Protein AF-0000000085183248 (afdb_homodimer)

Structure (mmCIF, N/CA/C/O backbone):
data_AF-0000000085183248-model_v1
#
loop_
_entity.id
_entity.type
_entity.pdbx_description
1 polymer 'PfkB family carbohydrate kinase'
#
loop_
_atom_site.group_PDB
_atom_site.id
_atom_site.type_symbol
_atom_site.label_atom_id
_atom_site.label_alt_id
_atom_site.label_comp_id
_atom_site.label_asym_id
_atom_site.label_entity_id
_atom_site.label_seq_id
_atom_site.pdbx_PDB_ins_code
_atom_site.Cartn_x
_atom_site.Cartn_y
_atom_site.Cartn_z
_atom_site.occupancy
_atom_site.B_iso_or_equiv
_atom_site.auth_seq_id
_atom_site.auth_comp_id
_atom_site.auth_asym_id
_atom_site.auth_atom_id
_atom_site.pdbx_PDB_model_num
ATOM 1 N N . MET A 1 1 ? -18.234 -26.625 -33.094 1 34.09 1 MET A N 1
ATOM 2 C CA . MET A 1 1 ? -17.656 -25.531 -32.312 1 34.09 1 MET A CA 1
ATOM 3 C C . MET A 1 1 ? -16.609 -26.062 -31.344 1 34.09 1 MET A C 1
ATOM 5 O O . MET A 1 1 ? -16.922 -26.906 -30.484 1 34.09 1 MET A O 1
ATOM 9 N N . ASN A 1 2 ? -15.484 -26.547 -31.688 1 44.81 2 ASN A N 1
ATOM 10 C CA . ASN A 1 2 ? -14.461 -27.359 -31.047 1 44.81 2 ASN A CA 1
ATOM 11 C C . ASN A 1 2 ? -14.234 -26.938 -29.594 1 44.81 2 ASN A C 1
ATOM 13 O O . ASN A 1 2 ? -13.789 -25.828 -29.328 1 44.81 2 ASN A O 1
ATOM 17 N N . ASP A 1 3 ? -15.078 -27.312 -28.578 1 61.44 3 ASP A N 1
ATOM 18 C CA . ASP A 1 3 ? -15.398 -26.844 -27.234 1 61.44 3 ASP A CA 1
ATOM 19 C C . ASP A 1 3 ? -14.164 -26.859 -26.328 1 61.44 3 ASP A C 1
ATOM 21 O O . ASP A 1 3 ? -13.562 -27.906 -26.109 1 61.44 3 ASP A O 1
ATOM 25 N N . LEU A 1 4 ? -13.398 -25.719 -26.219 1 84.5 4 LEU A N 1
ATOM 26 C CA . LEU A 1 4 ? -12.203 -25.547 -25.406 1 84.5 4 LEU A CA 1
ATOM 27 C C . LEU A 1 4 ? -12.422 -26.094 -24 1 84.5 4 LEU A C 1
ATOM 29 O O . LEU A 1 4 ? -13.516 -25.938 -23.438 1 84.5 4 LEU A O 1
ATOM 33 N N . SER A 1 5 ? -11.5 -27.031 -23.625 1 94.88 5 SER A N 1
ATOM 34 C CA . SER A 1 5 ? -11.602 -27.609 -22.297 1 94.88 5 SER A CA 1
ATOM 35 C C . SER A 1 5 ? -11.633 -26.531 -21.219 1 94.88 5 SER A C 1
ATOM 37 O O . SER A 1 5 ? -10.898 -25.531 -21.312 1 94.88 5 SER A O 1
ATOM 39 N N . PRO A 1 6 ? -12.555 -26.625 -20.281 1 97.94 6 PRO A N 1
ATOM 40 C CA . PRO A 1 6 ? -12.719 -25.594 -19.266 1 97.94 6 PRO A CA 1
ATOM 41 C C . PRO A 1 6 ? -11.492 -25.453 -18.359 1 97.94 6 PRO A C 1
ATOM 43 O O . PRO A 1 6 ? -10.719 -26.391 -18.219 1 97.94 6 PRO A O 1
ATOM 46 N N . LEU A 1 7 ? -11.297 -24.281 -17.859 1 98.69 7 LEU A N 1
ATOM 47 C CA . LEU A 1 7 ? -10.164 -23.953 -17 1 98.69 7 LEU A CA 1
ATOM 48 C C . LEU A 1 7 ? -10.641 -23.344 -15.68 1 98.69 7 LEU A C 1
ATOM 50 O O . LEU A 1 7 ? -11.586 -22.547 -15.672 1 98.69 7 LEU A O 1
ATOM 54 N N . ALA A 1 8 ? -9.977 -23.672 -14.586 1 98.88 8 ALA A N 1
ATOM 55 C CA . ALA A 1 8 ? -10.18 -23.031 -13.297 1 98.88 8 ALA A CA 1
ATOM 56 C C . ALA A 1 8 ? -8.867 -22.906 -12.531 1 98.88 8 ALA A C 1
ATOM 58 O O . ALA A 1 8 ? -7.934 -23.672 -12.75 1 98.88 8 ALA A O 1
ATOM 59 N N . VAL A 1 9 ? -8.805 -21.922 -11.719 1 98.94 9 VAL A N 1
ATOM 60 C CA . VAL A 1 9 ? -7.66 -21.75 -10.828 1 98.94 9 VAL A CA 1
ATOM 61 C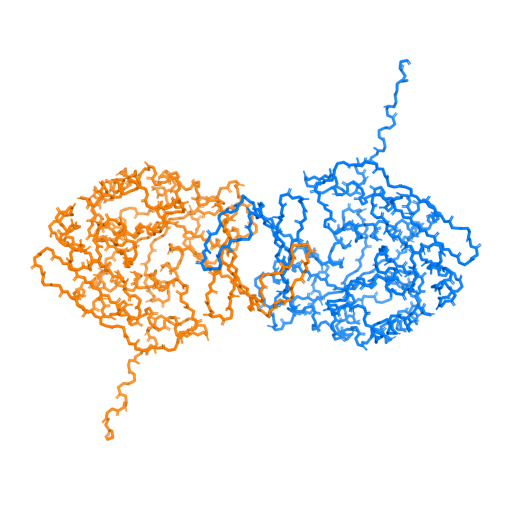 C . VAL A 1 9 ? -8.148 -21.484 -9.406 1 98.94 9 VAL A C 1
ATOM 63 O O . VAL A 1 9 ? -9.156 -20.812 -9.203 1 98.94 9 VAL A O 1
ATOM 66 N N . VAL A 1 10 ? -7.488 -22.078 -8.46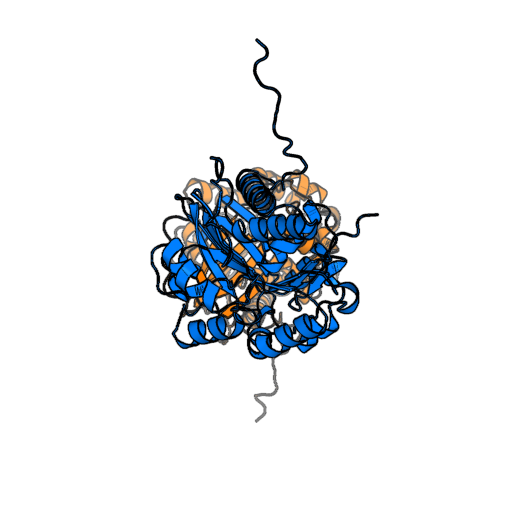1 1 98.88 10 VAL A N 1
ATOM 67 C CA . VAL A 1 10 ? -7.734 -21.891 -7.031 1 98.88 10 VAL A CA 1
ATOM 68 C C . VAL A 1 10 ? -6.449 -21.438 -6.34 1 98.88 10 VAL A C 1
ATOM 70 O O . VAL A 1 10 ? -5.387 -22.031 -6.551 1 98.88 10 VAL A O 1
ATOM 73 N N . GLY A 1 11 ? -6.57 -20.375 -5.621 1 98.62 11 GLY A N 1
ATOM 74 C CA . GLY A 1 11 ? -5.41 -19.938 -4.863 1 98.62 11 GLY A CA 1
ATOM 75 C C . GLY A 1 11 ? -5.531 -18.5 -4.375 1 98.62 11 GLY A C 1
ATOM 76 O O . GLY A 1 11 ? -6.629 -18.031 -4.055 1 98.62 11 GLY A O 1
ATOM 77 N N . ASN A 1 12 ? -4.406 -17.875 -4.23 1 98.31 12 ASN A N 1
ATOM 78 C CA . ASN A 1 12 ? -4.379 -16.547 -3.6 1 98.31 12 ASN A CA 1
ATOM 79 C C . ASN A 1 12 ? -4.57 -15.438 -4.621 1 98.31 12 ASN A C 1
ATOM 81 O O . ASN A 1 12 ? -4.051 -15.516 -5.738 1 98.31 12 ASN A O 1
ATOM 85 N N . VAL A 1 13 ? -5.336 -14.523 -4.293 1 98.62 13 VAL A N 1
ATOM 86 C CA . VAL A 1 13 ? -5.41 -13.188 -4.871 1 98.62 13 VAL A CA 1
ATOM 87 C C . VAL A 1 13 ? -5.062 -12.148 -3.807 1 98.62 13 VAL A C 1
ATOM 89 O O . VAL A 1 13 ? -5.621 -12.164 -2.709 1 98.62 13 VAL A O 1
ATOM 92 N N . ASN A 1 14 ? -4.102 -11.352 -4.082 1 98.44 14 ASN A N 1
ATOM 93 C CA . ASN A 1 14 ? -3.67 -10.367 -3.096 1 98.44 14 ASN A CA 1
ATOM 94 C C . ASN A 1 14 ? -3.215 -9.07 -3.76 1 98.44 14 ASN A C 1
ATOM 96 O O . ASN A 1 14 ? -3.344 -8.914 -4.973 1 98.44 14 ASN A O 1
ATOM 100 N N . VAL A 1 15 ? -2.848 -8.109 -2.939 1 98.31 15 VAL A N 1
ATOM 101 C CA . VAL A 1 15 ? -2.41 -6.801 -3.426 1 98.31 15 VAL A CA 1
ATOM 102 C C . VAL A 1 15 ? -0.885 -6.727 -3.406 1 98.31 15 VAL A C 1
ATOM 104 O O . VAL A 1 15 ? -0.25 -7.137 -2.432 1 98.31 15 VAL A O 1
ATOM 107 N N . ASP A 1 16 ? -0.347 -6.285 -4.48 1 97.25 16 ASP A N 1
ATOM 108 C CA . ASP A 1 16 ? 1.074 -5.957 -4.535 1 97.25 16 ASP A CA 1
ATOM 109 C C . ASP A 1 16 ? 1.289 -4.449 -4.621 1 97.25 16 ASP A C 1
ATOM 111 O O . ASP A 1 16 ? 0.644 -3.77 -5.422 1 97.25 16 ASP A O 1
ATOM 115 N N . LEU A 1 17 ? 2.098 -3.965 -3.762 1 97.5 17 LEU A N 1
ATOM 116 C CA . LEU A 1 17 ? 2.576 -2.59 -3.857 1 97.5 17 LEU A CA 1
ATOM 117 C C . LEU A 1 17 ? 4.086 -2.555 -4.074 1 97.5 17 LEU A C 1
ATOM 119 O O . LEU A 1 17 ? 4.855 -2.932 -3.188 1 97.5 17 LEU A O 1
ATOM 123 N N . ILE A 1 18 ? 4.48 -2.102 -5.27 1 95.25 18 ILE A N 1
ATOM 124 C CA . ILE A 1 18 ? 5.902 -2.061 -5.602 1 95.25 18 ILE A CA 1
ATOM 125 C C . ILE A 1 18 ? 6.41 -0.624 -5.516 1 95.25 18 ILE A C 1
ATOM 127 O O . ILE A 1 18 ? 5.832 0.281 -6.125 1 95.25 18 ILE A O 1
ATOM 131 N N . MET A 1 19 ? 7.469 -0.449 -4.727 1 96.06 19 MET A N 1
ATOM 132 C CA . MET A 1 19 ? 8.047 0.878 -4.535 1 96.06 19 MET A CA 1
ATOM 133 C C . MET A 1 19 ? 9.562 0.839 -4.695 1 96.06 19 MET A C 1
ATOM 135 O O . MET A 1 19 ? 10.18 -0.22 -4.562 1 96.06 19 MET A O 1
ATOM 139 N N . GLY A 1 20 ? 10.227 2.014 -4.977 1 93.5 20 GLY A N 1
ATOM 140 C CA . GLY A 1 20 ? 11.68 2.08 -4.949 1 93.5 20 GLY A CA 1
ATOM 141 C C . GLY A 1 20 ? 12.25 3.02 -5.992 1 93.5 20 GLY A C 1
ATOM 142 O O . GLY A 1 20 ? 11.516 3.809 -6.594 1 93.5 20 GLY A O 1
ATOM 143 N N . PRO A 1 21 ? 13.492 2.98 -6.246 1 92.62 21 PRO A N 1
ATOM 144 C CA . PRO A 1 21 ? 14.422 2.074 -5.574 1 92.62 21 PRO A CA 1
ATOM 145 C C . PRO A 1 21 ? 14.805 2.551 -4.172 1 92.62 21 PRO A C 1
ATOM 147 O O . PRO A 1 21 ? 14.586 3.717 -3.834 1 92.62 21 PRO A O 1
ATOM 150 N N . VAL A 1 22 ? 15.172 1.511 -3.393 1 92.12 22 VAL A N 1
ATOM 151 C CA . VAL A 1 22 ? 15.672 1.741 -2.041 1 92.12 22 VAL A CA 1
ATOM 152 C C . VAL A 1 22 ? 17.109 1.228 -1.921 1 92.12 22 VAL A C 1
ATOM 154 O O . VAL A 1 22 ? 17.375 0.051 -2.176 1 92.12 22 VAL A O 1
ATOM 157 N N . ALA A 1 23 ? 18.141 2.029 -1.563 1 84.88 23 ALA A N 1
ATOM 158 C CA . ALA A 1 23 ? 19.484 1.611 -1.216 1 84.88 23 ALA A CA 1
ATOM 159 C C . ALA A 1 23 ? 20.312 2.789 -0.706 1 84.88 23 ALA A C 1
ATOM 161 O O . ALA A 1 23 ? 20.297 3.871 -1.299 1 84.88 23 ALA A O 1
ATOM 162 N N . PRO A 1 24 ? 20.969 2.576 0.392 1 86 24 PRO A N 1
ATOM 163 C CA . PRO A 1 24 ? 20.875 1.464 1.339 1 86 24 PRO A CA 1
ATOM 164 C C . PRO A 1 24 ? 19.594 1.519 2.184 1 86 24 PRO A C 1
ATOM 166 O O . PRO A 1 24 ? 18.797 2.439 2.029 1 86 24 PRO A O 1
ATOM 169 N N . TRP A 1 25 ? 19.359 0.35 3 1 89 25 TRP A N 1
ATOM 170 C CA . TRP A 1 25 ? 18.281 0.493 3.969 1 89 25 TRP A CA 1
ATOM 171 C C . TRP A 1 25 ? 18.453 1.768 4.789 1 89 25 TRP A C 1
ATOM 173 O O . TRP A 1 25 ? 19.562 2.102 5.207 1 89 25 TRP A O 1
ATOM 183 N N . PRO A 1 26 ? 17.375 2.494 4.961 1 88.94 26 PRO A N 1
ATOM 184 C CA . PRO A 1 26 ? 17.484 3.684 5.809 1 88.94 26 PRO A CA 1
ATOM 185 C C . PRO A 1 26 ? 17.703 3.344 7.281 1 88.94 26 PRO A C 1
ATOM 187 O O . PRO A 1 26 ? 17.469 2.203 7.695 1 88.94 26 PRO A O 1
ATOM 190 N N . ARG A 1 27 ? 18.219 4.332 8.008 1 84.38 27 ARG A N 1
ATOM 191 C CA . ARG A 1 27 ? 18.234 4.191 9.461 1 84.38 27 ARG A CA 1
ATOM 192 C C . ARG A 1 27 ? 16.828 4.078 10.016 1 84.38 27 ARG A C 1
ATOM 194 O O . ARG A 1 27 ? 15.93 4.816 9.609 1 84.38 27 ARG A O 1
ATOM 201 N N . PRO A 1 28 ? 16.641 3.029 10.961 1 84.12 28 PRO A N 1
ATOM 202 C CA . PRO A 1 28 ? 15.312 2.963 11.586 1 84.12 28 PRO A CA 1
ATOM 203 C C . PRO A 1 28 ? 14.867 4.305 12.164 1 84.12 28 PRO A C 1
ATOM 205 O O . PRO A 1 28 ? 15.68 5.043 12.719 1 84.12 28 PRO A O 1
ATOM 208 N N . GLY A 1 29 ? 13.641 4.672 12.039 1 80.38 29 GLY A N 1
ATOM 209 C CA . GLY A 1 29 ? 13.086 5.891 12.609 1 80.38 29 GLY A CA 1
ATOM 210 C C . GLY A 1 29 ? 13.109 7.062 11.648 1 80.38 29 GLY A C 1
ATOM 211 O O . GLY A 1 29 ? 12.734 8.18 12.008 1 80.38 29 GLY A O 1
ATOM 212 N N . THR A 1 30 ? 13.516 6.836 10.414 1 85.25 30 THR A N 1
ATOM 213 C CA . THR A 1 30 ? 13.625 7.922 9.445 1 85.25 30 THR A CA 1
ATOM 214 C C . THR A 1 30 ? 12.602 7.746 8.328 1 85.25 30 THR A C 1
ATOM 216 O O . THR A 1 30 ? 11.789 6.82 8.359 1 85.25 30 THR A O 1
ATOM 219 N N . GLU A 1 31 ? 12.602 8.688 7.48 1 88.25 31 GLU A N 1
ATOM 220 C CA . GLU A 1 31 ? 11.773 8.641 6.281 1 88.25 31 GLU A CA 1
ATOM 221 C C . GLU A 1 31 ? 12.625 8.75 5.02 1 88.25 31 GLU A C 1
ATOM 223 O O . GLU A 1 31 ? 13.523 9.586 4.934 1 88.25 31 GLU A O 1
ATOM 228 N N . MET A 1 32 ? 12.43 7.883 4.109 1 91.94 32 MET A N 1
ATOM 229 C CA . MET A 1 32 ? 13.086 7.906 2.803 1 91.94 32 MET A CA 1
ATOM 230 C C . MET A 1 32 ? 12.078 8.195 1.693 1 91.94 32 MET A C 1
ATOM 232 O O . MET A 1 32 ? 11 7.594 1.654 1 91.94 32 MET A O 1
ATOM 236 N N . ILE A 1 33 ? 12.422 9.148 0.861 1 92.81 33 ILE A N 1
ATOM 237 C CA . ILE A 1 33 ? 11.609 9.43 -0.317 1 92.81 33 ILE A CA 1
ATOM 238 C C . ILE A 1 33 ? 12.055 8.531 -1.473 1 92.81 33 ILE A C 1
ATOM 240 O O . ILE A 1 33 ? 13.242 8.469 -1.794 1 92.81 33 ILE A O 1
ATOM 244 N N . VAL A 1 34 ? 11.125 7.766 -1.988 1 94.25 34 VAL A N 1
ATOM 245 C CA . VAL A 1 34 ? 11.445 6.914 -3.129 1 94.25 34 VAL A CA 1
ATOM 246 C C . VAL A 1 34 ? 10.719 7.422 -4.371 1 94.25 34 VAL A C 1
ATOM 248 O O . VAL A 1 34 ? 9.773 8.211 -4.27 1 94.25 34 VAL A O 1
ATOM 251 N N . ASP A 1 35 ? 11.062 6.949 -5.543 1 91.31 35 ASP A N 1
ATOM 252 C CA . ASP A 1 35 ? 10.672 7.574 -6.801 1 91.31 35 ASP A CA 1
ATOM 253 C C . ASP A 1 35 ? 9.273 7.121 -7.23 1 91.31 35 ASP A C 1
ATOM 255 O O . ASP A 1 35 ? 8.484 7.922 -7.727 1 91.31 35 ASP A O 1
ATOM 259 N N . THR A 1 36 ? 9.062 5.824 -7.004 1 91.94 36 THR A N 1
ATOM 260 C CA . THR A 1 36 ? 7.863 5.305 -7.648 1 91.94 36 THR A CA 1
ATOM 261 C C . THR A 1 36 ? 7.105 4.371 -6.711 1 91.94 36 THR A C 1
ATOM 263 O O . THR A 1 36 ? 7.688 3.814 -5.777 1 91.94 36 THR A O 1
ATOM 266 N N . SER A 1 37 ? 5.84 4.324 -6.957 1 94.5 37 SER A N 1
ATOM 267 C CA . SER A 1 37 ? 4.965 3.305 -6.391 1 94.5 37 SER A CA 1
ATOM 268 C C . SER A 1 37 ? 3.977 2.785 -7.43 1 94.5 37 SER A C 1
ATOM 270 O O . SER A 1 37 ? 3.5 3.545 -8.273 1 94.5 37 SER A O 1
ATOM 272 N N . ASP A 1 38 ? 3.723 1.479 -7.352 1 93.38 38 ASP A N 1
ATOM 273 C CA . ASP A 1 38 ? 2.811 0.819 -8.281 1 93.38 38 ASP A CA 1
ATOM 274 C C . ASP A 1 38 ? 1.937 -0.206 -7.566 1 93.38 38 ASP A C 1
ATOM 276 O O . ASP A 1 38 ? 2.426 -1.251 -7.133 1 93.38 38 ASP A O 1
ATOM 280 N N . LEU A 1 39 ? 0.651 0.159 -7.391 1 95.94 39 LEU A N 1
ATOM 281 C CA . LEU A 1 39 ? -0.322 -0.75 -6.797 1 95.94 39 LEU A CA 1
ATOM 282 C C . LEU A 1 39 ? -0.9 -1.692 -7.848 1 95.94 39 LEU A C 1
ATOM 284 O O . LEU A 1 39 ? -1.438 -1.243 -8.859 1 95.94 39 LEU A O 1
ATOM 288 N N . ARG A 1 40 ? -0.834 -3.059 -7.523 1 95.06 40 ARG A N 1
ATOM 289 C CA . ARG A 1 40 ? -1.222 -4.043 -8.531 1 95.06 40 ARG A CA 1
ATOM 290 C C . ARG A 1 40 ? -1.984 -5.203 -7.895 1 95.06 40 ARG A C 1
ATOM 292 O O . ARG A 1 40 ? -1.852 -5.457 -6.695 1 95.06 40 ARG A O 1
ATOM 299 N N . TYR A 1 41 ? -2.779 -5.762 -8.797 1 96.94 41 TYR A N 1
ATOM 300 C CA . TYR A 1 41 ? -3.299 -7.074 -8.438 1 96.94 41 TYR A CA 1
ATOM 301 C C . TYR A 1 41 ? -2.186 -8.117 -8.414 1 96.94 41 TYR A C 1
ATOM 303 O O . TYR A 1 41 ? -1.3 -8.102 -9.273 1 96.94 41 TYR A O 1
ATOM 311 N N . GLY A 1 42 ? -2.219 -8.961 -7.43 1 96.5 42 GLY A N 1
ATOM 312 C CA . GLY A 1 42 ? -1.209 -10 -7.32 1 96.5 42 GLY A CA 1
ATOM 313 C C . GLY A 1 42 ? -1.771 -11.328 -6.863 1 96.5 42 GLY A C 1
ATOM 314 O O . GLY A 1 42 ? -2.984 -11.547 -6.914 1 96.5 42 GLY A O 1
ATOM 315 N N . GLY A 1 43 ? -0.823 -12.164 -6.5 1 97.06 43 GLY A N 1
ATOM 316 C CA . GLY A 1 43 ? -1.186 -13.531 -6.168 1 97.06 43 GLY A CA 1
ATOM 317 C C . GLY A 1 43 ? -1.061 -14.484 -7.344 1 97.06 43 GLY A C 1
ATOM 318 O O . GLY A 1 43 ? -1.333 -14.109 -8.484 1 97.06 43 GLY A O 1
ATOM 319 N N . ALA A 1 44 ? -0.718 -15.688 -6.98 1 98 44 ALA A N 1
ATOM 320 C CA . ALA A 1 44 ? -0.527 -16.672 -8.047 1 98 44 ALA A CA 1
ATOM 321 C C . ALA A 1 44 ? -1.815 -16.875 -8.836 1 98 44 ALA A C 1
ATOM 323 O O . ALA A 1 44 ? -1.814 -16.812 -10.062 1 98 44 ALA A O 1
ATOM 324 N N . ALA A 1 45 ? -2.924 -17.094 -8.195 1 98.75 45 ALA A N 1
ATOM 325 C CA . ALA A 1 45 ? -4.203 -17.281 -8.875 1 98.75 45 ALA A CA 1
ATOM 326 C C . ALA A 1 45 ? -4.648 -16.016 -9.578 1 98.75 45 ALA A C 1
ATOM 328 O O . ALA A 1 45 ? -5.23 -16.062 -10.664 1 98.75 45 ALA A O 1
ATOM 329 N N . GLY A 1 46 ? -4.398 -14.93 -8.898 1 98.44 46 GLY A N 1
ATOM 330 C CA . GLY A 1 46 ? -4.715 -13.656 -9.523 1 98.44 46 GLY A CA 1
ATOM 331 C C . GLY A 1 46 ? -3.98 -13.438 -10.828 1 98.44 46 GLY A C 1
ATOM 332 O O . GLY A 1 46 ? -4.59 -13.062 -11.836 1 98.44 46 GLY A O 1
ATOM 333 N N . ASN A 1 47 ? -2.709 -13.641 -10.836 1 97.56 47 ASN A N 1
ATOM 334 C CA . ASN A 1 47 ? -1.896 -13.469 -12.039 1 97.56 47 ASN A CA 1
ATOM 335 C C . ASN A 1 47 ? -2.361 -14.383 -13.164 1 97.56 47 ASN A C 1
ATOM 337 O O . ASN A 1 47 ? -2.434 -13.961 -14.32 1 97.56 47 ASN A O 1
ATOM 341 N N . VAL A 1 48 ? -2.674 -15.578 -12.828 1 98.38 48 VAL A N 1
ATOM 342 C CA . VAL A 1 48 ? -3.166 -16.531 -13.812 1 98.38 48 VAL A CA 1
ATOM 343 C C . VAL A 1 48 ? -4.484 -16.047 -14.398 1 98.38 48 VAL A C 1
ATOM 345 O O . VAL A 1 48 ? -4.66 -16.016 -15.617 1 98.38 48 VAL A O 1
ATOM 348 N N . ALA A 1 49 ? -5.387 -15.633 -13.555 1 98.19 49 ALA A N 1
ATOM 349 C CA . ALA A 1 49 ? -6.699 -15.156 -13.984 1 98.19 49 ALA A CA 1
ATOM 350 C C . ALA A 1 49 ? -6.574 -13.953 -14.906 1 98.19 49 ALA A C 1
ATOM 352 O O . ALA A 1 49 ? -7.238 -13.883 -15.945 1 98.19 49 ALA A O 1
ATOM 353 N N . LEU A 1 50 ? -5.695 -13.062 -14.547 1 96.62 50 LEU A N 1
ATOM 354 C CA . LEU A 1 50 ? -5.496 -11.875 -15.359 1 96.62 50 LEU A CA 1
ATOM 355 C C . LEU A 1 50 ? -4.918 -12.242 -16.719 1 96.62 50 LEU A C 1
ATOM 357 O O . LEU A 1 50 ? -5.301 -11.664 -17.75 1 96.62 50 LEU A O 1
ATOM 361 N N . ALA A 1 51 ? -4.012 -13.156 -16.734 1 96.81 51 ALA A N 1
ATOM 362 C CA . ALA A 1 51 ? -3.436 -13.617 -17.984 1 96.81 51 ALA A CA 1
ATOM 363 C C . ALA A 1 51 ? -4.492 -14.297 -18.859 1 96.81 51 ALA A C 1
ATOM 365 O O . ALA A 1 51 ? -4.559 -14.055 -20.062 1 96.81 51 ALA A O 1
ATOM 366 N N . TRP A 1 52 ? -5.32 -15.141 -18.266 1 97.44 52 TRP A N 1
ATOM 367 C CA . TRP A 1 52 ? -6.379 -15.805 -19.031 1 97.44 52 TRP A CA 1
ATOM 368 C C . TRP A 1 52 ? -7.363 -14.781 -19.578 1 97.44 52 TRP A C 1
ATOM 370 O O . TRP A 1 52 ? -7.797 -14.891 -20.734 1 97.44 52 TRP A O 1
ATOM 380 N N . ARG A 1 53 ? -7.715 -13.797 -18.75 1 96.31 53 ARG A N 1
ATOM 381 C CA . ARG A 1 53 ? -8.586 -12.719 -19.234 1 96.31 53 ARG A CA 1
ATOM 382 C C . ARG A 1 53 ? -7.969 -12.016 -20.438 1 96.31 53 ARG A C 1
ATOM 384 O O . ARG A 1 53 ? -8.648 -11.789 -21.438 1 96.31 53 ARG A O 1
ATOM 391 N N . ALA A 1 54 ? -6.707 -11.719 -20.328 1 93.69 54 ALA A N 1
ATOM 392 C CA . ALA A 1 54 ? -6.008 -11.023 -21.406 1 93.69 54 ALA A CA 1
ATOM 393 C C . ALA A 1 54 ? -5.949 -11.875 -22.672 1 93.69 54 ALA A C 1
ATOM 395 O O . ALA A 1 54 ? -6 -11.352 -23.781 1 93.69 54 ALA A O 1
ATOM 396 N N . LEU A 1 55 ? -5.898 -13.133 -22.484 1 93.38 55 LEU A N 1
ATOM 397 C CA . LEU A 1 55 ? -5.816 -14.07 -23.609 1 93.38 55 LEU A CA 1
ATOM 398 C C . LEU A 1 55 ? -7.203 -14.367 -24.172 1 93.38 55 LEU A C 1
ATOM 400 O O . LEU A 1 55 ? -7.336 -15.109 -25.141 1 93.38 55 LEU A O 1
ATOM 404 N N . GLY A 1 56 ? -8.258 -13.867 -23.516 1 93.56 56 GLY A N 1
ATOM 405 C CA . GLY A 1 56 ? -9.625 -14.07 -23.969 1 93.56 56 GLY A CA 1
ATOM 406 C C . GLY A 1 56 ? -10.156 -15.453 -23.641 1 93.56 56 GLY A C 1
ATOM 407 O O . GLY A 1 56 ? -11.047 -15.961 -24.328 1 93.56 56 GLY A O 1
ATOM 408 N N . ARG A 1 57 ? -9.578 -16.047 -22.688 1 94.88 57 ARG A N 1
ATOM 409 C CA . ARG A 1 57 ? -9.992 -17.391 -22.281 1 94.88 57 ARG A CA 1
ATOM 410 C C . ARG A 1 57 ? -11.031 -17.344 -21.172 1 94.88 57 ARG A C 1
ATOM 412 O O . ARG A 1 57 ? -10.883 -16.594 -20.219 1 94.88 57 ARG A O 1
ATOM 419 N N . GLU A 1 58 ? -12.094 -18.109 -21.391 1 96.25 58 GLU A N 1
ATOM 420 C CA . GLU A 1 58 ? -13.039 -18.281 -20.297 1 96.25 58 GLU A CA 1
ATOM 421 C C . GLU A 1 58 ? -12.438 -19.141 -19.172 1 96.25 58 GLU A C 1
ATOM 423 O O . GLU A 1 58 ? -11.727 -20.109 -19.438 1 96.25 58 GLU A O 1
ATOM 428 N N . PHE A 1 59 ? -12.703 -18.75 -17.953 1 98.31 59 PHE A N 1
ATOM 429 C CA . PHE A 1 59 ? -12.156 -19.484 -16.812 1 98.31 59 PHE A CA 1
ATOM 430 C C . PHE A 1 59 ? -13.016 -19.281 -15.578 1 98.31 59 PHE A C 1
ATOM 432 O O . PHE A 1 59 ? -13.883 -18.406 -15.555 1 98.31 59 PHE A O 1
ATOM 439 N N . GLN A 1 60 ? -12.844 -20.172 -14.594 1 98.75 60 GLN A N 1
ATOM 440 C CA . GLN A 1 60 ? -13.336 -19.984 -13.234 1 98.75 60 GLN A CA 1
ATOM 441 C C . GLN A 1 60 ? -12.18 -19.734 -12.266 1 98.75 60 GLN A C 1
ATOM 443 O O . GLN A 1 60 ? -11.047 -20.156 -12.516 1 98.75 60 GLN A O 1
ATOM 448 N N . ILE A 1 61 ? -12.492 -19.031 -11.203 1 98.94 61 ILE A N 1
ATOM 449 C CA . ILE A 1 61 ? -11.492 -18.797 -10.164 1 98.94 61 ILE A CA 1
ATOM 450 C C . ILE A 1 61 ? -12.156 -18.844 -8.789 1 98.94 61 ILE A C 1
ATOM 452 O O . ILE A 1 61 ? -13.234 -18.281 -8.602 1 98.94 61 ILE A O 1
ATOM 456 N N . ALA A 1 62 ? -11.555 -19.578 -7.91 1 98.88 62 ALA A N 1
ATOM 457 C CA . ALA A 1 62 ? -11.945 -19.531 -6.504 1 98.88 62 ALA A CA 1
ATOM 458 C C . ALA A 1 62 ? -10.852 -18.891 -5.652 1 98.88 62 ALA A C 1
ATOM 460 O O . ALA A 1 62 ? -9.695 -19.312 -5.691 1 98.88 62 ALA A O 1
ATOM 461 N N . ALA A 1 63 ? -11.164 -17.922 -4.977 1 98.81 63 ALA A N 1
ATOM 462 C CA . ALA A 1 63 ? -10.328 -17.141 -4.062 1 98.81 63 ALA A CA 1
ATOM 463 C C . ALA A 1 63 ? -11.18 -16.469 -2.99 1 98.81 63 ALA A C 1
ATOM 465 O O . ALA A 1 63 ? -12.375 -16.734 -2.875 1 98.81 63 ALA A O 1
ATOM 466 N N . ASN A 1 64 ? -10.539 -15.797 -2.072 1 98.81 64 ASN A N 1
ATOM 467 C CA . ASN A 1 64 ? -11.219 -14.984 -1.07 1 98.81 64 ASN A CA 1
ATOM 468 C C . ASN A 1 64 ? -10.562 -13.617 -0.924 1 98.81 64 ASN A C 1
ATOM 470 O O . ASN A 1 64 ? -9.508 -13.359 -1.516 1 98.81 64 ASN A O 1
ATOM 474 N N . THR A 1 65 ? -11.219 -12.711 -0.272 1 98.62 65 THR A N 1
ATOM 475 C CA . THR A 1 65 ? -10.672 -11.391 0.006 1 98.62 65 THR A CA 1
ATOM 476 C C . THR A 1 65 ? -10.906 -11 1.464 1 98.62 65 THR A C 1
ATOM 478 O O . THR A 1 65 ? -11.664 -11.664 2.172 1 98.62 65 THR A O 1
ATOM 481 N N . GLY A 1 66 ? -10.164 -10.031 1.892 1 98 66 GLY A N 1
ATOM 482 C CA . GLY A 1 66 ? -10.43 -9.438 3.195 1 98 66 GLY A CA 1
ATOM 483 C C . GLY A 1 66 ? -11.586 -8.461 3.184 1 98 66 GLY A C 1
ATOM 484 O O . GLY A 1 66 ? -12.109 -8.117 2.119 1 98 66 GLY A O 1
ATOM 485 N N . ARG A 1 67 ? -12.039 -8.141 4.41 1 96.5 67 ARG A N 1
ATOM 486 C CA . ARG A 1 67 ? -13.102 -7.164 4.586 1 96.5 67 ARG A CA 1
ATOM 487 C C . ARG A 1 67 ? -12.531 -5.766 4.809 1 96.5 67 ARG A C 1
ATOM 489 O O . ARG A 1 67 ? -12.602 -5.234 5.918 1 96.5 67 ARG A O 1
ATOM 496 N N . ASP A 1 68 ? -11.977 -5.199 3.854 1 95.62 68 ASP A N 1
ATOM 497 C CA . ASP A 1 68 ? -11.383 -3.869 3.912 1 95.62 68 ASP A CA 1
ATOM 498 C C . ASP A 1 68 ? -11.328 -3.232 2.525 1 95.62 68 ASP A C 1
ATOM 500 O O . ASP A 1 68 ? -11.875 -3.775 1.563 1 95.62 68 ASP A O 1
ATOM 504 N N . ALA A 1 69 ? -10.781 -2.057 2.463 1 95.38 69 ALA A N 1
ATOM 505 C CA . ALA A 1 69 ? -10.766 -1.299 1.215 1 95.38 69 ALA A CA 1
ATOM 506 C C . ALA A 1 69 ? -10 -2.047 0.129 1 95.38 69 ALA A C 1
ATOM 508 O O . ALA A 1 69 ? -10.383 -2.021 -1.042 1 95.38 69 ALA A O 1
ATOM 509 N N . LEU A 1 70 ? -8.898 -2.672 0.483 1 97.69 70 LEU A N 1
ATOM 510 C CA . LEU A 1 70 ? -8.102 -3.418 -0.486 1 97.69 70 LEU A CA 1
ATOM 511 C C . LEU A 1 70 ? -8.867 -4.637 -0.994 1 97.69 70 LEU A C 1
ATOM 513 O O . LEU A 1 70 ? -8.766 -4.992 -2.17 1 97.69 70 LEU A O 1
ATOM 517 N N . GLY A 1 71 ? -9.562 -5.285 -0.063 1 98.19 71 GLY A N 1
ATOM 518 C CA . GLY A 1 71 ? -10.43 -6.375 -0.486 1 98.19 71 GLY A CA 1
ATOM 519 C C . GLY A 1 71 ? -11.477 -5.949 -1.494 1 98.19 71 GLY A C 1
ATOM 520 O O . GLY A 1 71 ? -11.719 -6.641 -2.484 1 98.19 71 GLY A O 1
ATOM 521 N N . ASN A 1 72 ? -12.109 -4.797 -1.242 1 97.25 72 ASN A N 1
ATOM 522 C CA . ASN A 1 72 ? -13.062 -4.238 -2.195 1 97.25 72 ASN A CA 1
ATOM 523 C C . ASN A 1 72 ? -12.406 -3.979 -3.551 1 97.25 72 ASN A C 1
ATOM 525 O O . ASN A 1 72 ? -13 -4.258 -4.594 1 97.25 72 ASN A O 1
ATOM 529 N N . TRP A 1 73 ? -11.281 -3.443 -3.508 1 97.19 73 TRP A N 1
ATOM 530 C CA . TRP A 1 73 ? -10.539 -3.15 -4.73 1 97.19 73 TRP A CA 1
ATOM 531 C C . TRP A 1 73 ? -10.281 -4.426 -5.527 1 97.19 73 TRP A C 1
ATOM 533 O O . TRP A 1 73 ? -10.461 -4.453 -6.746 1 97.19 73 TRP A O 1
ATOM 543 N N . LEU A 1 74 ? -9.852 -5.477 -4.828 1 98.44 74 LEU A N 1
ATOM 544 C CA . LEU A 1 74 ? -9.633 -6.766 -5.48 1 98.44 74 LEU A CA 1
ATOM 545 C C . LEU A 1 74 ? -10.922 -7.281 -6.113 1 98.44 74 LEU A C 1
ATOM 547 O O . LEU A 1 74 ? -10.922 -7.672 -7.285 1 98.44 74 LEU A O 1
ATOM 551 N N . ARG A 1 75 ? -11.977 -7.316 -5.367 1 98.38 75 ARG A N 1
ATOM 552 C CA . ARG A 1 75 ? -13.234 -7.844 -5.883 1 98.38 75 ARG A CA 1
ATOM 553 C C . ARG A 1 75 ? -13.688 -7.07 -7.117 1 98.38 75 ARG A C 1
ATOM 555 O O . ARG A 1 75 ? -14.148 -7.664 -8.094 1 98.38 75 ARG A O 1
ATOM 562 N N . ASN A 1 76 ? -13.555 -5.742 -7.078 1 97.31 76 ASN A N 1
ATOM 563 C CA . ASN A 1 76 ? -13.914 -4.938 -8.234 1 97.31 76 ASN A CA 1
ATOM 564 C C . ASN A 1 76 ? -13.039 -5.266 -9.445 1 97.31 76 ASN A C 1
ATOM 566 O O . ASN A 1 76 ? -13.531 -5.332 -10.57 1 97.31 76 ASN A O 1
ATOM 570 N N . GLY A 1 77 ? -11.781 -5.488 -9.25 1 97.12 77 GLY A N 1
ATOM 571 C CA . GLY A 1 77 ? -10.836 -5.762 -10.32 1 97.12 77 GLY A CA 1
ATOM 572 C C . GLY A 1 77 ? -11.062 -7.105 -10.984 1 97.12 77 GLY A C 1
ATOM 573 O O . GLY A 1 77 ? -10.75 -7.281 -12.164 1 97.12 77 GLY A O 1
ATOM 574 N N . PHE A 1 78 ? -11.633 -8.031 -10.258 1 98.31 78 PHE A N 1
ATOM 575 C CA . PHE A 1 78 ? -11.805 -9.383 -10.789 1 98.31 78 PHE A CA 1
ATOM 576 C C . PHE A 1 78 ? -13.273 -9.656 -11.094 1 98.31 78 PHE A C 1
ATOM 578 O O . PHE A 1 78 ? -13.648 -10.797 -11.383 1 98.31 78 PHE A O 1
ATOM 585 N N . ALA A 1 79 ? -14.086 -8.617 -10.984 1 97.38 79 ALA A N 1
ATOM 586 C CA . ALA A 1 79 ? -15.484 -8.797 -11.375 1 97.38 79 ALA A CA 1
ATOM 587 C C . ALA A 1 79 ? -15.594 -9.203 -12.844 1 97.38 79 ALA A C 1
ATOM 589 O O . ALA A 1 79 ? -14.836 -8.711 -13.688 1 97.38 79 ALA A O 1
ATOM 590 N N . PRO A 1 80 ? -16.469 -10.094 -13.18 1 97.38 80 PRO A N 1
ATOM 591 C CA . PRO A 1 80 ? -17.516 -10.688 -12.336 1 97.38 80 PRO A CA 1
ATOM 592 C C . PRO A 1 80 ? -17.062 -11.984 -11.672 1 97.38 80 PRO A C 1
ATOM 594 O O . PRO A 1 80 ? -17.828 -12.602 -10.922 1 97.38 80 PRO A O 1
ATOM 597 N N . HIS A 1 81 ? -15.875 -12.422 -11.922 1 97.94 81 HIS A N 1
ATOM 598 C CA . HIS A 1 81 ? -15.383 -13.695 -11.422 1 97.94 81 HIS A CA 1
ATOM 599 C C . HIS A 1 81 ? -15.32 -13.711 -9.898 1 97.94 81 HIS A C 1
ATOM 601 O O . HIS A 1 81 ? -15.234 -14.781 -9.289 1 97.94 81 HIS A O 1
ATOM 607 N N . SER A 1 82 ? -15.336 -12.555 -9.289 1 98.38 82 SER A N 1
ATOM 608 C CA . SER A 1 82 ? -15.164 -12.438 -7.848 1 98.38 82 SER A CA 1
ATOM 609 C C . SER A 1 82 ? -16.5 -12.445 -7.121 1 98.38 82 SER A C 1
ATOM 611 O O . SER A 1 82 ? -16.547 -12.352 -5.895 1 98.38 82 SER A O 1
ATOM 613 N N . GLU A 1 83 ? -17.594 -12.484 -7.77 1 97.38 83 GLU A N 1
ATOM 614 C CA . GLU A 1 83 ? -18.922 -12.289 -7.199 1 97.38 83 GLU A CA 1
ATOM 615 C C . GLU A 1 83 ? -19.203 -13.289 -6.082 1 97.38 83 GLU A C 1
ATOM 617 O O . GLU A 1 83 ? -19.844 -12.961 -5.09 1 97.38 83 GLU A O 1
ATOM 622 N N . ALA A 1 84 ? -18.703 -14.492 -6.246 1 97.44 84 ALA A N 1
ATOM 623 C CA . ALA A 1 84 ? -19.016 -15.547 -5.281 1 97.44 84 ALA A CA 1
ATOM 624 C C . ALA A 1 84 ? -17.875 -15.727 -4.277 1 97.44 84 ALA A C 1
ATOM 626 O O . ALA A 1 84 ? -17.906 -16.656 -3.471 1 97.44 84 ALA A O 1
ATOM 627 N N . TRP A 1 85 ? -16.875 -14.898 -4.293 1 98.56 85 TRP A N 1
ATOM 628 C CA . TRP A 1 85 ? -15.734 -15.055 -3.389 1 98.56 85 TRP A CA 1
ATOM 629 C C . TRP A 1 85 ? -16.141 -14.773 -1.946 1 98.56 85 TRP A C 1
ATOM 631 O O . TRP A 1 85 ? -16.828 -13.789 -1.669 1 98.56 85 TRP A O 1
ATOM 641 N N . PRO A 1 86 ? -15.766 -15.648 -1.053 1 98.62 86 PRO A N 1
ATOM 642 C CA . PRO A 1 86 ? -15.984 -15.312 0.355 1 98.62 86 PRO A CA 1
ATOM 643 C C . PRO A 1 86 ? -15.172 -14.102 0.808 1 98.62 86 PRO A C 1
ATOM 645 O O . PRO A 1 86 ? -14.094 -13.844 0.269 1 98.62 86 PRO A O 1
ATOM 648 N N . VAL A 1 87 ? -15.758 -13.398 1.752 1 98.31 87 VAL A N 1
ATOM 649 C CA . VAL A 1 87 ? -15.07 -12.281 2.379 1 98.31 87 VAL A CA 1
ATOM 650 C C . VAL A 1 87 ? -14.711 -12.633 3.822 1 98.31 87 VAL A C 1
ATOM 652 O O . VAL A 1 87 ? -15.602 -12.867 4.648 1 98.31 87 VAL A O 1
ATOM 655 N N . SER A 1 88 ? -13.445 -12.703 4.062 1 97.06 88 SER A N 1
ATOM 656 C CA . SER A 1 88 ? -12.969 -12.961 5.414 1 97.06 88 SER A CA 1
ATOM 657 C C . SER A 1 88 ? -13.062 -11.711 6.285 1 97.06 88 SER A C 1
ATOM 659 O O . SER A 1 88 ? -13.016 -10.594 5.777 1 97.06 88 SER A O 1
ATOM 661 N N . ASP A 1 89 ? -13.156 -11.875 7.621 1 93.5 89 ASP A N 1
ATOM 662 C CA . ASP A 1 89 ? -13.242 -10.742 8.547 1 93.5 89 ASP A CA 1
ATOM 663 C C . ASP A 1 89 ? -11.891 -10.055 8.688 1 93.5 89 ASP A C 1
ATOM 665 O O . ASP A 1 89 ? -11.828 -8.867 9.031 1 93.5 89 ASP A O 1
ATOM 669 N N . GLY A 1 90 ? -10.859 -10.664 8.312 1 91.62 90 GLY A N 1
ATOM 670 C CA . GLY A 1 90 ? -9.523 -10.109 8.492 1 91.62 90 GLY A CA 1
ATOM 671 C C . GLY A 1 90 ? -9.102 -9.203 7.355 1 91.62 90 GLY A C 1
ATOM 672 O O . GLY A 1 90 ? -9.891 -8.906 6.453 1 91.62 90 GLY A O 1
ATOM 673 N N . SER A 1 91 ? -7.883 -8.656 7.477 1 95.31 91 SER A N 1
ATOM 674 C CA . SER A 1 91 ? -7.324 -7.73 6.492 1 95.31 91 SER A CA 1
ATOM 675 C C . SER A 1 91 ? -6.941 -8.453 5.207 1 95.31 91 SER A C 1
ATOM 677 O O . SER A 1 91 ? -6.684 -9.664 5.223 1 95.31 91 SER A O 1
ATOM 679 N N . THR A 1 92 ? -6.996 -7.77 4.121 1 98 92 THR A N 1
ATOM 680 C CA . THR A 1 92 ? -6.523 -8.266 2.836 1 98 92 THR A CA 1
ATOM 681 C C . THR A 1 92 ? -5.008 -8.414 2.84 1 98 92 THR A C 1
ATOM 683 O O . THR A 1 92 ? -4.293 -7.547 3.342 1 98 92 THR A O 1
ATOM 686 N N . MET A 1 93 ? -4.527 -9.547 2.328 1 98.06 93 MET A N 1
ATOM 687 C CA . MET A 1 93 ? -3.096 -9.766 2.152 1 98.06 93 MET A CA 1
ATOM 688 C C . MET A 1 93 ? -2.498 -8.719 1.221 1 98.06 93 MET A C 1
ATOM 690 O O . MET A 1 93 ? -3.004 -8.492 0.12 1 98.06 93 MET A O 1
ATOM 694 N N . ILE A 1 94 ? -1.426 -8.094 1.672 1 98.31 94 ILE A N 1
ATOM 695 C CA . ILE A 1 94 ? -0.681 -7.152 0.842 1 98.31 94 ILE A CA 1
ATOM 696 C C . ILE A 1 94 ? 0.812 -7.465 0.922 1 98.31 94 ILE A C 1
ATOM 698 O O . ILE A 1 94 ? 1.329 -7.785 1.994 1 98.31 94 ILE A O 1
ATOM 702 N N . SER A 1 95 ? 1.459 -7.512 -0.222 1 97.25 95 SER A N 1
ATOM 703 C CA . SER A 1 95 ? 2.908 -7.621 -0.347 1 97.25 95 SER A CA 1
ATOM 704 C C . SER A 1 95 ? 3.523 -6.312 -0.828 1 97.25 95 SER A C 1
ATOM 706 O O . SER A 1 95 ? 3.227 -5.848 -1.931 1 97.25 95 SER A O 1
ATOM 708 N N . VAL A 1 96 ? 4.332 -5.699 0.017 1 97.81 96 VAL A N 1
ATOM 709 C CA . VAL A 1 96 ? 5.078 -4.512 -0.374 1 97.81 96 VAL A CA 1
ATOM 710 C C . VAL A 1 96 ? 6.48 -4.906 -0.836 1 97.81 96 VAL A C 1
ATOM 712 O O . VAL A 1 96 ? 7.281 -5.414 -0.046 1 97.81 96 VAL A O 1
ATOM 715 N N . GLY A 1 97 ? 6.703 -4.738 -2.107 1 96.25 97 GLY A N 1
ATOM 716 C CA . GLY A 1 97 ? 8.016 -4.984 -2.676 1 96.25 97 GLY A CA 1
ATOM 717 C C . GLY A 1 97 ? 8.852 -3.727 -2.816 1 96.25 97 GLY A C 1
ATOM 718 O O . GLY A 1 97 ? 8.477 -2.805 -3.545 1 96.25 97 GLY A O 1
ATOM 719 N N . LEU A 1 98 ? 9.961 -3.635 -2.1 1 95.88 98 LEU A N 1
ATOM 720 C CA . LEU A 1 98 ? 10.922 -2.551 -2.24 1 95.88 98 LEU A CA 1
ATOM 721 C C . LEU A 1 98 ? 12.047 -2.943 -3.201 1 95.88 98 LEU A C 1
ATOM 723 O O . LEU A 1 98 ? 12.758 -3.918 -2.961 1 95.88 98 LEU A O 1
ATOM 727 N N . THR A 1 99 ? 12.117 -2.254 -4.273 1 93.62 99 THR A N 1
ATOM 728 C CA . THR A 1 99 ? 13.117 -2.555 -5.293 1 93.62 99 THR A CA 1
ATOM 729 C C . THR A 1 99 ? 14.477 -1.984 -4.895 1 93.62 99 THR A C 1
ATOM 731 O O . THR A 1 99 ? 14.562 -0.89 -4.332 1 93.62 99 THR A O 1
ATOM 734 N N . HIS A 1 100 ? 15.516 -2.777 -5.242 1 90.62 100 HIS A N 1
ATOM 735 C CA . HIS A 1 100 ? 16.891 -2.326 -5.031 1 90.62 100 HIS A CA 1
ATOM 736 C C . HIS A 1 100 ? 17.531 -1.914 -6.344 1 90.62 100 HIS A C 1
ATOM 738 O O . HIS A 1 100 ? 17 -2.186 -7.422 1 90.62 100 HIS A O 1
ATOM 744 N N . PRO A 1 101 ? 18.672 -1.195 -6.312 1 84.44 101 PRO A N 1
ATOM 745 C CA . PRO A 1 101 ? 19.297 -0.719 -7.543 1 84.44 101 PRO A CA 1
ATOM 746 C C . PRO A 1 101 ? 19.656 -1.854 -8.5 1 84.44 101 PRO A C 1
ATOM 748 O O . PRO A 1 101 ? 19.719 -1.646 -9.711 1 84.44 101 PRO A O 1
ATOM 751 N N . ASP A 1 102 ? 19.875 -3.096 -8.016 1 81.06 102 ASP A N 1
ATOM 752 C CA . ASP A 1 102 ? 20.188 -4.223 -8.891 1 81.06 102 ASP A CA 1
ATOM 753 C C . ASP A 1 102 ? 18.906 -4.898 -9.383 1 81.06 102 ASP A C 1
ATOM 755 O O . ASP A 1 102 ? 18.953 -5.977 -9.977 1 81.06 102 ASP A O 1
ATOM 759 N N . SER A 1 103 ? 17.766 -4.328 -9.047 1 79.25 103 SER A N 1
ATOM 760 C CA . SER A 1 103 ? 16.438 -4.762 -9.492 1 79.25 103 SER A CA 1
ATOM 761 C C . SER A 1 103 ? 15.945 -5.949 -8.672 1 79.25 103 SER A C 1
ATOM 763 O O . SER A 1 103 ? 14.891 -6.52 -8.969 1 79.25 103 SER A O 1
ATOM 765 N N . GLU A 1 104 ? 16.766 -6.246 -7.75 1 83.88 104 GLU A N 1
ATOM 766 C CA . GLU A 1 104 ? 16.234 -7.215 -6.793 1 83.88 104 GLU A CA 1
ATOM 767 C C . GLU A 1 104 ? 15.156 -6.594 -5.918 1 83.88 104 GLU A C 1
ATOM 769 O O . GLU A 1 104 ? 15.133 -5.375 -5.719 1 83.88 104 GLU A O 1
ATOM 774 N N . ARG A 1 105 ? 14.25 -7.414 -5.41 1 90.56 105 ARG A N 1
ATOM 775 C CA . ARG A 1 105 ? 13.164 -6.898 -4.578 1 90.56 105 ARG A CA 1
ATOM 776 C C . ARG A 1 105 ? 13.125 -7.605 -3.229 1 90.56 105 ARG A C 1
ATOM 778 O O . ARG A 1 105 ? 13.352 -8.82 -3.148 1 90.56 105 ARG A O 1
ATOM 785 N N . THR A 1 106 ? 12.938 -6.836 -2.217 1 92.56 106 THR A N 1
ATOM 786 C CA . THR A 1 106 ? 12.617 -7.348 -0.887 1 92.56 106 THR A CA 1
ATOM 787 C C . THR A 1 106 ? 11.141 -7.137 -0.569 1 92.56 106 THR A C 1
ATOM 789 O O . THR A 1 106 ? 10.609 -6.039 -0.749 1 92.56 106 THR A O 1
ATOM 792 N N . PHE A 1 107 ? 10.523 -8.234 -0.12 1 94.12 107 PHE A N 1
ATOM 793 C CA . PHE A 1 107 ? 9.086 -8.133 0.086 1 94.12 107 PHE A CA 1
ATOM 794 C C . PHE A 1 107 ? 8.75 -8.156 1.572 1 94.12 107 PHE A C 1
ATOM 796 O O . PHE A 1 107 ? 9.352 -8.906 2.342 1 94.12 107 PHE A O 1
ATOM 803 N N . PHE A 1 108 ? 7.84 -7.344 1.956 1 96.44 108 PHE A N 1
ATOM 804 C CA . PHE A 1 108 ? 7.113 -7.406 3.219 1 96.44 108 PHE A CA 1
ATOM 805 C C . PHE A 1 108 ? 5.652 -7.766 2.984 1 96.44 108 PHE A C 1
ATOM 807 O O . PHE A 1 108 ? 4.91 -7.008 2.357 1 96.44 108 PHE A O 1
ATOM 814 N N . THR A 1 109 ? 5.25 -8.961 3.496 1 96.38 109 THR A N 1
ATOM 815 C CA . THR A 1 109 ? 3.938 -9.508 3.158 1 96.38 109 THR A CA 1
ATOM 816 C C . THR A 1 109 ? 3.154 -9.852 4.422 1 96.38 109 THR A C 1
ATOM 818 O O . THR A 1 109 ? 3.723 -10.359 5.391 1 96.38 109 THR A O 1
ATOM 821 N N . THR A 1 110 ? 1.868 -9.562 4.441 1 96.44 110 THR A N 1
ATOM 822 C CA . THR A 1 110 ? 1.015 -10.047 5.52 1 96.44 110 THR A CA 1
ATOM 823 C C . THR A 1 110 ? 0.357 -11.367 5.133 1 96.44 110 THR A C 1
ATOM 825 O O . THR A 1 110 ? 0.165 -11.648 3.949 1 96.44 110 THR A O 1
ATOM 828 N N . GLN A 1 111 ? 0.027 -12.195 6.137 1 91.75 111 GLN A N 1
ATOM 829 C CA . GLN A 1 111 ? -0.721 -13.406 5.812 1 91.75 111 GLN A CA 1
ATOM 830 C C . GLN A 1 111 ? -2.105 -13.07 5.27 1 91.75 111 GLN A C 1
ATOM 832 O O . GLN A 1 111 ? -2.473 -13.508 4.176 1 91.75 111 GLN A O 1
ATOM 837 N N . GLY A 1 112 ? -2.828 -12.172 6.121 1 94.19 112 GLY A N 1
ATOM 838 C CA . GLY A 1 112 ? -4.102 -11.617 5.688 1 94.19 112 GLY A CA 1
ATOM 839 C C . GLY A 1 112 ? -5.16 -12.672 5.445 1 94.19 112 GLY A C 1
ATOM 840 O O . GLY A 1 112 ? -5.133 -13.742 6.062 1 94.19 112 GLY A O 1
ATOM 841 N N . HIS A 1 113 ? -6.094 -12.352 4.57 1 97.62 113 HIS A N 1
ATOM 842 C CA . HIS A 1 113 ? -7.332 -13.086 4.344 1 97.62 113 HIS A CA 1
ATOM 843 C C . HIS A 1 113 ? -7.062 -14.43 3.684 1 97.62 113 HIS A C 1
ATOM 845 O O . HIS A 1 113 ? -7.875 -15.352 3.791 1 97.62 113 HIS A O 1
ATOM 851 N N . VAL A 1 114 ? -5.969 -14.617 2.988 1 97.75 114 VAL A N 1
ATOM 852 C CA . VAL A 1 114 ? -5.73 -15.758 2.104 1 97.75 114 VAL A CA 1
ATOM 853 C C . VAL A 1 114 ? -5.723 -17.047 2.914 1 97.75 114 VAL A C 1
ATOM 855 O O . VAL A 1 114 ? -6.203 -18.078 2.449 1 97.75 114 VAL A O 1
ATOM 858 N N . ALA A 1 115 ? -5.188 -16.984 4.148 1 96.5 115 ALA A N 1
ATOM 859 C CA . ALA A 1 115 ? -5.047 -18.141 5.016 1 96.5 115 ALA A CA 1
ATOM 860 C C . ALA A 1 115 ? -6.41 -18.719 5.391 1 96.5 115 ALA A C 1
ATOM 862 O O . ALA A 1 115 ? -6.516 -19.891 5.785 1 96.5 115 ALA A O 1
ATOM 863 N N . ASP A 1 116 ? -7.488 -17.922 5.18 1 97.5 116 ASP A N 1
ATOM 864 C CA . ASP A 1 116 ? -8.82 -18.281 5.66 1 97.5 116 ASP A CA 1
ATOM 865 C C . ASP A 1 116 ? -9.617 -19 4.578 1 97.5 116 ASP A C 1
ATOM 867 O O . ASP A 1 116 ? -10.727 -19.469 4.828 1 97.5 116 ASP A O 1
ATOM 871 N N . LEU A 1 117 ? -9.102 -19.094 3.357 1 98.38 117 LEU A N 1
ATOM 872 C CA . LEU A 1 117 ? -9.812 -19.781 2.293 1 98.38 117 LEU A CA 1
ATOM 873 C C . LEU A 1 117 ? -9.984 -21.266 2.623 1 98.38 117 LEU A C 1
ATOM 875 O O . LEU A 1 117 ? -9.008 -21.969 2.879 1 98.38 117 LEU A O 1
ATOM 879 N N . THR A 1 118 ? -11.219 -21.719 2.613 1 98.56 118 THR A N 1
ATOM 880 C CA . THR A 1 118 ? -11.469 -23.094 3 1 98.56 118 THR A CA 1
ATOM 881 C C . THR A 1 118 ? -11.898 -23.922 1.793 1 98.56 118 THR A C 1
ATOM 883 O O . THR A 1 118 ? -12.25 -23.375 0.749 1 98.56 118 THR A O 1
ATOM 886 N N . TRP A 1 119 ? -11.859 -25.25 2.023 1 98.69 119 TRP A N 1
ATOM 887 C CA . TRP A 1 119 ? -12.383 -26.156 1.016 1 98.69 119 TRP A CA 1
ATOM 888 C C . TRP A 1 119 ? -13.875 -25.922 0.783 1 98.69 119 TRP A C 1
ATOM 890 O O . TRP A 1 119 ? -14.344 -25.953 -0.357 1 98.69 119 TRP A O 1
ATOM 900 N N . SER A 1 120 ? -14.586 -25.656 1.858 1 98.62 120 SER A N 1
ATOM 901 C CA . SER A 1 120 ? -16 -25.359 1.711 1 98.62 120 SER A CA 1
ATOM 902 C C . SER A 1 120 ? -16.219 -24.141 0.822 1 98.62 120 SER A C 1
ATOM 904 O O . SER A 1 120 ? -17.141 -24.125 -0.005 1 98.62 120 SER A O 1
ATOM 906 N N . ASP A 1 121 ? -15.383 -23.141 0.978 1 98.69 121 ASP A N 1
ATOM 907 C CA . ASP A 1 121 ? -15.453 -21.953 0.141 1 98.69 121 ASP A CA 1
ATOM 908 C C . ASP A 1 121 ? -15.242 -22.297 -1.331 1 98.69 121 ASP A C 1
ATOM 910 O O . ASP A 1 121 ? -16.016 -21.891 -2.191 1 98.69 121 ASP A O 1
ATOM 914 N N . VAL A 1 122 ? -14.172 -23.062 -1.603 1 98.88 122 VAL A N 1
ATOM 915 C CA . VAL A 1 122 ? -13.797 -23.422 -2.969 1 98.88 122 VAL A CA 1
ATOM 916 C C . VAL A 1 122 ? -14.891 -24.281 -3.596 1 98.88 122 VAL A C 1
ATOM 918 O O . VAL A 1 122 ? -15.305 -24.031 -4.734 1 98.88 122 VAL A O 1
ATOM 921 N N . ARG A 1 123 ? -15.398 -25.219 -2.846 1 98.69 123 ARG A N 1
ATOM 922 C CA . ARG A 1 123 ? -16.438 -26.141 -3.328 1 98.69 123 ARG A CA 1
ATOM 923 C C . ARG A 1 123 ? -17.688 -25.375 -3.721 1 98.69 123 ARG A C 1
ATOM 925 O O . ARG A 1 123 ? -18.344 -25.719 -4.711 1 98.69 123 ARG A O 1
ATOM 932 N N . GLY A 1 124 ? -17.969 -24.344 -2.945 1 98.31 124 GLY A N 1
ATOM 933 C CA . GLY A 1 124 ? -19.172 -23.578 -3.191 1 98.31 124 GLY A CA 1
ATOM 934 C C . GLY A 1 124 ? -19.016 -22.531 -4.277 1 98.31 124 GLY A C 1
ATOM 935 O O . GLY A 1 124 ? -20 -22.047 -4.832 1 98.31 124 GLY A O 1
ATOM 936 N N . THR A 1 125 ? -17.844 -22.172 -4.621 1 98.56 125 THR A N 1
ATOM 937 C CA . THR A 1 125 ? -17.562 -21.094 -5.551 1 98.56 125 THR A CA 1
ATOM 938 C C . THR A 1 125 ? -17.5 -21.609 -6.984 1 98.56 125 THR A C 1
ATOM 940 O O . THR A 1 125 ? -18 -20.953 -7.906 1 98.56 125 THR A O 1
ATOM 943 N N . LEU A 1 126 ? -16.938 -22.781 -7.234 1 98.69 126 LEU A N 1
ATOM 944 C CA . LEU A 1 126 ? -16.719 -23.297 -8.578 1 98.69 126 LEU A CA 1
ATOM 945 C C . LEU A 1 126 ? -17.938 -24.062 -9.078 1 98.69 126 LEU A C 1
ATOM 947 O O . LEU A 1 126 ? -18.609 -24.734 -8.289 1 98.69 126 LEU A O 1
ATOM 951 N N . ASP A 1 127 ? -18.188 -23.906 -10.352 1 98.62 127 ASP A N 1
ATOM 952 C CA . ASP A 1 127 ? -19.141 -24.781 -11.031 1 98.62 127 ASP A CA 1
ATOM 953 C C . ASP A 1 127 ? -18.453 -26.062 -11.516 1 98.62 127 ASP A C 1
ATOM 955 O O . ASP A 1 127 ? -17.969 -26.125 -12.641 1 98.62 127 ASP A O 1
ATOM 959 N N . TRP A 1 128 ? -18.531 -27.078 -10.711 1 98.56 128 TRP A N 1
ATOM 960 C CA . TRP A 1 128 ? -17.781 -28.312 -10.93 1 98.56 128 TRP A CA 1
ATOM 961 C C . TRP A 1 128 ? -18.328 -29.078 -12.133 1 98.56 128 TRP A C 1
ATOM 963 O O . TRP A 1 128 ? -17.578 -29.766 -12.828 1 98.56 128 TRP A O 1
ATOM 973 N N . THR A 1 129 ? -19.562 -28.922 -12.391 1 98.31 129 THR A N 1
ATOM 974 C CA . THR A 1 129 ? -20.156 -29.578 -13.547 1 98.31 129 THR A CA 1
ATOM 975 C C . THR A 1 129 ? -19.625 -28.984 -14.844 1 98.31 129 THR A C 1
ATOM 977 O O . THR A 1 129 ? -19.234 -29.719 -15.758 1 98.31 129 THR A O 1
ATOM 980 N N . ARG A 1 130 ? -19.578 -27.719 -14.836 1 97.88 130 ARG A N 1
ATOM 981 C CA . ARG A 1 130 ? -19.094 -27.031 -16.031 1 97.88 130 ARG A CA 1
ATOM 982 C C . ARG A 1 130 ? -17.609 -27.25 -16.219 1 97.88 130 ARG A C 1
ATOM 984 O O . ARG A 1 130 ? -17.078 -27.109 -17.328 1 97.88 130 ARG A O 1
ATOM 991 N N . LEU A 1 131 ? -16.906 -27.625 -15.18 1 98.31 131 LEU A N 1
ATOM 992 C CA . LEU A 1 131 ? -15.461 -27.797 -15.219 1 98.31 131 LEU A CA 1
ATOM 993 C C . LEU A 1 131 ? -15.086 -29.219 -15.664 1 98.31 131 LEU A C 1
ATOM 995 O O . LEU A 1 131 ? -13.922 -29.484 -15.961 1 98.31 131 LEU A O 1
ATOM 999 N N . SER A 1 132 ? -16.094 -30.094 -15.727 1 98.38 132 SER A N 1
ATOM 1000 C CA . SER A 1 132 ? -15.82 -31.469 -16.094 1 98.38 132 SER A CA 1
ATOM 1001 C C . SER A 1 132 ? -15.133 -31.562 -17.453 1 98.38 132 SER A C 1
ATOM 1003 O O . SER A 1 132 ? -15.523 -30.859 -18.391 1 98.38 132 SER A O 1
ATOM 1005 N N . GLY A 1 133 ? -14.094 -32.375 -17.516 1 97.69 133 GLY A N 1
ATOM 1006 C CA . GLY A 1 133 ? -13.305 -32.531 -18.734 1 97.69 133 GLY A CA 1
ATOM 1007 C C . GLY A 1 133 ? -12.211 -31.469 -18.859 1 97.69 133 GLY A C 1
ATOM 1008 O O . GLY A 1 133 ? -11.43 -31.484 -19.812 1 97.69 133 GLY A O 1
ATOM 1009 N N . GLY A 1 134 ? -12.148 -30.625 -17.844 1 98.25 134 GLY A N 1
ATOM 1010 C CA . GLY A 1 134 ? -11.195 -29.516 -17.891 1 98.25 134 GLY A CA 1
ATOM 1011 C C . GLY A 1 134 ? -10.008 -29.719 -16.969 1 98.25 134 GLY A C 1
ATOM 1012 O O . GLY A 1 134 ? -9.625 -30.844 -16.672 1 98.25 134 GLY A O 1
ATOM 1013 N N . THR A 1 135 ? -9.328 -28.578 -16.672 1 98.75 135 THR A N 1
ATOM 1014 C CA . THR A 1 135 ? -8.133 -28.547 -15.828 1 98.75 135 THR A CA 1
ATOM 1015 C C . THR A 1 135 ? -8.289 -27.531 -14.703 1 98.75 135 THR A C 1
ATOM 1017 O O . THR A 1 135 ? -8.742 -26.406 -14.93 1 98.75 135 THR A O 1
ATOM 1020 N N . LEU A 1 136 ? -8 -27.938 -13.5 1 98.88 136 LEU A N 1
ATOM 1021 C CA . LEU A 1 136 ? -7.945 -27.094 -12.305 1 98.88 136 LEU A CA 1
ATOM 1022 C C . LEU A 1 136 ? -6.5 -26.859 -11.875 1 98.88 136 LEU A C 1
ATOM 1024 O O . LEU A 1 136 ? -5.773 -27.812 -11.586 1 98.88 136 LEU A O 1
ATOM 1028 N N . LEU A 1 137 ? -6.113 -25.625 -11.906 1 98.94 137 LEU A N 1
ATOM 1029 C CA . LEU A 1 137 ? -4.797 -25.25 -11.398 1 98.94 137 LEU A CA 1
ATOM 1030 C C . LEU A 1 137 ? -4.867 -24.891 -9.922 1 98.94 137 LEU A C 1
ATOM 1032 O O . LEU A 1 137 ? -5.637 -24 -9.531 1 98.94 137 LEU A O 1
ATOM 1036 N N . LEU A 1 138 ? -4.082 -25.594 -9.109 1 98.88 138 LEU A N 1
ATOM 1037 C CA . LEU A 1 138 ? -3.877 -25.234 -7.707 1 98.88 138 LEU A CA 1
ATOM 1038 C C . LEU A 1 138 ? -2.578 -24.469 -7.523 1 98.88 138 LEU A C 1
ATOM 1040 O O . LEU A 1 138 ? -1.513 -24.922 -7.945 1 98.88 138 LEU A O 1
ATOM 1044 N N . CYS A 1 139 ? -2.693 -23.297 -6.98 1 98.44 139 CYS A N 1
ATOM 1045 C CA . CYS A 1 139 ? -1.521 -22.453 -6.738 1 98.44 139 CYS A CA 1
ATOM 1046 C C . CYS A 1 139 ? -1.674 -21.672 -5.441 1 98.44 139 CYS A C 1
ATOM 1048 O O . CYS A 1 139 ? -2.729 -21.703 -4.809 1 98.44 139 CYS A O 1
ATOM 1050 N N . GLY A 1 140 ? -0.601 -21.062 -5 1 96.5 140 GLY A N 1
ATOM 1051 C CA . GLY A 1 140 ? -0.627 -20.438 -3.689 1 96.5 140 GLY A CA 1
ATOM 1052 C C . GLY A 1 140 ? -0.779 -21.422 -2.553 1 96.5 140 GLY A C 1
ATOM 1053 O O . GLY A 1 140 ? -1.429 -21.141 -1.547 1 96.5 140 GLY A O 1
ATOM 1054 N N . THR A 1 141 ? -0.243 -22.578 -2.68 1 97 141 THR A N 1
ATOM 1055 C CA . THR A 1 141 ? -0.471 -23.734 -1.827 1 97 141 THR A CA 1
ATOM 1056 C C . THR A 1 141 ? -0.083 -23.438 -0.384 1 97 141 THR A C 1
ATOM 1058 O O . THR A 1 141 ? -0.79 -23.812 0.549 1 97 141 THR A O 1
ATOM 1061 N N . PHE A 1 142 ? 0.915 -22.688 -0.202 1 95.19 142 PHE A N 1
ATOM 1062 C CA . PHE A 1 142 ? 1.461 -22.609 1.147 1 95.19 142 PHE A CA 1
ATOM 1063 C C . PHE A 1 142 ? 1.035 -21.312 1.826 1 95.19 142 PHE A C 1
ATOM 1065 O O . PHE A 1 142 ? 1.456 -21.031 2.949 1 95.19 142 PHE A O 1
ATOM 1072 N N . VAL A 1 143 ? 0.212 -20.547 1.153 1 95.62 143 VAL A N 1
ATOM 1073 C CA . VAL A 1 143 ? -0.299 -19.344 1.794 1 95.62 143 VAL A CA 1
ATOM 1074 C C . VAL A 1 143 ? -1.799 -19.484 2.045 1 95.62 143 VAL A C 1
ATOM 1076 O O . VAL A 1 143 ? -2.398 -18.656 2.74 1 95.62 143 VAL A O 1
ATOM 1079 N N . THR A 1 144 ? -2.371 -20.5 1.449 1 97 144 THR A N 1
ATOM 1080 C CA . THR A 1 144 ? -3.766 -20.828 1.721 1 97 144 THR A CA 1
ATOM 1081 C C . THR A 1 144 ? -3.863 -21.922 2.785 1 97 144 THR A C 1
ATOM 1083 O O . THR A 1 144 ? -4.305 -23.031 2.498 1 97 144 THR A O 1
ATOM 1086 N N . ASP A 1 145 ? -3.629 -21.594 3.996 1 95.94 145 ASP A N 1
ATOM 1087 C CA . ASP A 1 145 ? -3.393 -22.531 5.082 1 95.94 145 ASP A CA 1
ATOM 1088 C C . ASP A 1 145 ? -4.598 -23.453 5.285 1 95.94 145 ASP A C 1
ATOM 1090 O O . ASP A 1 145 ? -4.465 -24.672 5.266 1 95.94 145 ASP A O 1
ATOM 1094 N N . GLU A 1 146 ? -5.758 -22.922 5.488 1 97.44 146 GLU A N 1
ATOM 1095 C CA . GLU A 1 146 ? -6.945 -23.734 5.746 1 97.44 146 GLU A CA 1
ATOM 1096 C C . GLU A 1 146 ? -7.266 -24.641 4.566 1 97.44 146 GLU A C 1
ATOM 1098 O O . GLU A 1 146 ? -7.629 -25.812 4.75 1 97.44 146 GLU A O 1
ATOM 1103 N N . LEU A 1 147 ? -7.129 -24.156 3.406 1 98.38 147 LEU A N 1
ATOM 1104 C CA . LEU A 1 147 ? -7.43 -24.922 2.207 1 98.38 147 LEU A CA 1
ATOM 1105 C C . LEU A 1 147 ? -6.41 -26.047 2.012 1 98.38 147 LEU A C 1
ATOM 1107 O O . LEU A 1 147 ? -6.777 -27.172 1.673 1 98.38 147 LEU A O 1
ATOM 1111 N N . THR A 1 148 ? -5.129 -25.641 2.186 1 97.56 148 THR A N 1
ATOM 1112 C CA . THR A 1 148 ? -4.059 -26.594 1.951 1 97.56 148 THR A CA 1
ATOM 1113 C C . THR A 1 148 ? -4.23 -27.828 2.84 1 97.56 148 THR A C 1
ATOM 1115 O O . THR A 1 148 ? -3.93 -28.953 2.422 1 97.56 148 THR A O 1
ATOM 1118 N N . ALA A 1 149 ? -4.734 -27.625 4.012 1 96.75 149 ALA A N 1
ATOM 1119 C CA . ALA A 1 149 ? -4.996 -28.734 4.926 1 96.75 149 ALA A CA 1
ATOM 1120 C C . ALA A 1 149 ? -6 -29.719 4.324 1 96.75 149 ALA A C 1
ATOM 1122 O O . ALA A 1 149 ? -6.043 -30.891 4.711 1 96.75 149 ALA A O 1
ATOM 1123 N N . ASP A 1 150 ? -6.77 -29.266 3.377 1 98.25 150 ASP A N 1
ATOM 1124 C CA . ASP A 1 150 ? -7.816 -30.094 2.781 1 98.25 150 ASP A CA 1
ATOM 1125 C C . ASP A 1 150 ? -7.523 -30.375 1.31 1 98.25 150 ASP A C 1
ATOM 1127 O O . ASP A 1 150 ? -8.43 -30.688 0.539 1 98.25 150 ASP A O 1
ATOM 1131 N N . TYR A 1 151 ? -6.289 -30.234 0.88 1 98.5 151 TYR A N 1
ATOM 1132 C CA . TYR A 1 151 ? -5.93 -30.438 -0.52 1 98.5 151 TYR A CA 1
ATOM 1133 C C . TYR A 1 151 ? -6.25 -31.859 -0.964 1 98.5 151 TYR A C 1
ATOM 1135 O O . TYR A 1 151 ? -6.648 -32.094 -2.109 1 98.5 151 TYR A O 1
ATOM 1143 N N . ASP A 1 152 ? -6.113 -32.844 -0.039 1 98.25 152 ASP A N 1
ATOM 1144 C CA . ASP A 1 152 ? -6.473 -34.219 -0.38 1 98.25 152 ASP A CA 1
ATOM 1145 C C . ASP A 1 152 ? -7.938 -34.312 -0.809 1 98.2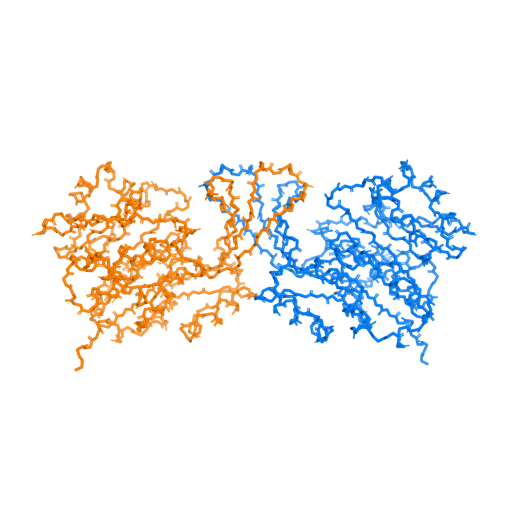5 152 ASP A C 1
ATOM 1147 O O . ASP A 1 152 ? -8.242 -34.875 -1.858 1 98.25 152 ASP A O 1
ATOM 1151 N N . ARG A 1 153 ? -8.773 -33.688 -0.018 1 98.38 153 ARG A N 1
ATOM 1152 C CA . ARG A 1 153 ? -10.195 -33.719 -0.325 1 98.38 153 ARG A CA 1
ATOM 1153 C C . ARG A 1 153 ? -10.492 -32.969 -1.617 1 98.38 153 ARG A C 1
ATOM 1155 O O . ARG A 1 153 ? -11.297 -33.406 -2.436 1 98.38 153 ARG A O 1
ATOM 1162 N N . LEU A 1 154 ? -9.875 -31.875 -1.772 1 98.81 154 LEU A N 1
ATOM 1163 C CA . LEU A 1 154 ? -10.062 -31.031 -2.957 1 98.81 154 LEU A CA 1
ATOM 1164 C C . LEU A 1 154 ? -9.641 -31.781 -4.219 1 98.81 154 LEU A C 1
ATOM 1166 O O . LEU A 1 154 ? -10.398 -31.844 -5.191 1 98.81 154 LEU A O 1
ATOM 1170 N N . ILE A 1 155 ? -8.477 -32.375 -4.207 1 98.75 155 ILE A N 1
ATOM 1171 C CA . ILE A 1 155 ? -7.93 -33.094 -5.355 1 98.75 155 ILE A CA 1
ATOM 1172 C C . ILE A 1 155 ? -8.805 -34.312 -5.676 1 98.75 155 ILE A C 1
ATOM 1174 O O . ILE A 1 155 ? -9.141 -34.562 -6.836 1 98.75 155 ILE A O 1
ATOM 1178 N N . ASP A 1 156 ? -9.234 -35.031 -4.641 1 98.56 156 ASP A N 1
ATOM 1179 C CA . ASP A 1 156 ? -10.109 -36.156 -4.836 1 98.56 156 ASP A CA 1
ATOM 1180 C C . ASP A 1 156 ? -11.422 -35.75 -5.484 1 98.56 156 ASP A C 1
ATOM 1182 O O . ASP A 1 156 ? -11.914 -36.438 -6.398 1 98.56 156 ASP A O 1
ATOM 1186 N N . HIS A 1 157 ? -11.953 -34.688 -4.973 1 98.81 157 HIS A N 1
ATOM 1187 C CA . HIS A 1 157 ? -13.211 -34.188 -5.523 1 98.81 157 HIS A CA 1
ATOM 1188 C C . HIS A 1 157 ? -13.062 -33.812 -7 1 98.81 157 HIS A C 1
ATOM 1190 O O . HIS A 1 157 ? -13.914 -34.188 -7.812 1 98.81 157 HIS A O 1
ATOM 1196 N N . ALA A 1 158 ? -12.016 -33.125 -7.348 1 98.81 158 ALA A N 1
ATOM 1197 C CA . ALA A 1 158 ? -11.758 -32.781 -8.742 1 98.81 158 ALA A CA 1
ATOM 1198 C C . ALA A 1 158 ? -11.68 -34.031 -9.617 1 98.81 158 ALA A C 1
ATOM 1200 O O . ALA A 1 158 ? -12.297 -34.094 -10.68 1 98.81 158 ALA A O 1
ATOM 1201 N N . ARG A 1 159 ? -10.969 -35 -9.203 1 97.94 159 ARG A N 1
ATOM 1202 C CA . ARG A 1 159 ? -10.789 -36.25 -9.961 1 97.94 159 ARG A CA 1
ATOM 1203 C C . ARG A 1 159 ? -12.117 -36.969 -10.141 1 97.94 159 ARG A C 1
ATOM 1205 O O . ARG A 1 159 ? -12.414 -37.469 -11.227 1 97.94 159 ARG A O 1
ATOM 1212 N N . ASP A 1 160 ? -12.867 -36.969 -9.047 1 98.19 160 ASP A N 1
ATOM 1213 C CA . ASP A 1 160 ? -14.18 -37.594 -9.094 1 98.19 160 ASP A CA 1
ATOM 1214 C C . ASP A 1 160 ? -15.078 -36.906 -10.117 1 98.19 160 ASP A C 1
ATOM 1216 O O . ASP A 1 160 ? -15.992 -37.531 -10.672 1 98.19 160 ASP A O 1
ATOM 1220 N N . LYS A 1 161 ? -14.859 -35.656 -10.383 1 98.5 161 LYS A N 1
ATOM 1221 C CA . LYS A 1 161 ? -15.672 -34.875 -11.312 1 98.5 161 LYS A CA 1
ATOM 1222 C C . LYS A 1 161 ? -15.039 -34.844 -12.703 1 98.5 161 LYS A C 1
ATOM 1224 O O . LYS A 1 161 ? -15.445 -34.062 -13.562 1 98.5 161 LYS A O 1
ATOM 1229 N N . ASN A 1 162 ? -14.047 -35.688 -12.922 1 98.25 162 ASN A N 1
ATOM 1230 C CA . ASN A 1 162 ? -13.352 -35.781 -14.203 1 98.25 162 ASN A CA 1
ATOM 1231 C C . ASN A 1 162 ? -12.641 -34.469 -14.555 1 98.25 162 ASN A C 1
ATOM 1233 O O . ASN A 1 162 ? -12.758 -33.969 -15.68 1 98.25 162 ASN A O 1
ATOM 1237 N N . ILE A 1 163 ? -11.992 -33.938 -13.625 1 98.62 163 ILE A N 1
ATOM 1238 C CA . ILE A 1 163 ? -11.227 -32.688 -13.797 1 98.62 163 ILE A CA 1
ATOM 1239 C C . ILE A 1 163 ? -9.742 -33 -13.57 1 98.62 163 ILE A C 1
ATOM 1241 O O . ILE A 1 163 ? -9.367 -33.562 -12.539 1 98.62 163 ILE A O 1
ATOM 1245 N N . ARG A 1 164 ? -8.883 -32.688 -14.508 1 98.31 164 ARG A N 1
ATOM 1246 C CA . ARG A 1 164 ? -7.438 -32.812 -14.344 1 98.31 164 ARG A CA 1
ATOM 1247 C C . ARG A 1 164 ? -6.906 -31.797 -13.352 1 98.31 164 ARG A C 1
ATOM 1249 O O . ARG A 1 164 ? -7.371 -30.656 -13.32 1 98.31 164 ARG A O 1
ATOM 1256 N N . VAL A 1 165 ? -5.887 -32.156 -12.609 1 98.75 165 VAL A N 1
ATOM 1257 C CA . VAL A 1 165 ? -5.336 -31.281 -11.586 1 98.75 165 VAL A CA 1
ATOM 1258 C C . VAL A 1 165 ? -3.904 -30.891 -11.953 1 98.75 165 VAL A C 1
ATOM 1260 O O . VAL A 1 165 ? -3.059 -31.75 -12.172 1 98.75 165 VAL A O 1
ATOM 1263 N N . ALA A 1 166 ? -3.678 -29.641 -12.133 1 98.88 166 ALA A N 1
ATOM 1264 C CA . ALA A 1 166 ? -2.338 -29.062 -12.227 1 98.88 166 ALA A CA 1
ATOM 1265 C C . ALA A 1 166 ? -1.926 -28.422 -10.906 1 98.88 166 ALA A C 1
ATOM 1267 O O . ALA A 1 166 ? -2.73 -27.734 -10.258 1 98.88 166 ALA A O 1
ATOM 1268 N N . LEU A 1 167 ? -0.671 -28.641 -10.461 1 98.88 167 LEU A N 1
ATOM 1269 C CA . LEU A 1 167 ? -0.186 -28.141 -9.18 1 98.88 167 LEU A CA 1
ATOM 1270 C C . LEU A 1 167 ? 1.035 -27.25 -9.383 1 98.88 167 LEU A C 1
ATOM 1272 O O . LEU A 1 167 ? 2.047 -27.688 -9.93 1 98.88 167 LEU A O 1
ATOM 1276 N N . ASP A 1 168 ? 0.925 -26.047 -9.07 1 98.62 168 ASP A N 1
ATOM 1277 C CA . ASP A 1 168 ? 2.031 -25.125 -8.852 1 98.62 168 ASP A CA 1
ATOM 1278 C C . ASP A 1 168 ? 2.238 -24.859 -7.363 1 98.62 168 ASP A C 1
ATOM 1280 O O . ASP A 1 168 ? 1.487 -24.094 -6.754 1 98.62 168 ASP A O 1
ATOM 1284 N N . THR A 1 169 ? 3.199 -25.375 -6.781 1 96.88 169 THR A N 1
ATOM 1285 C CA . THR A 1 169 ? 3.32 -25.422 -5.328 1 96.88 169 THR A CA 1
ATOM 1286 C C . THR A 1 169 ? 3.568 -24.031 -4.762 1 96.88 169 THR A C 1
ATOM 1288 O O . THR A 1 169 ? 3.076 -23.688 -3.684 1 96.88 169 THR A O 1
ATOM 1291 N N . GLY A 1 170 ? 4.316 -23.266 -5.547 1 94.19 170 GLY A N 1
ATOM 1292 C CA . GLY A 1 170 ? 4.859 -22.062 -4.941 1 94.19 170 GLY A CA 1
ATOM 1293 C C . GLY A 1 170 ? 5.906 -22.344 -3.877 1 94.19 170 GLY A C 1
ATOM 1294 O O . GLY A 1 170 ? 6.371 -23.484 -3.746 1 94.19 170 GLY A O 1
ATOM 1295 N N . TRP A 1 171 ? 6.285 -21.344 -3.148 1 91.69 171 TRP A N 1
ATOM 1296 C CA . TRP A 1 171 ? 7.328 -21.453 -2.135 1 91.69 171 TRP A CA 1
ATOM 1297 C C . TRP A 1 171 ? 6.73 -21.422 -0.732 1 91.69 171 TRP A C 1
ATOM 1299 O O . TRP A 1 171 ? 5.969 -20.516 -0.398 1 91.69 171 TRP A O 1
ATOM 1309 N N . PRO A 1 172 ? 7.074 -22.391 0.065 1 92.69 172 PRO A N 1
ATOM 1310 C CA . PRO A 1 172 ? 6.621 -22.312 1.456 1 92.69 172 PRO A CA 1
ATOM 1311 C C . PRO A 1 172 ? 7.367 -21.266 2.271 1 92.69 172 PRO A C 1
ATOM 1313 O O . PRO A 1 172 ? 8.594 -21.328 2.395 1 92.69 172 PRO A O 1
ATOM 1316 N N . PRO A 1 173 ? 6.672 -20.297 2.875 1 84.69 173 PRO A N 1
ATOM 1317 C CA . PRO A 1 173 ? 7.32 -19.234 3.658 1 84.69 173 PRO A CA 1
ATOM 1318 C C . PRO A 1 173 ? 8.25 -19.781 4.734 1 84.69 173 PRO A C 1
ATOM 1320 O O . PRO A 1 173 ? 9.273 -19.172 5.047 1 84.69 173 PRO A O 1
ATOM 1323 N N . GLY A 1 174 ? 7.953 -20.922 5.324 1 84.69 174 GLY A N 1
ATOM 1324 C CA . GLY A 1 174 ? 8.797 -21.547 6.332 1 84.69 174 GLY A CA 1
ATOM 1325 C C . GLY A 1 174 ? 9.891 -22.422 5.746 1 84.69 174 GLY A C 1
ATOM 1326 O O . GLY A 1 174 ? 10.594 -23.109 6.477 1 84.69 174 GLY A O 1
ATOM 1327 N N . GLY A 1 175 ? 10.055 -22.328 4.383 1 90 175 GLY A N 1
ATOM 1328 C CA . GLY A 1 175 ? 11.016 -23.188 3.711 1 90 175 GLY A CA 1
ATOM 1329 C C . GLY A 1 175 ? 10.492 -24.578 3.459 1 90 175 GLY A C 1
ATOM 1330 O O . GLY A 1 175 ? 9.398 -24.938 3.906 1 90 175 GLY A O 1
ATOM 1331 N N . TRP A 1 176 ? 11.281 -25.344 2.701 1 94.69 176 TRP A N 1
ATOM 1332 C CA . TRP A 1 176 ? 10.93 -26.719 2.355 1 94.69 176 TRP A CA 1
ATOM 1333 C C . TRP A 1 176 ? 11.391 -27.688 3.438 1 94.69 176 TRP A C 1
ATOM 1335 O O . TRP A 1 176 ? 12.414 -28.359 3.279 1 94.69 176 TRP A O 1
ATOM 1345 N N . THR A 1 177 ? 10.609 -27.812 4.461 1 95.56 177 THR A N 1
ATOM 1346 C CA . THR A 1 177 ? 10.867 -28.797 5.512 1 95.56 177 THR A CA 1
ATOM 1347 C C . THR A 1 177 ? 10.523 -30.203 5.031 1 95.56 177 THR A C 1
ATOM 1349 O O . THR A 1 177 ? 9.898 -30.375 3.986 1 95.56 177 THR A O 1
ATOM 1352 N N . THR A 1 178 ? 10.93 -31.156 5.82 1 96.44 178 THR A N 1
ATOM 1353 C CA . THR A 1 178 ? 10.594 -32.562 5.512 1 96.44 178 THR A CA 1
ATOM 1354 C C . THR A 1 178 ? 9.078 -32.75 5.477 1 96.44 178 THR A C 1
ATOM 1356 O O . THR A 1 178 ? 8.547 -33.406 4.586 1 96.44 178 THR A O 1
ATOM 1359 N N . ALA A 1 179 ? 8.445 -32.125 6.379 1 96 179 ALA A N 1
ATOM 1360 C CA . ALA A 1 179 ? 6.996 -32.25 6.453 1 96 179 ALA A CA 1
ATOM 1361 C C . ALA A 1 179 ? 6.332 -31.641 5.223 1 96 179 ALA A C 1
ATOM 1363 O O . ALA A 1 179 ? 5.41 -32.219 4.648 1 96 179 ALA A O 1
ATOM 1364 N N . THR A 1 180 ? 6.789 -30.469 4.852 1 96 180 THR A N 1
ATOM 1365 C CA . THR A 1 180 ? 6.254 -29.781 3.678 1 96 180 THR A CA 1
ATOM 1366 C C . THR A 1 180 ? 6.508 -30.609 2.416 1 96 180 THR A C 1
ATOM 1368 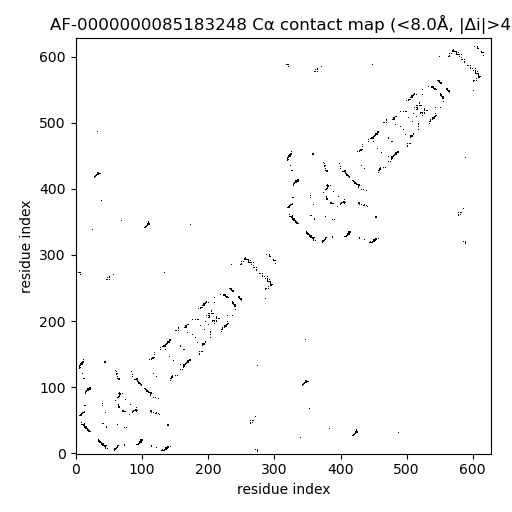O O . THR A 1 180 ? 5.605 -30.781 1.592 1 96 180 THR A O 1
ATOM 1371 N N . ARG A 1 181 ? 7.664 -31.125 2.309 1 96.69 181 ARG A N 1
ATOM 1372 C CA . ARG A 1 181 ? 8.031 -31.969 1.169 1 96.69 181 ARG A CA 1
ATOM 1373 C C . ARG A 1 181 ? 7.141 -33.188 1.092 1 96.69 181 ARG A C 1
ATOM 1375 O O . ARG A 1 181 ? 6.598 -33.531 0.032 1 96.69 181 ARG A O 1
ATOM 1382 N N . ASN A 1 182 ? 7.02 -33.844 2.215 1 96.25 182 ASN A N 1
ATOM 1383 C CA . ASN A 1 182 ? 6.211 -35.031 2.27 1 96.25 182 ASN A CA 1
ATOM 1384 C C . ASN A 1 182 ? 4.754 -34.75 1.912 1 96.25 182 ASN A C 1
ATOM 1386 O O . ASN A 1 182 ? 4.102 -35.562 1.259 1 96.25 182 ASN A O 1
ATOM 1390 N N . GLN A 1 183 ? 4.309 -33.688 2.365 1 96.62 183 GLN A N 1
ATOM 1391 C CA . GLN A 1 183 ? 2.939 -33.281 2.055 1 96.62 183 GLN A CA 1
ATOM 1392 C C . GLN A 1 183 ? 2.738 -33.125 0.551 1 96.62 183 GLN A C 1
ATOM 1394 O O . GLN A 1 183 ? 1.788 -33.688 -0.013 1 96.62 183 GLN A O 1
ATOM 1399 N N . VAL A 1 184 ? 3.598 -32.438 -0.112 1 98 184 VAL A N 1
ATOM 1400 C CA . VAL A 1 184 ? 3.502 -32.219 -1.55 1 98 184 VAL A CA 1
ATOM 1401 C C . VAL A 1 184 ? 3.646 -33.531 -2.295 1 98 184 VAL A C 1
ATOM 1403 O O . VAL A 1 184 ? 2.865 -33.844 -3.203 1 98 184 VAL A O 1
ATOM 1406 N N . LEU A 1 185 ? 4.613 -34.344 -1.903 1 96.94 185 LEU A N 1
ATOM 1407 C CA . LEU A 1 185 ? 4.824 -35.625 -2.539 1 96.94 185 LEU A CA 1
ATOM 1408 C C . LEU A 1 185 ? 3.578 -36.5 -2.428 1 96.94 185 LEU A C 1
ATOM 1410 O O . LEU A 1 185 ? 3.277 -37.281 -3.336 1 96.94 185 LEU A O 1
ATOM 1414 N N . GLY A 1 186 ? 2.873 -36.312 -1.358 1 96.75 186 GLY A N 1
ATOM 1415 C CA . GLY A 1 186 ? 1.642 -37.062 -1.141 1 96.75 186 GLY A CA 1
ATOM 1416 C C . GLY A 1 186 ? 0.549 -36.719 -2.133 1 96.75 186 GLY A C 1
ATOM 1417 O O . GLY A 1 186 ? -0.371 -37.5 -2.355 1 96.75 186 GLY A O 1
ATOM 1418 N N . TRP A 1 187 ? 0.581 -35.5 -2.699 1 98.31 187 TRP A N 1
ATOM 1419 C CA . TRP A 1 187 ? -0.431 -35.062 -3.65 1 98.31 187 TRP A CA 1
ATOM 1420 C C . TRP A 1 187 ? -0.108 -35.562 -5.059 1 98.31 187 TRP A C 1
ATOM 1422 O O . TRP A 1 187 ? -0.99 -35.625 -5.918 1 98.31 187 TRP A O 1
ATOM 1432 N N . LEU A 1 188 ? 1.146 -35.906 -5.375 1 98.12 188 LEU A N 1
ATOM 1433 C CA . LEU A 1 188 ? 1.639 -36.062 -6.738 1 98.12 188 LEU A CA 1
ATOM 1434 C C . LEU A 1 188 ? 0.955 -37.219 -7.43 1 98.12 188 LEU A C 1
ATOM 1436 O O . LEU A 1 188 ? 0.714 -37.188 -8.633 1 98.12 188 LEU A O 1
ATOM 1440 N N . GLY A 1 189 ? 0.622 -38.219 -6.695 1 97.62 189 GLY A N 1
ATOM 1441 C CA . GLY A 1 189 ? -0.01 -39.375 -7.273 1 97.62 189 GLY A CA 1
ATOM 1442 C C . GLY A 1 189 ? -1.374 -39.094 -7.871 1 97.62 189 GLY A C 1
ATOM 1443 O O . GLY A 1 189 ? -1.917 -39.906 -8.617 1 97.62 189 GLY A O 1
ATOM 1444 N N . ARG A 1 190 ? -1.896 -37.969 -7.59 1 98.06 190 ARG A N 1
ATOM 1445 C CA . ARG A 1 190 ? -3.232 -37.625 -8.055 1 98.06 190 ARG A CA 1
ATOM 1446 C C . ARG A 1 190 ? -3.193 -36.375 -8.922 1 98.06 190 ARG A C 1
ATOM 1448 O O . ARG A 1 190 ? -4.238 -35.844 -9.289 1 98.06 190 ARG A O 1
ATOM 1455 N N . CYS A 1 191 ? -2.031 -35.844 -9.258 1 98.38 191 CYS A N 1
ATOM 1456 C CA . CYS A 1 191 ? -1.877 -34.656 -10.078 1 98.38 191 CYS A CA 1
ATOM 1457 C C . CYS A 1 191 ? -1.504 -35.031 -11.508 1 98.38 191 CYS A C 1
ATOM 1459 O O . CYS A 1 191 ? -0.692 -35.906 -11.734 1 98.38 191 CYS A O 1
ATOM 1461 N N . ASP A 1 192 ? -2.111 -34.312 -12.461 1 98.06 192 ASP A N 1
ATOM 1462 C CA . ASP A 1 192 ? -1.889 -34.562 -13.875 1 98.06 192 ASP A CA 1
ATOM 1463 C C . ASP A 1 192 ? -0.75 -33.719 -14.422 1 98.06 192 ASP A C 1
ATOM 1465 O O . ASP A 1 192 ? -0.18 -34.031 -15.469 1 98.06 192 ASP A O 1
ATOM 1469 N N . CYS A 1 193 ? -0.483 -32.656 -13.789 1 98.5 193 CYS A N 1
ATOM 1470 C CA . CYS A 1 193 ? 0.55 -31.719 -14.219 1 98.5 193 CYS A CA 1
ATOM 1471 C C . CYS A 1 193 ? 1.211 -31.047 -13.023 1 98.5 193 CYS A C 1
ATOM 1473 O O . CYS A 1 193 ? 0.526 -30.609 -12.102 1 98.5 193 CYS A O 1
ATOM 1475 N N . LEU A 1 194 ? 2.531 -31.078 -12.977 1 98.62 194 LEU A N 1
ATOM 1476 C CA . LEU A 1 194 ? 3.326 -30.406 -11.961 1 98.62 194 LEU A CA 1
ATOM 1477 C C . LEU A 1 194 ? 4.133 -29.266 -12.57 1 98.62 194 LEU A C 1
ATOM 1479 O O . LEU A 1 194 ? 4.871 -29.469 -13.531 1 98.62 194 LEU A O 1
ATOM 1483 N N . LEU A 1 195 ? 3.902 -28.078 -12.07 1 98.69 195 LEU A N 1
ATOM 1484 C CA . LEU A 1 195 ? 4.52 -26.859 -12.57 1 98.69 195 LEU A CA 1
ATOM 1485 C C . LEU A 1 195 ? 5.43 -26.234 -11.523 1 98.69 195 LEU A C 1
ATOM 1487 O O . LEU A 1 195 ? 4.949 -25.688 -10.523 1 98.69 195 LEU A O 1
ATOM 1491 N N . LEU A 1 196 ? 6.754 -26.281 -11.688 1 97.75 196 LEU A N 1
ATOM 1492 C CA . LEU A 1 196 ? 7.727 -25.812 -10.703 1 97.75 196 LEU A CA 1
ATOM 1493 C C . LEU A 1 196 ? 8.758 -24.906 -11.352 1 97.75 196 LEU A C 1
ATOM 1495 O O . LEU A 1 196 ? 8.938 -24.906 -12.57 1 97.75 196 LEU A O 1
ATOM 1499 N N . ASN A 1 197 ? 9.359 -24.062 -10.523 1 95.69 197 ASN A N 1
ATOM 1500 C CA . ASN A 1 197 ? 10.609 -23.453 -10.961 1 95.69 197 ASN A CA 1
ATOM 1501 C C . ASN A 1 197 ? 11.812 -24.281 -10.523 1 95.69 197 ASN A C 1
ATOM 1503 O O . ASN A 1 197 ? 11.656 -25.344 -9.906 1 95.69 197 ASN A O 1
ATOM 1507 N N . GLU A 1 198 ? 12.969 -23.844 -10.812 1 95.19 198 GLU A N 1
ATOM 1508 C CA . GLU A 1 198 ? 14.18 -24.625 -10.586 1 95.19 198 GLU A CA 1
ATOM 1509 C C . GLU A 1 198 ? 14.406 -24.859 -9.094 1 95.19 198 GLU A C 1
ATOM 1511 O O . GLU A 1 198 ? 14.734 -25.969 -8.68 1 95.19 198 GLU A O 1
ATOM 1516 N N . ILE A 1 199 ? 14.273 -23.828 -8.32 1 93.88 199 ILE A N 1
ATOM 1517 C CA . ILE A 1 199 ? 14.555 -23.938 -6.891 1 93.88 199 ILE A CA 1
ATOM 1518 C C . ILE A 1 199 ? 13.516 -24.844 -6.227 1 93.88 199 ILE A C 1
ATOM 1520 O O . ILE A 1 199 ? 13.852 -25.688 -5.402 1 93.88 199 ILE A O 1
ATOM 1524 N N . GLU A 1 200 ? 12.273 -24.656 -6.562 1 95.62 200 GLU A N 1
ATOM 1525 C CA . GLU A 1 200 ? 11.219 -25.531 -6.07 1 95.62 200 GLU A CA 1
ATOM 1526 C C . GLU A 1 200 ? 11.492 -26.984 -6.445 1 95.62 200 GLU A C 1
ATOM 1528 O O . GLU A 1 200 ? 11.312 -27.891 -5.625 1 95.62 200 GLU A O 1
ATOM 1533 N N . THR A 1 201 ? 11.914 -27.219 -7.684 1 96.62 201 THR A N 1
ATOM 1534 C CA . THR A 1 201 ? 12.219 -28.562 -8.18 1 96.62 201 THR A CA 1
ATOM 1535 C C . THR A 1 201 ? 13.336 -29.203 -7.359 1 96.62 201 THR A C 1
ATOM 1537 O O . THR A 1 201 ? 13.211 -30.344 -6.934 1 96.62 201 THR A O 1
ATOM 1540 N N . ARG A 1 202 ? 14.328 -28.406 -7.133 1 95.81 202 ARG A N 1
ATOM 1541 C CA . ARG A 1 202 ? 15.461 -28.906 -6.359 1 95.81 202 ARG A CA 1
ATOM 1542 C C . ARG A 1 202 ? 15.039 -29.266 -4.938 1 95.81 202 ARG A C 1
ATOM 1544 O O . ARG A 1 202 ? 15.406 -30.328 -4.426 1 95.81 202 ARG A O 1
ATOM 1551 N N . GLU A 1 203 ? 14.273 -28.422 -4.355 1 95.19 203 GLU A N 1
ATOM 1552 C CA . GLU A 1 203 ? 13.852 -28.625 -2.971 1 95.19 203 GLU A CA 1
ATOM 1553 C C . GLU A 1 203 ? 12.891 -29.812 -2.857 1 95.19 203 GLU A C 1
ATOM 1555 O O . GLU A 1 203 ? 12.938 -30.562 -1.887 1 95.19 203 GLU A O 1
ATOM 1560 N N . LEU A 1 204 ? 12.031 -29.953 -3.793 1 96.69 204 LEU A N 1
ATOM 1561 C CA . LEU A 1 204 ? 11.016 -31.016 -3.746 1 96.69 204 LEU A CA 1
ATOM 1562 C C . LEU A 1 204 ? 11.633 -32.375 -4.07 1 96.69 204 LEU A C 1
ATOM 1564 O O . LEU A 1 204 ? 11.336 -33.375 -3.408 1 96.69 204 LEU A O 1
ATOM 1568 N N . SER A 1 205 ? 12.508 -32.469 -5.055 1 96.25 205 SER A N 1
ATOM 1569 C CA . SER A 1 205 ? 13.031 -33.719 -5.555 1 96.25 205 SER A CA 1
ATOM 1570 C C . SER A 1 205 ? 14.312 -34.125 -4.828 1 96.25 205 SER A C 1
ATOM 1572 O O . SER A 1 205 ? 14.688 -35.312 -4.824 1 96.25 205 SER A O 1
ATOM 1574 N N . GLY A 1 206 ? 15.023 -33.094 -4.328 1 94.19 206 GLY A N 1
ATOM 1575 C CA . GLY A 1 206 ? 16.344 -33.312 -3.756 1 94.19 206 GLY A CA 1
ATOM 1576 C C . GLY A 1 206 ? 17.438 -33.406 -4.805 1 94.19 206 GLY A C 1
ATOM 1577 O O . GLY A 1 206 ? 18.578 -33.75 -4.484 1 94.19 206 GLY A O 1
ATOM 1578 N N . SER A 1 207 ? 17.078 -33.125 -6.012 1 92.94 207 SER A N 1
ATOM 1579 C CA . SER A 1 207 ? 18.031 -33.25 -7.113 1 92.94 207 SER A CA 1
ATOM 1580 C C . SER A 1 207 ? 18.5 -31.891 -7.59 1 92.94 207 SER A C 1
ATOM 1582 O O . SER A 1 207 ? 17.719 -30.938 -7.648 1 92.94 207 SER A O 1
ATOM 1584 N N . HIS A 1 208 ? 19.703 -31.812 -8 1 89.38 208 HIS A N 1
ATOM 1585 C CA . HIS A 1 208 ? 20.266 -30.547 -8.477 1 89.38 208 HIS A CA 1
ATOM 1586 C C . HIS A 1 208 ? 20.016 -30.359 -9.969 1 89.38 208 HIS A C 1
ATOM 1588 O O . HIS A 1 208 ? 19.672 -29.266 -10.414 1 89.38 208 HIS A O 1
ATOM 1594 N N . ALA A 1 209 ? 20.094 -31.438 -10.672 1 89.88 209 ALA A N 1
ATOM 1595 C CA . ALA A 1 209 ? 19.859 -31.344 -12.109 1 89.88 209 ALA A CA 1
ATOM 1596 C C . ALA A 1 209 ? 18.406 -31.594 -12.453 1 89.88 209 ALA A C 1
ATOM 1598 O O . ALA A 1 209 ? 17.75 -32.469 -11.852 1 89.88 209 ALA A O 1
ATOM 1599 N N . ALA A 1 210 ? 17.875 -30.828 -13.438 1 89.56 210 ALA A N 1
ATOM 1600 C CA . ALA A 1 210 ? 16.484 -30.922 -13.844 1 89.56 210 ALA A CA 1
ATOM 1601 C C . ALA A 1 210 ? 16.141 -32.344 -14.305 1 89.56 210 ALA A C 1
ATOM 1603 O O . ALA A 1 210 ? 15.086 -32.875 -13.953 1 89.56 210 ALA A O 1
ATOM 1604 N N . GLU A 1 211 ? 17.016 -32.969 -15.094 1 88.25 211 GLU A N 1
ATOM 1605 C CA . GLU A 1 211 ? 16.75 -34.281 -15.625 1 88.25 211 GLU A CA 1
ATOM 1606 C C . GLU A 1 211 ? 16.641 -35.312 -14.508 1 88.25 211 GLU A C 1
ATOM 1608 O O . GLU A 1 211 ? 15.789 -36.219 -14.562 1 88.25 211 GLU A O 1
ATOM 1613 N N . ASP A 1 212 ? 17.547 -35.188 -13.531 1 92.81 212 ASP A N 1
ATOM 1614 C CA . ASP A 1 212 ? 17.484 -36.062 -12.375 1 92.81 212 ASP A CA 1
ATOM 1615 C C . ASP A 1 212 ? 16.188 -35.875 -11.594 1 92.81 212 ASP A C 1
ATOM 1617 O O . ASP A 1 212 ? 15.586 -36.844 -11.102 1 92.81 212 ASP A O 1
ATOM 1621 N N . ALA A 1 213 ? 15.836 -34.625 -11.469 1 95.31 213 ALA A N 1
ATOM 1622 C CA . ALA A 1 213 ? 14.602 -34.312 -10.758 1 95.31 213 ALA A CA 1
ATOM 1623 C C . ALA A 1 213 ? 13.398 -34.969 -11.445 1 95.31 213 ALA A C 1
ATOM 1625 O O . ALA A 1 213 ? 12.492 -35.469 -10.773 1 95.31 213 ALA A O 1
ATOM 1626 N N . LEU A 1 214 ? 13.375 -34.906 -12.773 1 95 214 LEU A N 1
ATOM 1627 C CA . LEU A 1 214 ? 12.297 -35.531 -13.539 1 95 214 LEU A CA 1
ATOM 1628 C C . LEU A 1 214 ? 12.211 -37.031 -13.273 1 95 214 LEU A C 1
ATOM 1630 O O . LEU A 1 214 ? 11.109 -37.562 -13.133 1 95 214 LEU A O 1
ATOM 1634 N N . SER A 1 215 ? 13.367 -37.656 -13.164 1 92.94 215 SER A N 1
ATOM 1635 C CA . SER A 1 215 ? 13.43 -39.094 -12.914 1 92.94 215 SER A CA 1
ATOM 1636 C C . SER A 1 215 ? 12.883 -39.438 -11.531 1 92.94 215 SER A C 1
ATOM 1638 O O . SER A 1 215 ? 12.398 -40.562 -11.305 1 92.94 215 SER A O 1
ATOM 1640 N N . VAL A 1 216 ? 12.969 -38.469 -10.672 1 94.44 216 VAL A N 1
ATOM 1641 C CA . VAL A 1 216 ? 12.516 -38.688 -9.297 1 94.44 216 VAL A CA 1
ATOM 1642 C C . VAL A 1 216 ? 11.016 -38.406 -9.203 1 94.44 216 VAL A C 1
ATOM 1644 O O . VAL A 1 216 ? 10.281 -39.125 -8.547 1 94.44 216 VAL A O 1
ATOM 1647 N N . LEU A 1 217 ? 10.5 -37.406 -9.836 1 97 217 LEU A N 1
ATOM 1648 C CA . LEU A 1 217 ? 9.156 -36.906 -9.617 1 97 217 LEU A CA 1
ATOM 1649 C C . LEU A 1 217 ? 8.141 -37.625 -10.477 1 97 217 LEU A C 1
ATOM 1651 O O . LEU A 1 217 ? 7.035 -37.938 -10.023 1 97 217 LEU A O 1
ATOM 1655 N N . LEU A 1 218 ? 8.477 -38 -11.734 1 96.75 218 LEU A N 1
ATOM 1656 C CA . LEU A 1 218 ? 7.523 -38.531 -12.695 1 96.75 218 LEU A CA 1
ATOM 1657 C C . LEU A 1 218 ? 6.977 -39.875 -12.219 1 96.75 218 LEU A C 1
ATOM 1659 O O . LEU A 1 218 ? 5.785 -40.156 -12.359 1 96.75 218 LEU A O 1
ATOM 1663 N N . PRO A 1 219 ? 7.848 -40.75 -11.617 1 95.31 219 PRO A N 1
ATOM 1664 C CA . PRO A 1 219 ? 7.332 -42.031 -11.156 1 95.31 219 PRO A CA 1
ATOM 1665 C C . PRO A 1 219 ? 6.297 -41.875 -10.039 1 95.31 219 PRO A C 1
ATOM 1667 O O . PRO A 1 219 ? 5.551 -42.844 -9.758 1 95.31 219 PRO A O 1
ATOM 1670 N N . LEU A 1 220 ? 6.293 -40.781 -9.344 1 96.69 220 LEU A N 1
ATOM 1671 C CA . LEU A 1 220 ? 5.375 -40.562 -8.234 1 96.69 220 LEU A CA 1
ATOM 1672 C C . LEU A 1 220 ? 4.023 -40.062 -8.742 1 96.69 220 LEU A C 1
ATOM 1674 O O . LEU A 1 220 ? 3.088 -39.906 -7.953 1 96.69 220 LEU A O 1
ATOM 1678 N N . MET A 1 221 ? 3.893 -39.844 -10.047 1 97.81 221 MET A N 1
ATOM 1679 C CA . MET A 1 221 ? 2.695 -39.25 -10.648 1 97.81 221 MET A CA 1
ATOM 1680 C C . MET A 1 221 ? 2.006 -40.281 -11.555 1 97.81 221 MET A C 1
ATOM 1682 O O . MET A 1 221 ? 2.553 -41.344 -11.828 1 97.81 221 MET A O 1
ATOM 1686 N N . PRO A 1 222 ? 0.728 -39.938 -11.961 1 96.25 222 PRO A N 1
ATOM 1687 C CA . PRO A 1 222 ? 0.049 -40.844 -12.891 1 96.25 222 PRO A CA 1
ATOM 1688 C C . PRO A 1 222 ? 0.814 -41.031 -14.203 1 96.25 222 PRO A C 1
ATOM 1690 O O . PRO A 1 222 ? 1.648 -40.188 -14.555 1 96.25 222 PRO A O 1
ATOM 1693 N N . ASP A 1 223 ? 0.558 -42.031 -14.93 1 93.56 223 ASP A N 1
ATOM 1694 C CA . ASP A 1 223 ? 1.319 -42.438 -16.109 1 93.56 223 ASP A CA 1
ATOM 1695 C C . ASP A 1 223 ? 1.352 -41.344 -17.156 1 93.56 223 ASP A C 1
ATOM 1697 O O . ASP A 1 223 ? 2.365 -41.156 -17.844 1 93.56 223 ASP A O 1
ATOM 1701 N N . ASN A 1 224 ? 0.332 -40.594 -17.344 1 92.81 224 ASN A N 1
ATOM 1702 C CA . ASN A 1 224 ? 0.267 -39.594 -18.391 1 92.81 224 ASN A CA 1
ATOM 1703 C C . ASN A 1 224 ? 0.524 -38.188 -17.844 1 92.81 224 ASN A C 1
ATOM 1705 O O . ASN A 1 224 ? 0.289 -37.188 -18.531 1 92.81 224 ASN A O 1
ATOM 1709 N N . ALA A 1 225 ? 1.06 -38.188 -16.625 1 97.12 225 ALA A N 1
ATOM 1710 C CA . ALA A 1 225 ? 1.28 -36.875 -15.984 1 97.12 225 ALA A CA 1
ATOM 1711 C C . ALA A 1 225 ? 2.467 -36.156 -16.625 1 97.12 225 ALA A C 1
ATOM 1713 O O . ALA A 1 225 ? 3.312 -36.781 -17.266 1 97.12 225 ALA A O 1
ATOM 1714 N N . LEU A 1 226 ? 2.434 -34.875 -16.453 1 97.31 226 LEU A N 1
ATOM 1715 C CA . LEU A 1 226 ? 3.439 -33.969 -17.016 1 97.31 226 LEU A CA 1
ATOM 1716 C C . LEU A 1 226 ? 4.125 -33.156 -15.914 1 97.31 226 LEU A C 1
ATOM 1718 O O . LEU A 1 226 ? 3.469 -32.688 -14.992 1 97.31 226 LEU A O 1
ATOM 1722 N N . VAL A 1 227 ? 5.473 -33.062 -15.992 1 98.19 227 VAL A N 1
ATOM 1723 C CA . VAL A 1 227 ? 6.234 -32.156 -15.156 1 98.19 227 VAL A CA 1
ATOM 1724 C C . VAL A 1 227 ? 6.859 -31.062 -16.031 1 98.19 227 VAL A C 1
ATOM 1726 O O . VAL A 1 227 ? 7.5 -31.359 -17.031 1 98.19 227 VAL A O 1
ATOM 1729 N N . VAL A 1 228 ? 6.57 -29.844 -15.703 1 98.25 228 VAL A N 1
ATOM 1730 C CA . VAL A 1 228 ? 7.176 -28.688 -16.359 1 98.25 228 VAL A CA 1
ATOM 1731 C C . VAL A 1 228 ? 8.016 -27.891 -15.367 1 98.25 228 VAL A C 1
ATOM 1733 O O . VAL A 1 228 ? 7.523 -27.516 -14.297 1 98.25 228 VAL A O 1
ATOM 1736 N N . ILE A 1 229 ? 9.266 -27.641 -15.695 1 97.94 229 ILE A N 1
ATOM 1737 C CA . ILE A 1 229 ? 10.203 -26.875 -14.875 1 97.94 229 ILE A CA 1
ATOM 1738 C C . ILE A 1 229 ? 10.547 -25.562 -15.57 1 97.94 229 ILE A C 1
ATOM 1740 O O . ILE A 1 229 ? 11.172 -25.562 -16.641 1 97.94 229 ILE A O 1
ATOM 1744 N N . LYS A 1 230 ? 10.117 -24.469 -14.992 1 97.44 230 LYS A N 1
ATOM 1745 C CA . LYS A 1 230 ? 10.445 -23.141 -15.5 1 97.44 230 LYS A CA 1
ATOM 1746 C C . LYS A 1 230 ? 11.844 -22.719 -15.047 1 97.44 230 LYS A C 1
ATOM 1748 O O . LYS A 1 230 ? 12.125 -22.672 -13.844 1 97.44 230 LYS A O 1
ATOM 1753 N N . CYS A 1 231 ? 12.656 -22.375 -15.961 1 95.69 231 CYS A N 1
ATOM 1754 C CA . CYS A 1 231 ? 14.078 -22.125 -15.703 1 95.69 231 CYS A CA 1
ATOM 1755 C C . CYS A 1 231 ? 14.453 -20.688 -16.031 1 95.69 231 CYS A C 1
ATOM 1757 O O . CYS A 1 231 ? 15.516 -20.422 -16.594 1 95.69 231 CYS A O 1
ATOM 1759 N N . GLY A 1 232 ? 13.586 -19.766 -15.742 1 92.75 232 GLY A N 1
ATOM 1760 C CA . GLY A 1 232 ? 13.867 -18.359 -15.977 1 92.75 232 GLY A CA 1
ATOM 1761 C C . GLY A 1 232 ? 14.234 -18.062 -17.422 1 92.75 232 GLY A C 1
ATOM 1762 O O . GLY A 1 232 ? 13.508 -18.438 -18.344 1 92.75 232 GLY A O 1
ATOM 1763 N N . SER A 1 233 ? 15.406 -17.375 -17.562 1 93.75 233 SER A N 1
ATOM 1764 C CA . SER A 1 233 ? 15.852 -16.953 -18.891 1 93.75 233 SER A CA 1
ATOM 1765 C C . SER A 1 233 ? 16.281 -18.141 -19.734 1 93.75 233 SER A C 1
ATOM 1767 O O . SER A 1 233 ? 16.484 -18.016 -20.953 1 93.75 233 SER A O 1
ATOM 1769 N N . SER A 1 234 ? 16.359 -19.328 -19.125 1 95.31 234 SER A N 1
ATOM 1770 C CA . SER A 1 234 ? 16.75 -20.531 -19.859 1 95.31 234 SER A CA 1
ATOM 1771 C C . SER A 1 234 ? 15.539 -21.219 -20.469 1 95.31 234 SER A C 1
ATOM 1773 O O . SER A 1 234 ? 15.68 -22.188 -21.219 1 95.31 234 SER A O 1
ATOM 1775 N N . GLY A 1 235 ? 14.336 -20.719 -20.125 1 96.88 235 GLY A N 1
ATOM 1776 C CA . GLY A 1 235 ? 13.125 -21.312 -20.688 1 96.88 235 GLY A CA 1
ATOM 1777 C C . GLY A 1 235 ? 12.484 -22.344 -19.781 1 96.88 235 GLY A C 1
ATOM 1778 O O . GLY A 1 235 ? 12.242 -22.078 -18.609 1 96.88 235 GLY A O 1
ATOM 1779 N N . VAL A 1 236 ? 12.102 -23.484 -20.422 1 97.75 236 VAL A N 1
ATOM 1780 C CA . VAL A 1 236 ? 11.422 -24.516 -19.641 1 97.75 236 VAL A CA 1
ATOM 1781 C C . VAL A 1 236 ? 11.922 -25.906 -20.062 1 97.75 236 VAL A C 1
ATOM 1783 O O . VAL A 1 236 ? 12.406 -26.078 -21.172 1 97.75 236 VAL A O 1
ATOM 1786 N N . VAL A 1 237 ? 11.883 -26.812 -19.156 1 97.25 237 VAL A N 1
ATOM 1787 C CA . VAL A 1 237 ? 12.117 -28.234 -19.344 1 97.25 237 VAL A CA 1
ATOM 1788 C C . VAL A 1 237 ? 10.875 -29.031 -18.938 1 97.25 237 VAL A C 1
ATOM 1790 O O . VAL A 1 237 ? 10.25 -28.734 -17.922 1 97.25 237 VAL A O 1
ATOM 1793 N N . ALA A 1 238 ? 10.445 -29.953 -19.812 1 97.38 238 ALA A N 1
ATOM 1794 C CA . ALA A 1 238 ? 9.227 -30.719 -19.516 1 97.38 238 ALA A CA 1
ATOM 1795 C C . ALA A 1 238 ? 9.383 -32.188 -19.922 1 97.38 238 ALA A C 1
ATOM 1797 O O . ALA A 1 238 ? 10.148 -32.5 -20.828 1 97.38 238 ALA A O 1
ATOM 1798 N N . ALA A 1 239 ? 8.727 -32.969 -19.203 1 96.44 239 ALA A N 1
ATOM 1799 C CA . ALA A 1 239 ? 8.742 -34.406 -19.578 1 96.44 239 ALA A CA 1
ATOM 1800 C C . ALA A 1 239 ? 7.465 -35.094 -19.125 1 96.44 239 ALA A C 1
ATOM 1802 O O . ALA A 1 239 ? 6.801 -34.656 -18.188 1 96.44 239 ALA A O 1
ATOM 1803 N N . ARG A 1 240 ? 7.133 -36.125 -19.875 1 94.25 240 ARG A N 1
ATOM 1804 C CA . ARG A 1 240 ? 6.23 -37.188 -19.5 1 94.25 240 ARG A CA 1
ATOM 1805 C C . ARG A 1 240 ? 6.977 -38.531 -19.438 1 94.25 240 ARG A C 1
ATOM 1807 O O . ARG A 1 240 ? 8.07 -38.656 -19.984 1 94.25 240 ARG A O 1
ATOM 1814 N N . ARG A 1 241 ? 6.473 -39.438 -18.609 1 85.94 241 ARG A N 1
ATOM 1815 C CA . ARG A 1 241 ? 7.164 -40.688 -18.438 1 85.94 241 ARG A CA 1
ATOM 1816 C C . ARG A 1 241 ? 7.48 -41.344 -19.797 1 85.94 241 ARG A C 1
ATOM 1818 O O . ARG A 1 241 ? 8.57 -41.875 -19.984 1 85.94 241 ARG A O 1
ATOM 1825 N N . ASP A 1 242 ? 6.645 -41.281 -20.75 1 79.69 242 ASP A N 1
ATOM 1826 C CA . ASP A 1 242 ? 6.805 -42.031 -21.984 1 79.69 242 ASP A CA 1
ATOM 1827 C C . ASP A 1 242 ? 7.34 -41.125 -23.109 1 79.69 242 ASP A C 1
ATOM 1829 O O . ASP A 1 242 ? 7.371 -41.531 -24.266 1 79.69 242 ASP A O 1
ATOM 1833 N N . LEU A 1 243 ? 7.719 -39.969 -22.688 1 76.5 243 LEU A N 1
ATOM 1834 C CA . LEU A 1 243 ? 8.164 -39.062 -23.734 1 76.5 243 LEU A CA 1
ATOM 1835 C C . LEU A 1 243 ? 9.578 -38.562 -23.438 1 76.5 243 LEU A C 1
ATOM 1837 O O . LEU A 1 243 ? 10.047 -38.625 -22.297 1 76.5 243 LEU A O 1
ATOM 1841 N N . GLU A 1 244 ? 10.172 -38.188 -24.5 1 85.19 244 GLU A N 1
ATOM 1842 C CA . GLU A 1 244 ? 11.477 -37.531 -24.375 1 85.19 244 GLU A CA 1
ATOM 1843 C C . GLU A 1 244 ? 11.352 -36.219 -23.625 1 85.19 244 GLU A C 1
ATOM 1845 O O . GLU A 1 244 ? 10.305 -35.562 -23.656 1 85.19 244 GLU A O 1
ATOM 1850 N N . ILE A 1 245 ? 12.469 -35.906 -22.984 1 94.75 245 ILE A N 1
ATOM 1851 C CA . ILE A 1 245 ? 12.57 -34.625 -22.312 1 94.75 245 ILE A CA 1
ATOM 1852 C C . ILE A 1 245 ? 12.539 -33.5 -23.344 1 94.75 245 ILE A C 1
ATOM 1854 O O . ILE A 1 245 ? 13.273 -33.531 -24.344 1 94.75 245 ILE A O 1
ATOM 1858 N N . LEU A 1 246 ? 11.594 -32.562 -23.188 1 96.44 246 LEU A N 1
ATOM 1859 C CA . LEU A 1 246 ? 11.477 -31.406 -24.047 1 96.44 246 LEU A CA 1
ATOM 1860 C C . LEU A 1 246 ? 12.125 -30.188 -23.406 1 96.44 246 LEU A C 1
ATOM 1862 O O . LEU A 1 246 ? 11.984 -29.969 -22.203 1 96.44 246 LEU A O 1
ATOM 1866 N N . LYS A 1 247 ? 12.867 -29.469 -24.203 1 97 247 LYS A N 1
ATOM 1867 C CA . LYS A 1 247 ? 13.461 -28.203 -23.797 1 97 247 LYS A CA 1
ATOM 1868 C C . LYS A 1 247 ? 13.07 -27.062 -24.734 1 97 247 LYS A C 1
ATOM 1870 O O . LYS A 1 247 ? 13.227 -27.188 -25.953 1 97 247 LYS A O 1
ATOM 1875 N N . VAL A 1 248 ? 12.508 -26.047 -24.203 1 97.75 248 VAL A N 1
ATOM 1876 C CA . VAL A 1 248 ? 12.148 -24.859 -24.969 1 97.75 248 VAL A CA 1
ATOM 1877 C C . VAL A 1 248 ? 12.883 -23.641 -24.438 1 97.75 248 VAL A C 1
ATOM 1879 O O . VAL A 1 248 ? 12.648 -23.219 -23.297 1 97.75 248 VAL A O 1
ATOM 1882 N N . PRO A 1 249 ? 13.797 -23.109 -25.156 1 97.62 249 PRO A N 1
ATOM 1883 C CA . PRO A 1 249 ? 14.523 -21.922 -24.703 1 97.62 249 PRO A CA 1
ATOM 1884 C C . PRO A 1 249 ? 13.648 -20.672 -24.688 1 97.62 249 PRO A C 1
ATOM 1886 O O . PRO A 1 249 ? 12.711 -20.562 -25.469 1 97.62 249 PRO A O 1
ATOM 1889 N N . ALA A 1 250 ? 13.961 -19.812 -23.719 1 96.56 250 ALA A N 1
ATOM 1890 C CA . ALA A 1 250 ? 13.32 -18.5 -23.703 1 96.56 250 ALA A CA 1
ATOM 1891 C C . ALA A 1 250 ? 14.023 -17.531 -24.656 1 96.56 250 ALA A C 1
ATOM 1893 O O . ALA A 1 250 ? 15.25 -17.531 -24.75 1 96.56 250 ALA A O 1
ATOM 1894 N N . PRO A 1 251 ? 13.219 -16.75 -25.391 1 94.94 251 PRO A N 1
ATOM 1895 C CA . PRO A 1 251 ? 13.883 -15.703 -26.188 1 94.94 251 PRO A CA 1
ATOM 1896 C C . PRO A 1 251 ? 14.562 -14.648 -25.328 1 94.94 251 PRO A C 1
ATOM 1898 O O . PRO A 1 251 ? 14.094 -14.344 -24.219 1 94.94 251 PRO A O 1
ATOM 1901 N N . PRO A 1 252 ? 15.633 -14.156 -25.781 1 93.75 252 PRO A N 1
ATOM 1902 C CA . PRO A 1 252 ? 16.234 -13.031 -25.062 1 93.75 252 PRO A CA 1
ATOM 1903 C C . PRO A 1 252 ? 15.359 -11.781 -25.078 1 93.75 252 PRO A C 1
ATOM 1905 O O . PRO A 1 252 ? 14.844 -11.406 -26.125 1 93.75 252 PRO A O 1
ATOM 1908 N N . VAL A 1 253 ? 15.07 -11.289 -23.906 1 92.19 253 VAL A N 1
ATOM 1909 C CA . VAL A 1 253 ? 14.281 -10.062 -23.844 1 92.19 253 VAL A CA 1
ATOM 1910 C C . VAL A 1 253 ? 14.891 -9.117 -22.812 1 92.19 253 VAL A C 1
ATOM 1912 O O . VAL A 1 253 ? 15.641 -9.539 -21.938 1 92.19 253 VAL A O 1
ATOM 1915 N N . GLU A 1 254 ? 14.664 -7.793 -22.953 1 91 254 GLU A N 1
ATOM 1916 C CA . GLU A 1 254 ? 14.945 -6.832 -21.891 1 91 254 GLU A CA 1
ATOM 1917 C C . GLU A 1 254 ? 13.859 -6.863 -20.828 1 91 254 GLU A C 1
ATOM 1919 O O . GLU A 1 254 ? 12.711 -6.488 -21.078 1 91 254 GLU A O 1
ATOM 1924 N N . VAL A 1 255 ? 14.25 -7.266 -19.688 1 88.31 255 VAL A N 1
ATOM 1925 C CA . VAL A 1 255 ? 13.297 -7.516 -18.609 1 88.31 255 VAL A CA 1
ATOM 1926 C C . VAL A 1 255 ? 12.836 -6.191 -18 1 88.31 255 VAL A C 1
ATOM 1928 O O . VAL A 1 255 ? 13.664 -5.332 -17.672 1 88.31 255 VAL A O 1
ATOM 1931 N N . SER A 1 256 ? 11.602 -6.02 -17.938 1 85.75 256 SER A N 1
ATOM 1932 C CA . SER A 1 256 ? 10.984 -4.871 -17.266 1 85.75 256 SER A CA 1
ATOM 1933 C C . SER A 1 256 ? 10.5 -5.238 -15.875 1 85.75 256 SER A C 1
ATOM 1935 O O . SER A 1 256 ? 10.68 -4.473 -14.93 1 85.75 256 SER A O 1
ATOM 1937 N N . ASP A 1 257 ? 9.836 -6.367 -15.773 1 87.38 257 ASP A N 1
ATOM 1938 C CA . ASP A 1 257 ? 9.242 -6.805 -14.508 1 87.38 257 ASP A CA 1
ATOM 1939 C C . ASP A 1 257 ? 9.055 -8.32 -14.484 1 87.38 257 ASP A C 1
ATOM 1941 O O . ASP A 1 257 ? 8.203 -8.859 -15.195 1 87.38 257 ASP A O 1
ATOM 1945 N N . THR A 1 258 ? 9.711 -8.93 -13.562 1 85.69 258 THR A N 1
ATOM 1946 C CA . THR A 1 258 ? 9.703 -10.391 -13.57 1 85.69 258 THR A CA 1
ATOM 1947 C C . THR A 1 258 ? 8.594 -10.938 -12.68 1 85.69 258 THR A C 1
ATOM 1949 O O . THR A 1 258 ? 8.391 -12.148 -12.602 1 85.69 258 THR A O 1
ATOM 1952 N N . ILE A 1 259 ? 7.938 -10.062 -11.938 1 87.12 259 ILE A N 1
ATOM 1953 C CA . ILE A 1 259 ? 6.93 -10.508 -10.977 1 87.12 259 ILE A CA 1
ATOM 1954 C C . ILE A 1 259 ? 5.812 -11.25 -11.711 1 87.12 259 ILE A C 1
ATOM 1956 O O . ILE A 1 259 ? 5.262 -10.742 -12.688 1 87.12 259 ILE A O 1
ATOM 1960 N N . GLY A 1 260 ? 5.566 -12.484 -11.336 1 92.25 260 GLY A N 1
ATOM 1961 C CA . GLY A 1 260 ? 4.457 -13.266 -11.859 1 92.25 260 GLY A CA 1
ATOM 1962 C C . GLY A 1 260 ? 4.793 -13.984 -13.156 1 92.25 260 GLY A C 1
ATOM 1963 O O . GLY A 1 260 ? 3.916 -14.578 -13.781 1 92.25 260 GLY A O 1
ATOM 1964 N N . ALA A 1 261 ? 6.047 -14.016 -13.609 1 94.25 261 ALA A N 1
ATOM 1965 C CA . ALA A 1 261 ? 6.457 -14.641 -14.867 1 94.25 261 ALA A CA 1
ATOM 1966 C C . ALA A 1 261 ? 6.039 -16.109 -14.898 1 94.25 261 ALA A C 1
ATOM 1968 O O . ALA A 1 261 ? 5.5 -16.578 -15.906 1 94.25 261 ALA A O 1
ATOM 1969 N N . GLY A 1 262 ? 6.277 -16.781 -13.797 1 96.88 262 GLY A N 1
ATOM 1970 C CA . GLY A 1 262 ? 5.895 -18.172 -13.719 1 96.88 262 GLY A CA 1
ATOM 1971 C C . GLY A 1 262 ? 4.395 -18.391 -13.828 1 96.88 262 GLY A C 1
ATOM 1972 O O . GLY A 1 262 ? 3.941 -19.328 -14.484 1 96.88 262 GLY A O 1
ATOM 1973 N N . ASP A 1 263 ? 3.648 -17.547 -13.211 1 97.94 263 ASP A N 1
ATOM 1974 C CA . ASP A 1 263 ? 2.193 -17.625 -13.266 1 97.94 263 ASP A CA 1
ATOM 1975 C C . ASP A 1 263 ? 1.68 -17.406 -14.688 1 97.94 263 ASP A C 1
ATOM 1977 O O . ASP A 1 263 ? 0.727 -18.062 -15.117 1 97.94 263 ASP A O 1
ATOM 1981 N N . ILE A 1 264 ? 2.301 -16.469 -15.359 1 97.56 264 ILE A N 1
ATOM 1982 C CA . ILE A 1 264 ? 1.891 -16.156 -16.719 1 97.56 264 ILE A CA 1
ATOM 1983 C C . ILE A 1 264 ? 2.211 -17.344 -17.641 1 97.56 264 ILE A C 1
ATOM 1985 O O . ILE A 1 264 ? 1.408 -17.703 -18.5 1 97.56 264 ILE A O 1
ATOM 1989 N N . PHE A 1 265 ? 3.367 -17.938 -17.453 1 98.19 265 PHE A N 1
ATOM 1990 C CA . PHE A 1 265 ? 3.672 -19.156 -18.188 1 98.19 265 PHE A CA 1
ATOM 1991 C C . PHE A 1 265 ? 2.59 -20.203 -17.953 1 98.19 265 PHE A C 1
ATOM 1993 O O . PHE A 1 265 ? 2.057 -20.781 -18.906 1 98.19 265 PHE A O 1
ATOM 2000 N N . ASN A 1 266 ? 2.299 -20.438 -16.656 1 98.75 266 ASN A N 1
ATOM 2001 C CA . ASN A 1 266 ? 1.283 -21.422 -16.297 1 98.75 266 ASN A CA 1
ATOM 2002 C C . ASN A 1 266 ? -0.033 -21.156 -17.031 1 98.75 266 ASN A C 1
ATOM 2004 O O . ASN A 1 266 ? -0.641 -22.078 -17.578 1 98.75 266 ASN A O 1
ATOM 2008 N N . ALA A 1 267 ? -0.41 -19.906 -17 1 98.62 267 ALA A N 1
ATOM 2009 C CA . ALA A 1 267 ? -1.686 -19.516 -17.594 1 98.62 267 ALA A CA 1
ATOM 2010 C C . ALA A 1 267 ? -1.711 -19.812 -19.078 1 98.62 267 ALA A C 1
ATOM 2012 O O . ALA A 1 267 ? -2.621 -20.484 -19.578 1 98.62 267 ALA A O 1
ATOM 2013 N N . ALA A 1 268 ? -0.711 -19.344 -19.797 1 97.94 268 ALA A N 1
ATOM 2014 C CA . ALA A 1 268 ? -0.659 -19.5 -21.25 1 97.94 268 ALA A CA 1
ATOM 2015 C C . ALA A 1 268 ? -0.501 -20.953 -21.641 1 97.94 268 ALA A C 1
ATOM 2017 O O . ALA A 1 268 ? -1.189 -21.453 -22.531 1 97.94 268 ALA A O 1
ATOM 2018 N N . PHE A 1 269 ? 0.344 -21.672 -20.938 1 98.31 269 PHE A N 1
ATOM 2019 C CA . PHE A 1 269 ? 0.588 -23.094 -21.188 1 98.31 269 PHE A CA 1
ATOM 2020 C C . PHE A 1 269 ? -0.696 -23.891 -21.031 1 98.31 269 PHE A C 1
ATOM 2022 O O . PHE A 1 269 ? -1.072 -24.641 -21.938 1 98.31 269 PHE A O 1
ATOM 2029 N N . LEU A 1 270 ? -1.396 -23.672 -19.938 1 98.5 270 LEU A N 1
ATOM 2030 C CA . LEU A 1 270 ? -2.604 -24.438 -19.656 1 98.5 270 LEU A CA 1
ATOM 2031 C C . LEU A 1 270 ? -3.725 -24.062 -20.609 1 98.5 270 LEU A C 1
ATOM 2033 O O . LEU A 1 270 ? -4.543 -24.922 -20.984 1 98.5 270 LEU A O 1
ATOM 2037 N N . ALA A 1 271 ? -3.744 -22.797 -21 1 97.44 271 ALA A N 1
ATOM 2038 C CA . ALA A 1 271 ? -4.773 -22.359 -21.938 1 97.44 271 ALA A CA 1
ATOM 2039 C C . ALA A 1 271 ? -4.621 -23.062 -23.281 1 97.44 271 ALA A C 1
ATOM 2041 O O . ALA A 1 271 ? -5.594 -23.594 -23.828 1 97.44 271 ALA A O 1
ATOM 2042 N N . ILE A 1 272 ? -3.4 -23.109 -23.844 1 96 272 ILE A N 1
ATOM 2043 C CA . ILE A 1 272 ? -3.164 -23.719 -25.141 1 96 272 ILE A CA 1
ATOM 2044 C C . ILE A 1 272 ? -3.295 -25.234 -25.031 1 96 272 ILE A C 1
ATOM 2046 O O . ILE A 1 272 ? -3.766 -25.891 -25.969 1 96 272 ILE A O 1
ATOM 2050 N N . ARG A 1 273 ? -2.914 -25.781 -23.953 1 95.94 273 ARG A N 1
ATOM 2051 C CA . ARG A 1 273 ? -3.078 -27.203 -23.719 1 95.94 273 ARG A CA 1
ATOM 2052 C C . ARG A 1 273 ? -4.551 -27.594 -23.703 1 95.94 273 ARG A C 1
ATOM 2054 O O . ARG A 1 273 ? -4.922 -28.656 -24.219 1 95.94 273 ARG A O 1
ATOM 2061 N N . ALA A 1 274 ? -5.348 -26.766 -23.109 1 95.44 274 ALA A N 1
ATOM 2062 C CA . ALA A 1 274 ? -6.789 -27 -23.047 1 95.44 274 ALA A CA 1
ATOM 2063 C C . ALA A 1 274 ? -7.395 -27.047 -24.453 1 95.44 274 ALA A C 1
ATOM 2065 O O . ALA A 1 274 ? -8.484 -27.578 -24.641 1 95.44 274 ALA A O 1
ATOM 2066 N N . ASP A 1 275 ? -6.652 -26.469 -25.406 1 92.25 275 ASP A N 1
ATOM 2067 C CA . ASP A 1 275 ? -7.102 -26.469 -26.797 1 92.25 275 ASP A CA 1
ATOM 2068 C C . ASP A 1 275 ? -6.727 -27.766 -27.484 1 92.25 275 ASP A C 1
ATOM 2070 O O . ASP A 1 275 ? -7.109 -28 -28.641 1 92.25 275 ASP A O 1
ATOM 2074 N N . GLY A 1 276 ? -5.949 -28.547 -26.844 1 93.12 276 GLY A N 1
ATOM 2075 C CA . GLY A 1 276 ? -5.578 -29.828 -27.422 1 93.12 276 GLY A CA 1
ATOM 2076 C C . GLY A 1 276 ? -4.387 -29.75 -28.359 1 93.12 276 GLY A C 1
ATOM 2077 O O . GLY A 1 276 ? -4.23 -30.594 -29.234 1 93.12 276 GLY A O 1
ATOM 2078 N N . ARG A 1 277 ? -3.584 -28.766 -28.203 1 94.12 277 ARG A N 1
ATOM 2079 C CA . ARG A 1 277 ? -2.414 -28.594 -29.047 1 94.12 277 ARG A CA 1
ATOM 2080 C C . ARG A 1 277 ? -1.268 -29.5 -28.609 1 94.12 277 ARG A C 1
ATOM 2082 O O . ARG A 1 277 ? -1.257 -29.984 -27.469 1 94.12 277 ARG A O 1
ATOM 2089 N N . PRO A 1 278 ? -0.344 -29.766 -29.547 1 94.88 278 PRO A N 1
ATOM 2090 C CA . PRO A 1 278 ? 0.815 -30.578 -29.172 1 94.88 278 PRO A CA 1
ATOM 2091 C C . PRO A 1 278 ? 1.62 -29.953 -28.031 1 94.88 278 PRO A C 1
ATOM 2093 O O . PRO A 1 278 ? 1.739 -28.734 -27.953 1 94.88 278 PRO A O 1
ATOM 2096 N N . LEU A 1 279 ? 2.189 -30.797 -27.234 1 96 279 LEU A N 1
ATOM 2097 C CA . LEU A 1 279 ? 2.869 -30.391 -26.016 1 96 279 LEU A CA 1
ATOM 2098 C C . LEU A 1 279 ? 3.963 -29.375 -26.312 1 96 279 LEU A C 1
ATOM 2100 O O . LEU A 1 279 ? 4.094 -28.375 -25.609 1 96 279 LEU A O 1
ATOM 2104 N N . LEU A 1 280 ? 4.754 -29.656 -27.344 1 96.75 280 LEU A N 1
ATOM 2105 C CA . LEU A 1 280 ? 5.836 -28.734 -27.672 1 96.75 280 LEU A CA 1
ATOM 2106 C C . LEU A 1 280 ? 5.293 -27.344 -27.969 1 96.75 280 LEU A C 1
ATOM 2108 O O . LEU A 1 280 ? 5.859 -26.344 -27.5 1 96.75 280 LEU A O 1
ATOM 2112 N N . GLU A 1 281 ? 4.242 -27.281 -28.703 1 96.56 281 GLU A N 1
ATOM 2113 C CA . GLU A 1 281 ? 3.609 -26 -29 1 96.56 281 GLU A CA 1
ATOM 2114 C C . GLU A 1 281 ? 3.109 -25.312 -27.734 1 96.56 281 GLU A C 1
ATOM 2116 O O . GLU A 1 281 ? 3.238 -24.109 -27.594 1 96.56 281 GLU A O 1
ATOM 2121 N N . CYS A 1 282 ? 2.479 -26.078 -26.812 1 97.44 282 CYS A N 1
ATOM 2122 C CA . CYS A 1 282 ? 1.992 -25.547 -25.547 1 97.44 282 CYS A CA 1
ATOM 2123 C C . CYS A 1 282 ? 3.125 -24.891 -24.766 1 97.44 282 CYS A C 1
ATOM 2125 O O . CYS A 1 282 ? 2.967 -23.797 -24.234 1 97.44 282 CYS A O 1
ATOM 2127 N N . LEU A 1 283 ? 4.273 -25.531 -24.734 1 98.06 283 LEU A N 1
ATOM 2128 C CA . LEU A 1 283 ? 5.441 -25.031 -24.016 1 98.06 283 LEU A CA 1
ATOM 2129 C C . LEU A 1 283 ? 5.98 -23.766 -24.672 1 98.06 283 LEU A C 1
ATOM 2131 O O . LEU A 1 283 ? 6.293 -22.797 -23.984 1 98.06 283 LEU A O 1
ATOM 2135 N N . GLU A 1 284 ? 6.004 -23.797 -25.969 1 97.75 284 GLU A N 1
ATOM 2136 C CA . GLU A 1 284 ? 6.516 -22.656 -26.719 1 97.75 284 GLU A CA 1
ATOM 2137 C C . GLU A 1 284 ? 5.645 -21.422 -26.516 1 97.75 284 GLU A C 1
ATOM 2139 O O . GLU A 1 284 ? 6.16 -20.312 -26.297 1 97.75 284 GLU A O 1
ATOM 2144 N N . VAL A 1 285 ? 4.371 -21.609 -26.562 1 96.69 285 VAL A N 1
ATOM 2145 C CA . VAL A 1 285 ? 3.443 -20.516 -26.359 1 96.69 285 VAL A CA 1
ATOM 2146 C C . VAL A 1 285 ? 3.568 -19.984 -24.938 1 96.69 285 VAL A C 1
ATOM 2148 O O . VAL A 1 285 ? 3.568 -18.766 -24.703 1 96.69 285 VAL A O 1
ATOM 2151 N N . GLY A 1 286 ? 3.646 -20.922 -23.906 1 97.88 286 GLY A N 1
ATOM 2152 C CA . GLY A 1 286 ? 3.857 -20.5 -22.531 1 97.88 286 GLY A CA 1
ATOM 2153 C C . GLY A 1 286 ? 5.086 -19.625 -22.359 1 97.88 286 GLY A C 1
ATOM 2154 O O . GLY A 1 286 ? 5.012 -18.547 -21.75 1 97.88 286 GLY A O 1
ATOM 2155 N N . VAL A 1 287 ? 6.199 -20.031 -22.953 1 97.62 287 VAL A N 1
ATOM 2156 C CA . VAL A 1 287 ? 7.48 -19.344 -22.828 1 97.62 287 VAL A CA 1
ATOM 2157 C C . VAL A 1 287 ? 7.395 -17.969 -23.5 1 97.62 287 VAL A C 1
ATOM 2159 O O . VAL A 1 287 ? 7.801 -16.953 -22.922 1 97.62 287 VAL A O 1
ATOM 2162 N N . ARG A 1 288 ? 6.836 -17.938 -24.656 1 96 288 ARG A N 1
ATOM 2163 C CA . ARG A 1 288 ? 6.73 -16.703 -25.406 1 96 288 ARG A CA 1
ATOM 2164 C C . ARG A 1 288 ? 5.828 -15.703 -24.703 1 96 288 ARG A C 1
ATOM 2166 O O . ARG A 1 288 ? 6.121 -14.508 -24.672 1 96 288 ARG A O 1
ATOM 2173 N N . THR A 1 289 ? 4.738 -16.156 -24.188 1 96.5 289 THR A N 1
ATOM 2174 C CA . THR A 1 289 ? 3.793 -15.281 -23.484 1 96.5 289 THR A CA 1
ATOM 2175 C C . THR A 1 289 ? 4.422 -14.688 -22.234 1 96.5 289 THR A C 1
ATOM 2177 O O . THR A 1 289 ? 4.305 -13.484 -21.984 1 96.5 289 THR A O 1
ATOM 2180 N N . ALA A 1 290 ? 5.109 -15.523 -21.438 1 96.5 290 ALA A N 1
ATOM 2181 C CA . ALA A 1 290 ? 5.781 -15.039 -20.234 1 96.5 290 ALA A CA 1
ATOM 2182 C C . ALA A 1 290 ? 6.871 -14.031 -20.594 1 96.5 290 ALA A C 1
ATOM 2184 O O . ALA A 1 290 ? 7 -12.992 -19.938 1 96.5 290 ALA A O 1
ATOM 2185 N N . ALA A 1 291 ? 7.609 -14.344 -21.641 1 94.94 291 ALA A N 1
ATOM 2186 C CA . ALA A 1 291 ? 8.672 -13.445 -22.094 1 94.94 291 ALA A CA 1
ATOM 2187 C C . ALA A 1 291 ? 8.102 -12.086 -22.516 1 94.94 291 ALA A C 1
ATOM 2189 O O . ALA A 1 291 ? 8.664 -11.047 -22.172 1 94.94 291 ALA A O 1
ATOM 2190 N N . ALA A 1 292 ? 7.027 -12.102 -23.219 1 94.12 292 ALA A N 1
ATOM 2191 C CA . ALA A 1 292 ? 6.383 -10.867 -23.656 1 94.12 292 ALA A CA 1
ATOM 2192 C C . ALA A 1 292 ? 5.879 -10.055 -22.469 1 94.12 292 ALA A C 1
ATOM 2194 O O . ALA A 1 292 ? 6.062 -8.836 -22.406 1 94.12 292 ALA A O 1
ATOM 2195 N N . ALA A 1 293 ? 5.301 -10.742 -21.531 1 92.88 293 ALA A N 1
ATOM 2196 C CA . ALA A 1 293 ? 4.711 -10.062 -20.391 1 92.88 293 ALA A CA 1
ATOM 2197 C C . ALA A 1 293 ? 5.785 -9.375 -19.547 1 92.88 293 ALA A C 1
ATOM 2199 O O . ALA A 1 293 ? 5.602 -8.234 -19.109 1 92.88 293 ALA A O 1
ATOM 2200 N N . ILE A 1 294 ? 6.949 -9.961 -19.359 1 92 294 ILE A N 1
ATOM 2201 C CA . ILE A 1 294 ? 7.938 -9.43 -18.422 1 92 294 ILE A CA 1
ATOM 2202 C C . ILE A 1 294 ? 8.797 -8.383 -19.125 1 92 294 ILE A C 1
ATOM 2204 O O . ILE A 1 294 ? 9.594 -7.695 -18.484 1 92 294 ILE A O 1
ATOM 2208 N N . SER A 1 295 ? 8.594 -8.25 -20.484 1 92.12 295 SER A N 1
ATOM 2209 C CA . SER A 1 295 ? 9.438 -7.324 -21.234 1 92.12 295 SER A CA 1
ATOM 2210 C C . SER A 1 295 ? 8.641 -6.113 -21.703 1 92.12 295 SER A C 1
ATOM 2212 O O . SER A 1 295 ? 9.133 -5.316 -22.516 1 92.12 295 SER A O 1
ATOM 2214 N N . THR A 1 296 ? 7.422 -6.012 -21.266 1 87.44 296 THR A N 1
ATOM 2215 C CA . THR A 1 296 ? 6.582 -4.898 -21.688 1 87.44 296 THR A CA 1
ATOM 2216 C C . THR A 1 296 ? 5.945 -4.207 -20.484 1 87.44 296 THR A C 1
ATOM 2218 O O . THR A 1 296 ? 5.676 -4.848 -19.469 1 87.44 296 THR A O 1
ATOM 2221 N N . SER A 1 297 ? 5.727 -2.848 -20.578 1 82 297 SER A N 1
ATOM 2222 C CA . SER A 1 297 ? 5.031 -2.006 -19.609 1 82 297 SER A CA 1
ATOM 2223 C C . SER A 1 297 ? 4.16 -0.965 -20.297 1 82 297 SER A C 1
ATOM 2225 O O . SER A 1 297 ? 4.668 -0.092 -21 1 8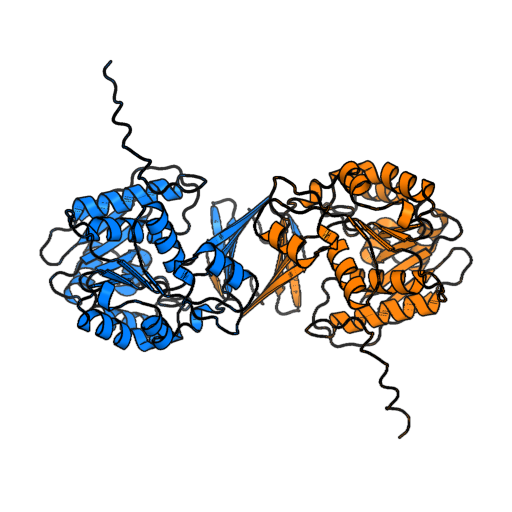2 297 SER A O 1
ATOM 2227 N N . PRO A 1 298 ? 2.889 -1.143 -20.156 1 80.81 298 PRO A N 1
ATOM 2228 C CA . PRO A 1 298 ? 2.135 -2.156 -19.406 1 80.81 298 PRO A CA 1
ATOM 2229 C C . PRO A 1 298 ? 2.295 -3.557 -20 1 80.81 298 PRO A C 1
ATOM 2231 O O . PRO A 1 298 ? 2.701 -3.705 -21.156 1 80.81 298 PRO A O 1
ATOM 2234 N N . ARG A 1 299 ? 2.012 -4.496 -19.234 1 83.75 299 ARG A N 1
ATOM 2235 C CA . ARG A 1 299 ? 2.195 -5.891 -19.625 1 83.75 299 ARG A CA 1
ATOM 2236 C C . ARG A 1 299 ? 1.335 -6.242 -20.844 1 83.75 299 ARG A C 1
ATOM 2238 O O . ARG A 1 299 ? 0.174 -5.836 -20.922 1 83.75 299 ARG A O 1
ATOM 2245 N N . ARG A 1 300 ? 1.99 -6.93 -21.781 1 83.31 300 ARG A N 1
ATOM 2246 C CA . ARG A 1 300 ? 1.308 -7.496 -22.938 1 83.31 300 ARG A CA 1
ATOM 2247 C C . ARG A 1 300 ? 1.376 -9.023 -22.922 1 83.31 300 ARG A C 1
ATOM 2249 O O . ARG A 1 300 ? 2.406 -9.594 -22.578 1 83.31 300 ARG A O 1
ATOM 2256 N N . TYR A 1 301 ? 0.227 -9.766 -23.203 1 81.69 301 TYR A N 1
ATOM 2257 C CA . TYR A 1 301 ? 0.132 -11.219 -23.109 1 81.69 301 TYR A CA 1
ATOM 2258 C C . TYR A 1 301 ? -0.014 -11.859 -24.484 1 81.69 301 TYR A C 1
ATOM 2260 O O . TYR A 1 301 ? 0.13 -13.078 -24.625 1 81.69 301 TYR A O 1
ATOM 2268 N N . GLY A 1 302 ? 0.87 -11.688 -25.719 1 64.06 302 GLY A N 1
ATOM 2269 C CA . GLY A 1 302 ? 1.078 -12.352 -27 1 64.06 302 GLY A CA 1
ATOM 2270 C C . GLY A 1 302 ? -0.069 -12.148 -27.969 1 64.06 302 GLY A C 1
ATOM 2271 O O . GLY A 1 302 ? 0.053 -12.461 -29.156 1 64.06 302 GLY A O 1
ATOM 2272 N N . ARG A 1 303 ? -1.402 -12.25 -27.844 1 56.66 303 ARG A N 1
ATOM 2273 C CA . ARG A 1 303 ? -2.164 -12.133 -29.094 1 56.66 303 ARG A CA 1
ATOM 2274 C C . ARG A 1 303 ? -1.664 -10.969 -29.938 1 56.66 303 ARG A C 1
ATOM 2276 O O . ARG A 1 303 ? -1.756 -10.992 -31.156 1 56.66 303 ARG A O 1
ATOM 2283 N N . ASP A 1 304 ? -1.203 -9.984 -29.344 1 46.75 304 ASP A N 1
ATOM 2284 C CA . ASP A 1 304 ? -0.71 -8.891 -30.172 1 46.75 304 ASP A CA 1
ATOM 2285 C C . ASP A 1 304 ? 0.708 -9.18 -30.672 1 46.75 304 ASP A C 1
ATOM 2287 O O . ASP A 1 304 ? 1.304 -8.359 -31.375 1 46.75 304 ASP A O 1
ATOM 2291 N N . VAL A 1 305 ? 1.383 -10.219 -30.125 1 44 305 VAL A N 1
ATOM 2292 C CA . VAL A 1 305 ? 2.75 -10.469 -30.578 1 44 305 VAL A CA 1
ATOM 2293 C C . VAL A 1 305 ? 2.738 -11.391 -31.797 1 44 305 VAL A C 1
ATOM 2295 O O . VAL A 1 305 ? 2.668 -12.609 -31.656 1 44 305 VAL A O 1
ATOM 2298 N N . GLU A 1 306 ? 1.949 -11.148 -32.781 1 38.59 306 GLU A N 1
ATOM 2299 C CA . GLU A 1 306 ? 2.305 -11.891 -34 1 38.59 306 GLU A CA 1
ATOM 2300 C C . GLU A 1 306 ? 3.809 -11.836 -34.25 1 38.59 306 GLU A C 1
ATOM 2302 O O . GLU A 1 306 ? 4.43 -10.781 -34.094 1 38.59 306 GLU A O 1
ATOM 2307 N N . PRO A 1 307 ? 4.434 -12.992 -34.469 1 35.38 307 PRO A N 1
ATOM 2308 C CA . PRO A 1 307 ? 5.812 -12.93 -34.938 1 35.38 307 PRO A CA 1
ATOM 2309 C C . PRO A 1 307 ? 5.992 -11.93 -36.094 1 35.38 307 PRO A C 1
ATOM 2311 O O . PRO A 1 307 ? 5.102 -11.773 -36.938 1 35.38 307 PRO A O 1
ATOM 2314 N N . SER A 1 308 ? 6.621 -10.805 -35.938 1 33.72 308 SER A N 1
ATOM 2315 C CA . SER A 1 308 ? 7.012 -10.055 -37.125 1 33.72 308 SER A CA 1
ATOM 2316 C C . SER A 1 308 ? 7.617 -10.977 -38.188 1 33.72 308 SER A C 1
ATOM 2318 O O . SER A 1 308 ? 8.711 -11.516 -38 1 33.72 308 SER A O 1
ATOM 2320 N N . THR A 1 309 ? 6.938 -11.844 -38.875 1 31.16 309 THR A N 1
ATOM 2321 C CA . THR A 1 309 ? 7.387 -12.414 -40.156 1 31.16 309 THR A CA 1
ATOM 2322 C C . THR A 1 309 ? 7.941 -11.328 -41.062 1 31.16 309 THR A C 1
ATOM 2324 O O . THR A 1 309 ? 8.227 -11.578 -42.25 1 31.16 309 THR A O 1
ATOM 2327 N N . GLN A 1 310 ? 7.863 -10.07 -41 1 32.81 310 GLN A N 1
ATOM 2328 C CA . GLN A 1 310 ? 8.492 -9.242 -42 1 32.81 310 GLN A CA 1
ATOM 2329 C C . GLN A 1 310 ? 10.016 -9.367 -41.969 1 32.81 310 GLN A C 1
ATOM 2331 O O . GLN A 1 310 ? 10.656 -8.781 -41.094 1 32.81 310 GLN A O 1
ATOM 2336 N N . GLY A 1 311 ? 10.562 -10.617 -42.219 1 28.47 311 GLY A N 1
ATOM 2337 C CA . GLY A 1 311 ? 11.898 -10.633 -42.812 1 28.47 311 GLY A CA 1
ATOM 2338 C C . GLY A 1 311 ? 12.023 -9.75 -44.031 1 28.47 311 GLY A C 1
ATOM 2339 O O . GLY A 1 311 ? 11.016 -9.328 -44.625 1 28.47 311 GLY A O 1
ATOM 2340 N N . ALA A 1 312 ? 13.477 -9.664 -44.594 1 29.75 312 ALA A N 1
ATOM 2341 C CA . ALA A 1 312 ? 14.352 -9.031 -45.562 1 29.75 312 ALA A CA 1
ATOM 2342 C C . ALA A 1 312 ? 13.977 -9.445 -47 1 29.75 312 ALA A C 1
ATOM 2344 O O . ALA A 1 312 ? 14.359 -10.531 -47.438 1 29.75 312 ALA A O 1
ATOM 2345 N N . SER A 1 313 ? 12.836 -9.547 -47.5 1 21.09 313 SER A N 1
ATOM 2346 C CA . SER A 1 313 ? 12.992 -9.523 -48.938 1 21.09 313 SER A CA 1
ATOM 2347 C C . SER A 1 313 ? 13.625 -8.219 -49.406 1 21.09 313 SER A C 1
ATOM 2349 O O . SER A 1 313 ? 13.766 -7.992 -50.625 1 21.09 313 SER A O 1
ATOM 2351 N N . ALA A 1 314 ? 14.891 -7.875 -49 1 19.05 314 ALA A N 1
ATOM 2352 C CA . ALA A 1 314 ? 15.859 -7.406 -50 1 19.05 314 ALA A CA 1
ATOM 2353 C C . ALA A 1 314 ? 16.672 -8.562 -50.562 1 19.05 314 ALA A C 1
ATOM 2355 O O . ALA A 1 314 ? 17.047 -9.492 -49.844 1 19.05 314 ALA A O 1
ATOM 2356 N N . MET B 1 1 ? -27.625 32.938 16.828 1 34.06 1 MET B N 1
ATOM 2357 C CA . MET B 1 1 ? -27.016 31.672 16.469 1 34.06 1 MET B CA 1
ATOM 2358 C C . MET B 1 1 ? -25.5 31.812 16.375 1 34.06 1 MET B C 1
ATOM 2360 O O . MET B 1 1 ? -25 32.594 15.555 1 34.06 1 MET B O 1
ATOM 2364 N N . ASN B 1 2 ? -24.719 32.031 17.359 1 44.38 2 ASN B N 1
ATOM 2365 C CA . ASN B 1 2 ? -23.359 32.531 17.547 1 44.38 2 ASN B CA 1
ATOM 2366 C C . ASN B 1 2 ? -22.406 31.922 16.531 1 44.38 2 ASN B C 1
ATOM 2368 O O . ASN B 1 2 ? -22.188 30.719 16.516 1 44.38 2 ASN B O 1
ATOM 2372 N N . ASP B 1 3 ? -22.328 32.375 15.219 1 60.91 3 ASP B N 1
ATOM 2373 C CA . ASP B 1 3 ? -21.844 31.875 13.938 1 60.91 3 ASP B CA 1
ATOM 2374 C C . ASP B 1 3 ? -20.359 31.5 14.008 1 60.91 3 ASP B C 1
ATOM 2376 O O . ASP B 1 3 ? -19.516 32.344 14.281 1 60.91 3 ASP B O 1
ATOM 2380 N N . LEU B 1 4 ? -20.016 30.203 14.32 1 83.81 4 LEU B N 1
ATOM 2381 C CA . LEU B 1 4 ? -18.656 29.672 14.422 1 83.81 4 LEU B CA 1
ATOM 2382 C C . LEU B 1 4 ? -17.812 30.125 13.242 1 83.81 4 LEU B C 1
ATOM 2384 O O . LEU B 1 4 ? -18.297 30.203 12.109 1 83.81 4 LEU B O 1
ATOM 2388 N N . SER B 1 5 ? -16.656 30.781 13.609 1 94.69 5 SER B N 1
ATOM 2389 C CA . SER B 1 5 ? -15.75 31.234 12.57 1 94.69 5 SER B CA 1
ATOM 2390 C C . SER B 1 5 ? -15.367 30.109 11.625 1 94.69 5 SER B C 1
ATOM 2392 O O . SER B 1 5 ? -15.133 28.984 12.062 1 94.69 5 SER B O 1
ATOM 2394 N N . PRO B 1 6 ? -15.453 30.344 10.32 1 97.88 6 PRO B N 1
ATOM 2395 C CA . PRO B 1 6 ? -15.18 29.297 9.336 1 97.88 6 PRO B CA 1
ATOM 2396 C C . PRO B 1 6 ? -13.75 28.781 9.391 1 97.88 6 PRO B C 1
ATOM 2398 O O . PRO B 1 6 ? -12.852 29.5 9.844 1 97.88 6 PRO B O 1
ATOM 2401 N N . LEU B 1 7 ? -13.57 27.562 9.016 1 98.69 7 LEU B N 1
ATOM 2402 C CA . LEU B 1 7 ? -12.273 26.891 9.023 1 98.69 7 LEU B CA 1
ATOM 2403 C C . LEU B 1 7 ? -11.953 26.312 7.652 1 98.69 7 LEU B C 1
ATOM 2405 O O . LEU B 1 7 ? -12.844 25.781 6.98 1 98.69 7 LEU B O 1
ATOM 2409 N N . ALA B 1 8 ? -10.703 26.375 7.254 1 98.88 8 ALA B N 1
ATOM 2410 C CA . ALA B 1 8 ? -10.203 25.688 6.062 1 98.88 8 ALA B CA 1
ATOM 2411 C C . ALA B 1 8 ? -8.789 25.172 6.281 1 98.88 8 ALA B C 1
ATOM 2413 O O . ALA B 1 8 ? -8.039 25.703 7.105 1 98.88 8 ALA B O 1
ATOM 2414 N N . VAL B 1 9 ? -8.469 24.141 5.594 1 98.94 9 VAL B N 1
ATOM 2415 C CA . VAL B 1 9 ? -7.105 23.625 5.602 1 98.94 9 VAL B CA 1
ATOM 2416 C C . VAL B 1 9 ? -6.641 23.359 4.168 1 98.94 9 VAL B C 1
ATOM 2418 O O . VAL B 1 9 ? -7.43 22.953 3.318 1 98.94 9 VAL B O 1
ATOM 2421 N N . VAL B 1 10 ? -5.422 23.688 3.898 1 98.88 10 VAL B N 1
ATOM 2422 C CA . VAL B 1 10 ? -4.762 23.438 2.621 1 98.88 10 VAL B CA 1
ATOM 2423 C C . VAL B 1 10 ? -3.492 22.625 2.844 1 98.88 10 VAL B C 1
ATOM 2425 O O . VAL B 1 10 ? -2.689 22.938 3.727 1 98.88 10 VAL B O 1
ATOM 2428 N N . GLY B 1 11 ? -3.387 21.562 2.117 1 98.62 11 GLY B N 1
ATOM 2429 C CA . GLY B 1 11 ? -2.164 20.781 2.213 1 98.62 11 GLY B CA 1
ATOM 2430 C C . GLY B 1 11 ? -2.299 19.391 1.625 1 98.62 11 GLY B C 1
ATOM 2431 O O . GLY B 1 11 ? -3.025 19.188 0.651 1 98.62 11 GLY B O 1
ATOM 2432 N N . ASN B 1 12 ? -1.523 18.5 2.154 1 98.31 12 ASN B N 1
ATOM 2433 C CA . ASN B 1 12 ? -1.432 17.156 1.562 1 98.31 12 ASN B CA 1
ATOM 2434 C C . ASN B 1 12 ? -2.484 16.219 2.139 1 98.31 12 ASN B C 1
ATOM 2436 O O . ASN B 1 12 ? -2.775 16.266 3.336 1 98.31 12 ASN B O 1
ATOM 2440 N N . VAL B 1 13 ? -3.082 15.492 1.321 1 98.62 13 VAL B N 1
ATOM 2441 C CA . VAL B 1 13 ? -3.82 14.266 1.607 1 98.62 13 VAL B CA 1
ATOM 2442 C C . VAL B 1 13 ? -3.15 13.086 0.908 1 98.62 13 VAL B C 1
ATOM 2444 O O . VAL B 1 13 ? -2.865 13.148 -0.291 1 98.62 13 VAL B O 1
ATOM 2447 N N . ASN B 1 14 ? -2.803 12.102 1.647 1 98.44 14 ASN B N 1
ATOM 2448 C CA . ASN B 1 14 ? -2.109 10.961 1.065 1 98.44 14 ASN B CA 1
ATOM 2449 C C . ASN B 1 14 ? -2.512 9.656 1.746 1 98.44 14 ASN B C 1
ATOM 2451 O O . ASN B 1 14 ? -3.404 9.641 2.596 1 98.44 14 ASN B O 1
ATOM 2455 N N . VAL B 1 15 ? -1.968 8.562 1.242 1 98.25 15 VAL B N 1
ATOM 2456 C CA . VAL B 1 15 ? -2.27 7.234 1.773 1 98.25 15 VAL B CA 1
ATOM 2457 C C . VAL B 1 15 ? -1.146 6.781 2.701 1 98.25 15 VAL B C 1
ATOM 2459 O O . VAL B 1 15 ? 0.034 6.93 2.377 1 98.25 15 VAL B O 1
ATOM 2462 N N . ASP B 1 16 ? -1.53 6.32 3.838 1 97.25 16 ASP B N 1
ATOM 2463 C CA . ASP B 1 16 ? -0.59 5.652 4.734 1 97.25 16 ASP B CA 1
ATOM 2464 C C . ASP B 1 16 ? -0.861 4.152 4.797 1 97.25 16 ASP B C 1
ATOM 2466 O O . ASP B 1 16 ? -2.008 3.73 4.961 1 97.25 16 ASP B O 1
ATOM 2470 N N . LEU B 1 17 ? 0.154 3.404 4.582 1 97.5 17 LEU B N 1
ATOM 2471 C CA . LEU B 1 17 ? 0.106 1.967 4.832 1 97.5 17 LEU B CA 1
ATOM 2472 C C . LEU B 1 17 ? 1.075 1.577 5.945 1 97.5 17 LEU B C 1
ATOM 2474 O O . LEU B 1 17 ? 2.293 1.668 5.773 1 97.5 17 LEU B O 1
ATOM 2478 N N . ILE B 1 18 ? 0.505 1.151 7.082 1 95.19 18 ILE B N 1
ATOM 2479 C CA . ILE B 1 18 ? 1.338 0.788 8.227 1 95.19 18 ILE B CA 1
ATOM 2480 C C . ILE B 1 18 ? 1.41 -0.732 8.344 1 95.19 18 ILE B C 1
ATOM 2482 O O . ILE B 1 18 ? 0.379 -1.408 8.375 1 95.19 18 ILE B O 1
ATOM 2486 N N . MET B 1 19 ? 2.646 -1.231 8.375 1 96.06 19 MET B N 1
ATOM 2487 C CA . MET B 1 19 ? 2.863 -2.672 8.469 1 96.06 19 MET B CA 1
ATOM 2488 C C . MET B 1 19 ? 3.893 -2.998 9.547 1 96.06 19 MET B C 1
ATOM 2490 O O . MET B 1 19 ? 4.695 -2.145 9.922 1 96.06 19 MET B O 1
ATOM 2494 N N . GLY B 1 20 ? 3.914 -4.273 10.078 1 93.5 20 GLY B N 1
ATOM 2495 C CA . GLY B 1 20 ? 4.988 -4.703 10.953 1 93.5 20 GLY B CA 1
ATOM 2496 C C . GLY B 1 20 ? 4.527 -5.664 12.039 1 93.5 20 GLY B C 1
ATOM 2497 O O . GLY B 1 20 ? 3.412 -6.184 11.977 1 93.5 20 GLY B O 1
ATOM 2498 N N . PRO B 1 21 ? 5.293 -5.918 13.016 1 92.5 21 PRO B N 1
ATOM 2499 C CA . PRO B 1 21 ? 6.633 -5.336 13.156 1 92.5 21 PRO B CA 1
ATOM 2500 C C . PRO B 1 21 ? 7.668 -6.012 12.266 1 92.5 21 PRO B C 1
ATOM 2502 O O . PRO B 1 21 ? 7.43 -7.117 11.766 1 92.5 21 PRO B O 1
ATOM 2505 N N . VAL B 1 22 ? 8.688 -5.188 11.969 1 92.06 22 VAL B N 1
ATOM 2506 C CA . VAL B 1 22 ? 9.844 -5.652 11.203 1 92.06 22 VAL B CA 1
ATOM 2507 C C . VAL B 1 22 ? 11.109 -5.527 12.047 1 92.06 22 VAL B C 1
ATOM 2509 O O . VAL B 1 22 ? 11.422 -4.441 12.547 1 92.06 22 VAL B O 1
ATOM 2512 N N . ALA B 1 23 ? 11.914 -6.578 12.336 1 84.31 23 ALA B N 1
ATOM 2513 C CA . ALA B 1 23 ? 13.242 -6.531 12.945 1 84.31 23 ALA B CA 1
ATOM 2514 C C . ALA B 1 23 ? 13.898 -7.91 12.922 1 84.31 23 ALA B C 1
ATOM 2516 O O . ALA B 1 23 ? 13.266 -8.914 13.25 1 84.31 23 ALA B O 1
ATOM 2517 N N . PRO B 1 24 ? 15.117 -7.957 12.516 1 85.75 24 PRO B N 1
ATOM 2518 C CA . PRO B 1 24 ? 15.898 -6.926 11.828 1 85.75 24 PRO B CA 1
ATOM 2519 C C . PRO B 1 24 ? 15.484 -6.742 10.367 1 85.75 24 PRO B C 1
ATOM 2521 O O . PRO B 1 24 ? 14.578 -7.426 9.891 1 85.75 24 PRO B O 1
ATOM 2524 N N . TRP B 1 25 ? 16.109 -5.637 9.703 1 88.88 25 TRP B N 1
ATOM 2525 C CA . TRP B 1 25 ? 15.898 -5.586 8.258 1 88.88 25 TRP B CA 1
ATOM 2526 C C . TRP B 1 25 ? 16.234 -6.926 7.609 1 88.88 25 TRP B C 1
ATOM 2528 O O . TRP B 1 25 ? 17.234 -7.547 7.938 1 88.88 25 TRP B O 1
ATOM 2538 N N . PRO B 1 26 ? 15.352 -7.375 6.742 1 89 26 PRO B N 1
ATOM 2539 C CA . PRO B 1 26 ? 15.664 -8.633 6.055 1 89 26 PRO B CA 1
ATOM 2540 C C . PRO B 1 26 ? 16.828 -8.484 5.066 1 89 26 PRO B C 1
ATOM 2542 O O . PRO B 1 26 ? 17.188 -7.367 4.699 1 89 26 PRO B O 1
ATOM 2545 N N . ARG B 1 27 ? 17.422 -9.633 4.758 1 84.75 27 ARG B N 1
ATOM 2546 C CA . ARG B 1 27 ? 18.375 -9.633 3.646 1 84.75 27 ARG B CA 1
ATOM 2547 C C . ARG B 1 27 ? 17.688 -9.234 2.344 1 84.75 27 ARG B C 1
ATOM 2549 O O . ARG B 1 27 ? 16.578 -9.695 2.047 1 84.75 27 ARG B O 1
ATOM 2556 N N . PRO B 1 28 ? 18.391 -8.266 1.587 1 84.31 28 PRO B N 1
ATOM 2557 C CA . PRO B 1 28 ? 17.812 -7.93 0.284 1 84.31 28 PRO B CA 1
ATOM 2558 C C . PRO B 1 28 ? 17.5 -9.172 -0.558 1 84.31 28 PRO B C 1
ATOM 2560 O O . PRO B 1 28 ? 18.266 -10.133 -0.548 1 84.31 28 PRO B O 1
ATOM 2563 N N . GLY B 1 29 ? 16.422 -9.227 -1.249 1 80.81 29 GLY B N 1
ATOM 2564 C CA . GLY B 1 29 ? 16.047 -10.312 -2.137 1 80.81 29 GLY B CA 1
ATOM 2565 C C . GLY B 1 29 ? 15.188 -11.367 -1.466 1 80.81 29 GLY B C 1
ATOM 2566 O O . GLY B 1 29 ? 14.859 -12.391 -2.07 1 80.81 29 GLY B O 1
ATOM 2567 N N . THR B 1 30 ? 14.773 -11.125 -0.242 1 85.44 30 THR B N 1
ATOM 2568 C CA . THR B 1 30 ? 13.977 -12.109 0.49 1 85.44 30 THR B CA 1
ATOM 2569 C C . THR B 1 30 ? 12.562 -11.586 0.728 1 85.44 30 THR B C 1
ATOM 2571 O O . THR B 1 30 ? 12.219 -10.492 0.276 1 85.44 30 THR B O 1
ATOM 2574 N N . GLU B 1 31 ? 11.797 -12.414 1.302 1 88.38 31 GLU B N 1
ATOM 2575 C CA . GLU B 1 31 ? 10.445 -12.055 1.715 1 88.38 31 GLU B CA 1
ATOM 2576 C C . GLU B 1 31 ? 10.258 -12.25 3.217 1 88.38 31 GLU B C 1
ATOM 2578 O O . GLU B 1 31 ? 10.648 -13.281 3.77 1 88.38 31 GLU B O 1
ATOM 2583 N N . MET B 1 32 ? 9.758 -11.289 3.877 1 92.12 32 MET B N 1
ATOM 2584 C CA . MET B 1 32 ? 9.43 -11.359 5.297 1 92.12 32 MET B CA 1
ATOM 2585 C C . MET B 1 32 ? 7.918 -11.281 5.504 1 92.12 32 MET B C 1
ATOM 2587 O O . MET B 1 32 ? 7.246 -10.43 4.922 1 92.12 32 MET B O 1
ATOM 2591 N N . ILE B 1 33 ? 7.414 -12.227 6.27 1 92.88 33 ILE B N 1
ATOM 2592 C CA . ILE B 1 33 ? 6.008 -12.18 6.648 1 92.88 33 ILE B CA 1
ATOM 2593 C C . ILE B 1 33 ? 5.836 -11.336 7.906 1 92.88 33 ILE B C 1
ATOM 2595 O O . ILE B 1 33 ? 6.531 -11.539 8.906 1 92.88 33 ILE B O 1
ATOM 2599 N N . VAL B 1 34 ? 5.016 -10.312 7.809 1 94.25 34 VAL B N 1
ATOM 2600 C CA . VAL B 1 34 ? 4.754 -9.477 8.969 1 94.25 34 VAL B CA 1
ATOM 2601 C C . VAL B 1 34 ? 3.311 -9.672 9.438 1 94.25 34 VAL B C 1
ATOM 2603 O O . VAL B 1 34 ? 2.482 -10.203 8.695 1 94.25 34 VAL B O 1
ATOM 2606 N N . ASP B 1 35 ? 2.945 -9.195 10.594 1 91.38 35 ASP B N 1
ATOM 2607 C CA . ASP B 1 35 ? 1.712 -9.586 11.266 1 91.38 35 ASP B CA 1
ATOM 2608 C C . ASP B 1 35 ? 0.527 -8.766 10.773 1 91.38 35 ASP B C 1
ATOM 2610 O O . ASP B 1 35 ? -0.573 -9.289 10.594 1 91.38 35 ASP B O 1
ATOM 2614 N N . THR B 1 36 ? 0.84 -7.488 10.578 1 91.88 36 THR B N 1
ATOM 2615 C CA . THR B 1 36 ? -0.32 -6.625 10.383 1 91.88 36 THR B CA 1
ATOM 2616 C C . THR B 1 36 ? -0.062 -5.621 9.266 1 91.88 36 THR B C 1
ATOM 2618 O O . THR B 1 36 ? 1.091 -5.312 8.953 1 91.88 36 THR B O 1
ATOM 2621 N N . SER B 1 37 ? -1.142 -5.242 8.664 1 94.44 37 SER B N 1
ATOM 2622 C CA . SER B 1 37 ? -1.181 -4.09 7.77 1 94.44 37 SER B CA 1
ATOM 2623 C C . SER B 1 37 ? -2.438 -3.254 7.996 1 94.44 37 SER B C 1
ATOM 2625 O O . SER B 1 37 ? -3.506 -3.799 8.289 1 94.44 37 SER B O 1
ATOM 2627 N N . ASP B 1 38 ? -2.254 -1.933 7.895 1 93.31 38 ASP B N 1
ATOM 2628 C CA . ASP B 1 38 ? -3.35 -0.992 8.102 1 93.31 38 ASP B CA 1
ATOM 2629 C C . ASP B 1 38 ? -3.291 0.154 7.098 1 93.31 38 ASP B C 1
ATOM 2631 O O . ASP B 1 38 ? -2.398 1.003 7.164 1 93.31 38 ASP B O 1
ATOM 2635 N N . LEU B 1 39 ? -4.223 0.108 6.121 1 95.94 39 LEU B N 1
ATOM 2636 C CA . LEU B 1 39 ? -4.344 1.181 5.137 1 95.94 39 LEU B CA 1
ATOM 2637 C C . LEU B 1 39 ? -5.188 2.326 5.684 1 95.94 39 LEU B C 1
ATOM 2639 O O . LEU B 1 39 ? -6.332 2.117 6.098 1 95.94 39 LEU B O 1
ATOM 2643 N N . ARG B 1 40 ? -4.602 3.588 5.602 1 95 40 ARG B N 1
ATOM 2644 C CA . ARG B 1 40 ? -5.266 4.723 6.23 1 95 40 ARG B CA 1
ATOM 2645 C C . ARG B 1 40 ? -5.148 5.977 5.367 1 95 40 ARG B C 1
ATOM 2647 O O . ARG B 1 40 ? -4.242 6.086 4.543 1 95 40 ARG B O 1
ATOM 2654 N N . TYR B 1 41 ? -6.172 6.805 5.629 1 96.94 41 TYR B N 1
ATOM 2655 C CA . TYR B 1 41 ? -6.004 8.164 5.141 1 96.94 41 TYR B CA 1
ATOM 2656 C C . TYR B 1 41 ? -4.906 8.891 5.914 1 96.94 41 TYR B C 1
ATOM 2658 O O . TYR B 1 41 ? -4.789 8.734 7.129 1 96.94 41 TYR B O 1
ATOM 2666 N N . GLY B 1 42 ? -4.102 9.625 5.195 1 96.5 42 GLY B N 1
ATOM 2667 C CA . GLY B 1 42 ? -3.023 10.367 5.832 1 96.5 42 GLY B CA 1
ATOM 2668 C C . GLY B 1 42 ? -2.828 11.75 5.25 1 96.5 42 GLY B C 1
ATOM 2669 O O . GLY B 1 42 ? -3.705 12.266 4.551 1 96.5 42 GLY B O 1
ATOM 2670 N N . GLY B 1 43 ? -1.693 12.297 5.633 1 97.06 43 GLY B N 1
ATOM 2671 C CA . GLY B 1 43 ? -1.418 13.68 5.273 1 97.06 43 GLY B CA 1
ATOM 2672 C C . GLY B 1 43 ? -1.825 14.664 6.352 1 97.06 43 GLY B C 1
ATOM 2673 O O . GLY B 1 43 ? -2.838 14.469 7.027 1 97.06 43 GLY B O 1
ATOM 2674 N N . ALA B 1 44 ? -1.054 15.711 6.398 1 98 44 ALA B N 1
ATOM 2675 C CA . ALA B 1 44 ? -1.336 16.703 7.434 1 98 44 ALA B CA 1
ATOM 2676 C C . ALA B 1 44 ? -2.732 17.297 7.262 1 98 44 ALA B C 1
ATOM 2678 O O . ALA B 1 44 ? -3.518 17.328 8.211 1 98 44 ALA B O 1
ATOM 2679 N N . ALA B 1 45 ? -3.098 17.734 6.09 1 98.75 45 ALA B N 1
ATOM 2680 C CA . ALA B 1 45 ? -4.422 18.281 5.832 1 98.75 45 ALA B CA 1
ATOM 2681 C C . ALA B 1 45 ? -5.504 17.219 5.988 1 98.75 45 ALA B C 1
ATOM 2683 O O . ALA B 1 45 ? -6.602 17.516 6.469 1 98.75 45 ALA B O 1
ATOM 2684 N N . GLY B 1 46 ? -5.16 16.047 5.523 1 98.44 46 GLY B N 1
ATOM 2685 C CA . GLY B 1 46 ? -6.098 14.953 5.691 1 98.44 46 GLY B CA 1
ATOM 2686 C C . GLY B 1 46 ? -6.43 14.672 7.145 1 98.44 46 GLY B C 1
ATOM 2687 O O . GLY B 1 46 ? -7.602 14.555 7.508 1 98.44 46 GLY B O 1
ATOM 2688 N N . ASN B 1 47 ? -5.434 14.562 7.961 1 97.56 47 ASN B N 1
ATOM 2689 C CA . ASN B 1 47 ? -5.625 14.297 9.383 1 97.56 47 ASN B CA 1
ATOM 2690 C C . ASN B 1 47 ? -6.453 15.398 10.055 1 97.56 47 ASN B C 1
ATOM 2692 O O . ASN B 1 47 ? -7.332 15.109 10.859 1 97.56 47 ASN B O 1
ATOM 2696 N N . VAL B 1 48 ? -6.18 16.594 9.703 1 98.38 48 VAL B N 1
ATOM 2697 C CA . VAL B 1 48 ? -6.926 17.734 10.242 1 98.38 48 VAL B CA 1
ATOM 2698 C C . VAL B 1 48 ? -8.391 17.625 9.836 1 98.38 48 VAL B C 1
ATOM 2700 O O . VAL B 1 48 ? -9.289 17.75 10.672 1 98.38 48 VAL B O 1
ATOM 2703 N N . ALA B 1 49 ? -8.633 17.375 8.578 1 98.19 49 ALA B N 1
ATOM 2704 C CA . ALA B 1 49 ? -9.992 17.281 8.047 1 98.19 49 ALA B CA 1
ATOM 2705 C C . ALA B 1 49 ? -10.773 16.172 8.742 1 98.19 49 ALA B C 1
ATOM 2707 O O . ALA B 1 49 ? -11.93 16.359 9.125 1 98.19 49 ALA B O 1
ATOM 2708 N N . LEU B 1 50 ? -10.125 15.07 8.93 1 96.62 50 LEU B N 1
ATOM 2709 C CA . LEU B 1 50 ? -10.781 13.938 9.586 1 96.62 50 LEU B CA 1
ATOM 2710 C C . LEU B 1 50 ? -11.109 14.266 11.039 1 96.62 50 LEU B C 1
ATOM 2712 O O . LEU B 1 50 ? -12.172 13.898 11.531 1 96.62 50 LEU B O 1
ATOM 2716 N N . ALA B 1 51 ? -10.203 14.93 11.688 1 96.81 51 ALA B N 1
ATOM 2717 C CA . ALA B 1 51 ? -10.453 15.344 13.062 1 96.81 51 ALA B CA 1
ATOM 2718 C C . ALA B 1 51 ? -11.609 16.328 13.141 1 96.81 51 ALA B C 1
ATOM 2720 O O . ALA B 1 51 ? -12.469 16.219 14.016 1 96.81 51 ALA B O 1
ATOM 2721 N N . TRP B 1 52 ? -11.648 17.312 12.234 1 97.38 52 TRP B N 1
ATOM 2722 C CA . TRP B 1 52 ? -12.742 18.266 12.227 1 97.38 52 TRP B CA 1
ATOM 2723 C C . TRP B 1 52 ? -14.07 17.578 11.953 1 97.38 52 TRP B C 1
ATOM 2725 O O . TRP B 1 52 ? -15.086 17.891 12.586 1 97.38 52 TRP B O 1
ATOM 2735 N N . ARG B 1 53 ? -14.055 16.641 11 1 96.31 53 ARG B N 1
ATOM 2736 C CA . ARG B 1 53 ? -15.258 15.859 10.734 1 96.31 53 ARG B CA 1
ATOM 2737 C C . ARG B 1 53 ? -15.734 15.133 11.984 1 96.31 53 ARG B C 1
ATOM 2739 O O . ARG B 1 53 ? -16.922 15.156 12.32 1 96.31 53 ARG B O 1
ATOM 2746 N N . ALA B 1 54 ? -14.805 14.523 12.672 1 93.75 54 ALA B N 1
ATOM 2747 C CA . ALA B 1 54 ? -15.125 13.773 13.883 1 93.75 54 ALA B CA 1
ATOM 2748 C C . ALA B 1 54 ? -15.664 14.695 14.977 1 93.75 54 ALA B C 1
ATOM 2750 O O . ALA B 1 54 ? -16.516 14.297 15.758 1 93.75 54 ALA B O 1
ATOM 2751 N N . LEU B 1 55 ? -15.211 15.875 14.984 1 93.44 55 LEU B N 1
ATOM 2752 C CA . LEU B 1 55 ? -15.617 16.859 15.984 1 93.44 55 LEU B CA 1
ATOM 2753 C C . LEU B 1 55 ? -16.922 17.531 15.578 1 93.44 55 LEU B C 1
ATOM 2755 O O . LEU B 1 55 ? -17.453 18.375 16.312 1 93.44 55 LEU B O 1
ATOM 2759 N N . GLY B 1 56 ? -17.422 17.25 14.367 1 93.62 56 GLY B N 1
ATOM 2760 C CA . GLY B 1 56 ? -18.672 17.828 13.891 1 93.62 56 GLY B CA 1
ATOM 2761 C C . GLY B 1 56 ? -18.516 19.266 13.43 1 93.62 56 GLY B C 1
ATOM 2762 O O . GLY B 1 56 ? -19.469 20.047 13.453 1 93.62 56 GLY B O 1
ATOM 2763 N N . ARG B 1 57 ? -17.344 19.625 13.086 1 94.81 57 ARG B N 1
ATOM 2764 C CA . ARG B 1 57 ? -17.078 20.984 12.641 1 94.81 57 ARG B CA 1
ATOM 2765 C C . ARG B 1 57 ? -17.156 21.094 11.125 1 94.81 57 ARG B C 1
ATOM 2767 O O . ARG B 1 57 ? -16.641 20.234 10.406 1 94.81 57 ARG B O 1
ATOM 2774 N N . GLU B 1 58 ? -17.891 22.125 10.695 1 96.19 58 GLU B N 1
ATOM 2775 C CA . GLU B 1 58 ? -17.859 22.422 9.266 1 96.19 58 GLU B CA 1
ATOM 2776 C C . GLU B 1 58 ? -16.5 23 8.859 1 96.19 58 GLU B C 1
ATOM 2778 O O . GLU B 1 58 ? -15.906 23.797 9.594 1 96.19 58 GLU B O 1
ATOM 2783 N N . PHE B 1 59 ? -16.031 22.594 7.715 1 98.31 59 PHE B N 1
ATOM 2784 C CA . PHE B 1 59 ? -14.734 23.062 7.242 1 98.31 59 PHE B CA 1
ATOM 2785 C C . PHE B 1 59 ? -14.641 22.969 5.723 1 98.31 59 PHE B C 1
ATOM 2787 O O . PHE B 1 59 ? -15.484 22.328 5.082 1 98.31 59 PHE B O 1
ATOM 2794 N N . GLN B 1 60 ? -13.688 23.703 5.145 1 98.75 60 GLN B N 1
ATOM 2795 C CA . GLN B 1 60 ? -13.242 23.531 3.768 1 98.75 60 GLN B CA 1
ATOM 2796 C C . GLN B 1 60 ? -11.852 22.906 3.713 1 98.75 60 GLN B C 1
ATOM 2798 O O . GLN B 1 60 ? -11.062 23.062 4.645 1 98.75 60 GLN B O 1
ATOM 2803 N N . ILE B 1 61 ? -11.594 22.219 2.637 1 98.88 61 ILE B N 1
ATOM 2804 C CA . ILE B 1 61 ? -10.266 21.656 2.432 1 98.88 61 ILE B CA 1
ATOM 2805 C C . ILE B 1 61 ? -9.891 21.734 0.954 1 98.88 61 ILE B C 1
ATOM 2807 O O . ILE B 1 61 ? -10.711 21.438 0.082 1 98.88 61 ILE B O 1
ATOM 2811 N N . ALA B 1 62 ? -8.703 22.234 0.715 1 98.88 62 ALA B N 1
ATOM 2812 C CA . ALA B 1 62 ? -8.125 22.156 -0.624 1 98.88 62 ALA B CA 1
ATOM 2813 C C . ALA B 1 62 ? -6.941 21.203 -0.665 1 98.88 62 ALA B C 1
ATOM 2815 O O . ALA B 1 62 ? -6 21.328 0.122 1 98.88 62 ALA B O 1
ATOM 2816 N N . ALA B 1 63 ? -6.992 20.266 -1.47 1 98.81 63 ALA B N 1
ATOM 2817 C CA . ALA B 1 63 ? -5.996 19.219 -1.729 1 98.81 63 ALA B CA 1
ATOM 2818 C C . ALA B 1 63 ? -6.125 18.688 -3.15 1 98.81 63 ALA B C 1
ATOM 2820 O O . ALA B 1 63 ? -6.883 19.234 -3.961 1 98.81 63 ALA B O 1
ATOM 2821 N N . ASN B 1 64 ? -5.242 17.812 -3.525 1 98.81 64 ASN B N 1
ATOM 2822 C CA . ASN B 1 64 ? -5.316 17.109 -4.801 1 98.81 64 ASN B CA 1
ATOM 2823 C C . ASN B 1 64 ? -5.07 15.609 -4.629 1 98.81 64 ASN B C 1
ATOM 2825 O O . ASN B 1 64 ? -4.715 15.156 -3.541 1 98.81 64 ASN B O 1
ATOM 2829 N N . THR B 1 65 ? -5.379 14.836 -5.629 1 98.69 65 THR B N 1
ATOM 2830 C CA . THR B 1 65 ? -5.121 13.398 -5.621 1 98.69 65 THR B CA 1
ATOM 2831 C C . THR B 1 65 ? -4.48 12.961 -6.938 1 98.69 65 THR B C 1
ATOM 2833 O O . THR B 1 65 ? -4.445 13.727 -7.902 1 98.69 65 THR B O 1
ATOM 2836 N N . GLY B 1 66 ? -3.898 11.812 -6.895 1 98.06 66 GLY B N 1
ATOM 2837 C CA . GLY B 1 66 ? -3.43 11.195 -8.125 1 98.06 66 GLY B CA 1
ATOM 2838 C C . GLY B 1 66 ? -4.539 10.539 -8.93 1 98.06 66 GLY B C 1
ATOM 2839 O O . GLY B 1 66 ? -5.676 10.438 -8.453 1 98.06 66 GLY B O 1
ATOM 2840 N N . ARG B 1 67 ? -4.195 10.234 -10.188 1 96.56 67 ARG B N 1
ATOM 2841 C CA . ARG B 1 67 ? -5.125 9.547 -11.078 1 96.56 67 ARG B CA 1
ATOM 2842 C C . ARG B 1 67 ? -4.914 8.039 -11.023 1 96.56 67 ARG B C 1
ATOM 2844 O O . ARG B 1 67 ? -4.414 7.441 -11.977 1 96.56 67 ARG B O 1
ATOM 2851 N N . ASP B 1 68 ? -5.238 7.441 -9.977 1 95.75 68 ASP B N 1
ATOM 2852 C CA . ASP B 1 68 ? -5.09 6.004 -9.773 1 95.75 68 ASP B CA 1
ATOM 2853 C C . ASP B 1 68 ? -6.07 5.492 -8.719 1 95.75 68 ASP B C 1
ATOM 2855 O O . ASP B 1 68 ? -6.938 6.238 -8.266 1 95.75 68 ASP B O 1
ATOM 2859 N N . ALA B 1 69 ? -5.996 4.223 -8.438 1 95.38 69 ALA B N 1
ATOM 2860 C CA . ALA B 1 69 ? -6.949 3.596 -7.523 1 95.38 69 ALA B CA 1
ATOM 2861 C C . ALA B 1 69 ? -6.871 4.223 -6.133 1 95.38 69 ALA B C 1
ATOM 2863 O O . ALA B 1 69 ? -7.895 4.395 -5.465 1 95.38 69 ALA B O 1
ATOM 2864 N N . LEU B 1 70 ? -5.684 4.523 -5.672 1 97.75 70 LEU B N 1
ATOM 2865 C CA . LEU B 1 70 ? -5.516 5.129 -4.359 1 97.75 70 LEU B CA 1
ATOM 2866 C C . LEU B 1 70 ? -6.098 6.539 -4.332 1 97.75 70 LEU B C 1
ATOM 2868 O O . LEU B 1 70 ? -6.672 6.957 -3.322 1 97.75 70 LEU B O 1
ATOM 2872 N N . GLY B 1 71 ? -5.875 7.258 -5.43 1 98.19 71 GLY B N 1
ATOM 2873 C CA . GLY B 1 71 ? -6.508 8.562 -5.543 1 98.19 71 GLY B CA 1
ATOM 2874 C C . GLY B 1 71 ? -8.023 8.5 -5.453 1 98.19 71 GLY B C 1
ATOM 2875 O O . GLY B 1 71 ? -8.641 9.312 -4.766 1 98.19 71 GLY B O 1
ATOM 2876 N N . ASN B 1 72 ? -8.609 7.523 -6.141 1 97.31 72 ASN B N 1
ATOM 2877 C CA . ASN B 1 72 ? -10.055 7.305 -6.043 1 97.31 72 ASN B CA 1
ATOM 2878 C C . ASN B 1 72 ? -10.477 7.008 -4.609 1 97.31 72 ASN B C 1
ATOM 2880 O O . ASN B 1 72 ? -11.5 7.516 -4.145 1 97.31 72 ASN B O 1
ATOM 2884 N N . TRP B 1 73 ? -9.742 6.207 -3.984 1 97.19 73 TRP B N 1
ATOM 2885 C CA . TRP B 1 73 ? -10.031 5.848 -2.6 1 97.19 73 TRP B CA 1
ATOM 2886 C C . TRP B 1 73 ? -10.008 7.078 -1.701 1 97.19 73 TRP B C 1
ATOM 2888 O O . TRP B 1 73 ? -10.898 7.258 -0.867 1 97.19 73 TRP B O 1
ATOM 2898 N N . LEU B 1 74 ? -9.008 7.93 -1.886 1 98.44 74 LEU B N 1
ATOM 2899 C CA . LEU B 1 74 ? -8.93 9.172 -1.126 1 98.44 74 LEU B CA 1
ATOM 2900 C C . LEU B 1 74 ? -10.148 10.047 -1.386 1 98.44 74 LEU B C 1
ATOM 2902 O O . LEU B 1 74 ? -10.781 10.523 -0.445 1 98.44 74 LEU B O 1
ATOM 2906 N N . ARG B 1 75 ? -10.453 10.281 -2.621 1 98.38 75 ARG B N 1
ATOM 2907 C CA . ARG B 1 75 ? -11.578 11.148 -2.957 1 98.38 75 ARG B CA 1
ATOM 2908 C C . ARG B 1 75 ? -12.875 10.625 -2.357 1 98.38 75 ARG B C 1
ATOM 2910 O O . ARG B 1 75 ? -13.68 11.391 -1.828 1 98.38 75 ARG B O 1
ATOM 2917 N N . ASN B 1 76 ? -13.078 9.312 -2.424 1 97.31 76 ASN B N 1
ATOM 2918 C CA . ASN B 1 76 ? -14.266 8.719 -1.821 1 97.31 76 ASN B CA 1
ATOM 2919 C C . ASN B 1 76 ? -14.289 8.922 -0.309 1 97.31 76 ASN B C 1
ATOM 2921 O O . ASN B 1 76 ? -15.344 9.203 0.268 1 97.31 76 ASN B O 1
ATOM 2925 N N . GLY B 1 77 ? -13.188 8.805 0.339 1 97.12 77 GLY B N 1
ATOM 2926 C CA . GLY B 1 77 ? -13.078 8.93 1.784 1 97.12 77 GLY B CA 1
ATOM 2927 C C . GLY B 1 77 ? -13.328 10.344 2.283 1 97.12 77 GLY B C 1
ATOM 2928 O O . GLY B 1 77 ? -13.797 10.531 3.41 1 97.12 77 GLY B O 1
ATOM 2929 N N . PHE B 1 78 ? -13.07 11.312 1.455 1 98.31 78 PHE B N 1
ATOM 2930 C CA . PHE B 1 78 ? -13.195 12.703 1.88 1 98.31 78 PHE B CA 1
ATOM 2931 C C . PHE B 1 78 ? -14.406 13.359 1.23 1 98.31 78 PHE B C 1
ATOM 2933 O O . PHE B 1 78 ? -14.594 14.578 1.329 1 98.31 78 PHE B O 1
ATOM 2940 N N . ALA B 1 79 ? -15.195 12.562 0.533 1 97.38 79 ALA B N 1
ATOM 2941 C CA . ALA B 1 79 ? -16.438 13.109 -0.012 1 97.38 79 ALA B CA 1
ATOM 2942 C C . ALA B 1 79 ? -17.328 13.648 1.099 1 97.38 79 ALA B C 1
ATOM 2944 O O . ALA B 1 79 ? -17.422 13.055 2.178 1 97.38 79 ALA B O 1
ATOM 2945 N N . PRO B 1 80 ? -17.984 14.75 0.896 1 97.38 80 PRO B N 1
ATOM 2946 C CA . PRO B 1 80 ? -18.078 15.508 -0.356 1 97.38 80 PRO B CA 1
ATOM 2947 C C . PRO B 1 80 ? -17.016 16.594 -0.479 1 97.38 80 PRO B C 1
ATOM 2949 O O . PRO B 1 80 ? -16.969 17.297 -1.484 1 97.38 80 PRO B O 1
ATOM 2952 N N . HIS B 1 81 ? -16.188 16.734 0.486 1 97.88 81 HIS B N 1
ATOM 2953 C CA . HIS B 1 81 ? -15.195 17.812 0.524 1 97.88 81 HIS B CA 1
ATOM 2954 C C . HIS B 1 81 ? -14.195 17.672 -0.615 1 97.88 81 HIS B C 1
ATOM 2956 O O . HIS B 1 81 ? -13.484 18.625 -0.941 1 97.88 81 HIS B O 1
ATOM 2962 N N . SER B 1 82 ? -14.109 16.516 -1.206 1 98.38 82 SER B N 1
ATOM 2963 C CA . SER B 1 82 ? -13.109 16.234 -2.227 1 98.38 82 SER B CA 1
ATOM 2964 C C . SER B 1 82 ? -13.648 16.5 -3.625 1 98.38 82 SER B C 1
ATOM 2966 O O . SER B 1 82 ? -12.945 16.312 -4.617 1 98.38 82 SER B O 1
ATOM 2968 N N . GLU B 1 83 ? -14.852 16.875 -3.799 1 97.31 83 GLU B N 1
ATOM 2969 C CA . GLU B 1 83 ? -15.523 16.969 -5.09 1 97.31 83 GLU B CA 1
ATOM 2970 C C . GLU B 1 83 ? -14.781 17.906 -6.039 1 97.31 83 GLU B C 1
ATOM 2972 O O . GLU B 1 83 ? -14.727 17.656 -7.246 1 97.31 83 GLU B O 1
ATOM 2977 N N . ALA B 1 84 ? -14.227 18.953 -5.496 1 97.38 84 ALA B N 1
ATOM 2978 C CA . ALA B 1 84 ? -13.594 19.953 -6.348 1 97.38 84 ALA B CA 1
ATOM 2979 C C . ALA B 1 84 ? -12.078 19.766 -6.402 1 97.38 84 ALA B C 1
ATOM 2981 O O . ALA B 1 84 ? -11.359 20.594 -6.961 1 97.38 84 ALA B O 1
ATOM 2982 N N . TRP B 1 85 ? -11.539 18.703 -5.832 1 98.5 85 TRP B N 1
ATOM 2983 C CA . TRP B 1 85 ? -10.094 18.5 -5.809 1 98.5 85 TRP B CA 1
ATOM 2984 C C . TRP B 1 85 ? -9.57 18.203 -7.211 1 98.5 85 TRP B C 1
ATOM 2986 O O . TRP B 1 85 ? -10.141 17.391 -7.941 1 98.5 85 TRP B O 1
ATOM 2996 N N . PRO B 1 86 ? -8.508 18.891 -7.586 1 98.62 86 PRO B N 1
ATOM 2997 C CA . PRO B 1 86 ? -7.875 18.5 -8.844 1 98.62 86 PRO B CA 1
ATOM 2998 C C . PRO B 1 86 ? -7.289 17.078 -8.797 1 98.62 86 PRO B C 1
ATOM 3000 O O . PRO B 1 86 ? -6.887 16.609 -7.73 1 98.62 86 PRO B O 1
ATOM 3003 N N . VAL B 1 87 ? -7.312 16.469 -9.961 1 98.31 87 VAL B N 1
ATOM 3004 C CA . VAL B 1 87 ? -6.688 15.156 -10.125 1 98.31 87 VAL B CA 1
ATOM 3005 C C . VAL B 1 87 ? -5.438 15.281 -10.984 1 98.31 87 VAL B C 1
ATOM 3007 O O . VAL B 1 87 ? -5.516 15.664 -12.156 1 98.31 87 VAL B O 1
ATOM 3010 N N . SER B 1 88 ? -4.324 15.023 -10.375 1 97.12 88 SER B N 1
ATOM 3011 C CA . SER B 1 88 ? -3.059 15.039 -11.102 1 97.12 88 SER B CA 1
ATOM 3012 C C . SER B 1 88 ? -2.896 13.781 -11.953 1 97.12 88 SER B C 1
ATOM 3014 O O . SER B 1 88 ? -3.451 12.727 -11.625 1 97.12 88 SER B O 1
ATOM 3016 N N . ASP B 1 89 ? -2.1 13.852 -13.023 1 93.69 89 ASP B N 1
ATOM 3017 C CA . ASP B 1 89 ? -1.864 12.703 -13.898 1 93.69 89 ASP B CA 1
ATOM 3018 C C . ASP B 1 89 ? -0.94 11.688 -13.227 1 93.69 89 ASP B C 1
ATOM 3020 O O . ASP B 1 89 ? -0.96 10.508 -13.57 1 93.69 89 ASP B O 1
ATOM 3024 N N . GLY B 1 90 ? -0.253 12.062 -12.234 1 91.88 90 GLY B N 1
ATOM 3025 C CA . GLY B 1 90 ? 0.706 11.18 -11.594 1 91.88 90 GLY B CA 1
ATOM 3026 C C . GLY B 1 90 ? 0.082 10.289 -10.531 1 91.88 90 GLY B C 1
ATOM 3027 O O . GLY B 1 90 ? -1.137 10.305 -10.344 1 91.88 90 GLY B O 1
ATOM 3028 N N . SER B 1 91 ? 0.93 9.438 -9.922 1 95.44 91 SER B N 1
ATOM 3029 C CA . SER B 1 91 ? 0.498 8.492 -8.891 1 95.44 91 SER B CA 1
ATOM 3030 C C . SER B 1 91 ? 0.166 9.211 -7.586 1 95.44 91 SER B C 1
ATOM 3032 O O . SER B 1 91 ? 0.673 10.297 -7.324 1 95.44 91 SER B O 1
ATOM 3034 N N . THR B 1 92 ? -0.735 8.648 -6.855 1 98 92 THR B N 1
ATOM 3035 C CA . THR B 1 92 ? -1.06 9.125 -5.516 1 98 92 THR B CA 1
ATOM 3036 C C . THR B 1 92 ? 0.106 8.891 -4.559 1 98 92 THR B C 1
ATOM 3038 O O . THR B 1 92 ? 0.732 7.832 -4.582 1 98 92 THR B O 1
ATOM 3041 N N . MET B 1 93 ? 0.422 9.914 -3.76 1 98.06 93 MET B N 1
ATOM 3042 C CA . MET B 1 93 ? 1.43 9.781 -2.713 1 98.06 93 MET B CA 1
ATOM 3043 C C . MET B 1 93 ? 1.033 8.703 -1.712 1 98.06 93 MET B C 1
ATOM 3045 O O . MET B 1 93 ? -0.083 8.711 -1.19 1 98.06 93 MET B O 1
ATOM 3049 N N . ILE B 1 94 ? 1.95 7.789 -1.452 1 98.31 94 ILE B N 1
ATOM 3050 C CA . ILE B 1 94 ? 1.753 6.766 -0.431 1 98.31 94 ILE B CA 1
ATOM 3051 C C . ILE B 1 94 ? 2.986 6.688 0.465 1 98.31 94 ILE B C 1
ATOM 3053 O O . ILE B 1 94 ? 4.117 6.777 -0.017 1 98.31 94 ILE B O 1
ATOM 3057 N N . SER B 1 95 ? 2.77 6.672 1.754 1 97.25 95 SER B N 1
ATOM 3058 C CA . SER B 1 95 ? 3.795 6.426 2.764 1 97.25 95 SER B CA 1
ATOM 3059 C C . SER B 1 95 ? 3.627 5.055 3.404 1 97.25 95 SER B C 1
ATOM 3061 O O . SER B 1 95 ? 2.605 4.781 4.039 1 97.25 95 SER B O 1
ATOM 3063 N N . VAL B 1 96 ? 4.602 4.188 3.195 1 97.81 96 VAL B N 1
ATOM 3064 C CA . VAL B 1 96 ? 4.613 2.887 3.859 1 97.81 96 VAL B CA 1
ATOM 3065 C C . VAL B 1 96 ? 5.461 2.965 5.129 1 97.81 96 VAL B C 1
ATOM 3067 O O . VAL B 1 96 ? 6.672 3.182 5.062 1 97.81 96 VAL B O 1
ATOM 3070 N N . GLY B 1 97 ? 4.781 2.861 6.242 1 96.25 97 GLY B N 1
ATOM 3071 C CA . GLY B 1 97 ? 5.461 2.822 7.527 1 96.25 97 GLY B CA 1
ATOM 3072 C C . GLY B 1 97 ? 5.68 1.413 8.047 1 96.25 97 GLY B C 1
ATOM 3073 O O . GLY B 1 97 ? 4.719 0.683 8.297 1 96.25 97 GLY B O 1
ATOM 3074 N N . LEU B 1 98 ? 6.926 0.987 8.172 1 95.81 98 LEU B N 1
ATOM 3075 C CA . LEU B 1 98 ? 7.285 -0.285 8.781 1 95.81 98 LEU B CA 1
ATOM 3076 C C . LEU B 1 98 ? 7.609 -0.101 10.266 1 95.81 98 LEU B C 1
ATOM 3078 O O . LEU B 1 98 ? 8.531 0.638 10.609 1 95.81 98 LEU B O 1
ATOM 3082 N N . THR B 1 99 ? 6.816 -0.695 11.078 1 93.56 99 THR B N 1
ATOM 3083 C CA . THR B 1 99 ? 6.996 -0.568 12.523 1 93.56 99 THR B CA 1
ATOM 3084 C C . THR B 1 99 ? 8.102 -1.496 13.008 1 93.56 99 THR B C 1
ATOM 3086 O O . THR B 1 99 ? 8.234 -2.625 12.531 1 93.56 99 THR B O 1
ATOM 3089 N N . HIS B 1 100 ? 8.867 -0.954 13.984 1 90.56 100 HIS B N 1
ATOM 3090 C CA . HIS B 1 100 ? 9.906 -1.754 14.633 1 90.56 100 HIS B CA 1
ATOM 3091 C C . HIS B 1 100 ? 9.461 -2.209 16.016 1 90.56 100 HIS B C 1
ATOM 3093 O O . HIS B 1 100 ? 8.461 -1.724 16.547 1 90.56 100 HIS B O 1
ATOM 3099 N N . PRO B 1 101 ? 10.148 -3.186 16.625 1 84.31 101 PRO B N 1
ATOM 3100 C CA . PRO B 1 101 ? 9.734 -3.703 17.922 1 84.31 101 PRO B CA 1
ATOM 3101 C C . PRO B 1 101 ? 9.68 -2.621 19 1 84.31 101 PRO B C 1
ATOM 3103 O O . PRO B 1 101 ? 8.922 -2.74 19.969 1 84.31 101 PRO B O 1
ATOM 3106 N N . ASP B 1 102 ? 10.469 -1.521 18.875 1 80.88 102 ASP B N 1
ATOM 3107 C CA . ASP B 1 102 ? 10.43 -0.438 19.859 1 80.88 102 ASP B CA 1
ATOM 3108 C C . ASP B 1 102 ? 9.344 0.577 19.516 1 80.88 102 ASP B C 1
ATOM 3110 O O . ASP B 1 102 ? 9.281 1.653 20.109 1 80.88 102 ASP B O 1
ATOM 3114 N N . SER B 1 103 ? 8.555 0.295 18.484 1 79.19 103 SER B N 1
ATOM 3115 C CA . SER B 1 103 ? 7.402 1.083 18.047 1 79.19 103 SER B CA 1
ATOM 3116 C C . SER B 1 103 ? 7.836 2.281 17.219 1 79.19 103 SER B C 1
ATOM 3118 O O . SER B 1 103 ? 7.008 3.111 16.828 1 79.19 103 SER B O 1
ATOM 3120 N N . GLU B 1 104 ? 9.102 2.299 17.031 1 83.56 104 GLU B N 1
ATOM 3121 C CA . GLU B 1 104 ? 9.547 3.283 16.047 1 83.56 104 GLU B CA 1
ATOM 3122 C C . GLU B 1 104 ? 9.133 2.879 14.641 1 83.56 104 GLU B C 1
ATOM 3124 O O . GLU B 1 104 ? 8.945 1.693 14.359 1 83.56 104 GLU B O 1
ATOM 3129 N N . ARG B 1 105 ? 8.977 3.848 13.758 1 90.5 105 ARG B N 1
ATOM 3130 C CA . ARG B 1 105 ? 8.57 3.549 12.391 1 90.5 105 ARG B CA 1
ATOM 3131 C C . ARG B 1 105 ? 9.562 4.117 11.383 1 90.5 105 ARG B C 1
ATOM 3133 O O . ARG B 1 105 ? 10.078 5.223 11.57 1 90.5 105 ARG B O 1
ATOM 3140 N N . THR B 1 106 ? 9.859 3.336 10.406 1 92.62 106 THR B N 1
ATOM 3141 C CA . THR B 1 106 ? 10.578 3.791 9.219 1 92.62 106 THR B CA 1
ATOM 3142 C C . THR B 1 106 ? 9.633 3.932 8.031 1 92.62 106 THR B C 1
ATOM 3144 O O . THR B 1 106 ? 8.852 3.025 7.742 1 92.62 106 THR B O 1
ATOM 3147 N N . PHE B 1 107 ? 9.734 5.094 7.406 1 94.06 107 PHE B N 1
ATOM 3148 C CA . PHE B 1 107 ? 8.773 5.348 6.34 1 94.06 107 PHE B CA 1
ATOM 3149 C C . PHE B 1 107 ? 9.453 5.316 4.977 1 94.06 107 PHE B C 1
ATOM 3151 O O . PHE B 1 107 ? 10.57 5.816 4.824 1 94.06 107 PHE B O 1
ATOM 3158 N N . PHE B 1 108 ? 8.812 4.734 4.035 1 96.5 108 PHE B N 1
ATOM 3159 C CA . PHE B 1 108 ? 9.078 4.859 2.607 1 96.5 108 PHE B CA 1
ATOM 3160 C C . PHE B 1 108 ? 7.945 5.598 1.906 1 96.5 108 PHE B C 1
ATOM 3162 O O . PHE B 1 108 ? 6.82 5.098 1.849 1 96.5 108 PHE B O 1
ATOM 3169 N N . THR B 1 109 ? 8.266 6.809 1.386 1 96.38 109 THR B N 1
ATOM 3170 C CA . THR B 1 109 ? 7.219 7.691 0.876 1 96.38 109 THR B CA 1
ATOM 3171 C C . THR B 1 109 ? 7.516 8.109 -0.562 1 96.38 109 THR B C 1
ATOM 3173 O O . THR B 1 109 ? 8.672 8.367 -0.912 1 96.38 109 THR B O 1
ATOM 3176 N N . THR B 1 110 ? 6.504 8.148 -1.409 1 96.44 110 THR B N 1
ATOM 3177 C CA . THR B 1 110 ? 6.664 8.734 -2.734 1 96.44 110 THR B CA 1
ATOM 3178 C C . THR B 1 110 ? 6.27 10.203 -2.725 1 96.44 110 THR B C 1
ATOM 3180 O O . THR B 1 110 ? 5.457 10.633 -1.9 1 96.44 110 THR B O 1
ATOM 3183 N N . GLN B 1 111 ? 6.844 11.008 -3.641 1 91.62 111 GLN B N 1
ATOM 3184 C CA . GLN B 1 111 ? 6.391 12.391 -3.75 1 91.62 111 GLN B CA 1
ATOM 3185 C C . GLN B 1 111 ? 4.941 12.453 -4.223 1 91.62 111 GLN B C 1
ATOM 3187 O O . GLN B 1 111 ? 4.098 13.078 -3.572 1 91.62 111 GLN B O 1
ATOM 3192 N N . GLY B 1 112 ? 4.715 11.68 -5.414 1 94.19 112 GLY B N 1
ATOM 3193 C CA . GLY B 1 112 ? 3.363 11.5 -5.926 1 94.19 112 GLY B CA 1
ATOM 3194 C C . GLY B 1 112 ? 2.688 12.805 -6.305 1 94.19 112 GLY B C 1
ATOM 3195 O O . GLY B 1 112 ? 3.357 13.766 -6.68 1 94.19 112 GLY B O 1
ATOM 3196 N N . HIS B 1 113 ? 1.37 12.812 -6.238 1 97.69 113 HIS B N 1
ATOM 3197 C CA . HIS B 1 113 ? 0.49 13.844 -6.77 1 97.69 113 HIS B CA 1
ATOM 3198 C C . HIS B 1 113 ? 0.609 15.133 -5.969 1 97.69 113 HIS B C 1
ATOM 3200 O O . HIS B 1 113 ? 0.296 16.219 -6.473 1 97.69 113 HIS B O 1
ATOM 3206 N N . VAL B 1 114 ? 1.043 15.102 -4.727 1 97.69 114 VAL B N 1
ATOM 3207 C CA . VAL B 1 114 ? 0.942 16.219 -3.791 1 97.69 114 VAL B CA 1
ATOM 3208 C C . VAL B 1 114 ? 1.773 17.391 -4.293 1 97.69 114 VAL B C 1
ATOM 3210 O O . VAL B 1 114 ? 1.38 18.547 -4.141 1 97.69 114 VAL B O 1
ATOM 3213 N N . ALA B 1 115 ? 2.912 17.094 -4.914 1 96.44 115 ALA B N 1
ATOM 3214 C CA . ALA B 1 115 ? 3.844 18.109 -5.395 1 96.44 115 ALA B CA 1
ATOM 3215 C C . ALA B 1 115 ? 3.207 18.969 -6.488 1 96.44 115 ALA B C 1
ATOM 3217 O O . ALA B 1 115 ? 3.658 20.078 -6.754 1 96.44 115 ALA B O 1
ATOM 3218 N N . ASP B 1 116 ? 2.082 18.484 -7.078 1 97.44 116 ASP B N 1
ATOM 3219 C CA . ASP B 1 116 ? 1.484 19.109 -8.25 1 97.44 116 ASP B CA 1
ATOM 3220 C C . ASP B 1 116 ? 0.396 20.109 -7.84 1 97.44 116 ASP B C 1
ATOM 3222 O O . ASP B 1 116 ? -0.16 20.812 -8.688 1 97.44 116 ASP B O 1
ATOM 3226 N N . LEU B 1 117 ? 0.037 20.172 -6.559 1 98.38 117 LEU B N 1
ATOM 3227 C CA . LEU B 1 117 ? -0.988 21.109 -6.117 1 98.38 117 LEU B CA 1
ATOM 3228 C C . LEU B 1 117 ? -0.542 22.547 -6.348 1 98.38 117 LEU B C 1
ATOM 3230 O O . LEU B 1 117 ? 0.518 22.953 -5.867 1 98.38 117 LEU B O 1
ATOM 3234 N N . THR B 1 118 ? -1.35 23.297 -7.062 1 98.56 118 THR B N 1
ATOM 3235 C CA . THR B 1 118 ? -0.954 24.656 -7.395 1 98.56 118 THR B CA 1
ATOM 3236 C C . THR B 1 118 ? -1.818 25.672 -6.648 1 98.56 118 THR B C 1
ATOM 3238 O O . THR B 1 118 ? -2.869 25.312 -6.105 1 98.56 118 THR B O 1
ATOM 3241 N N . TRP B 1 119 ? -1.321 26.922 -6.68 1 98.69 119 TRP B N 1
ATOM 3242 C CA . TRP B 1 119 ? -2.117 28.016 -6.145 1 98.69 119 TRP B CA 1
ATOM 3243 C C . TRP B 1 119 ? -3.426 28.172 -6.914 1 98.69 119 TRP B C 1
ATOM 3245 O O . TRP B 1 119 ? -4.48 28.406 -6.32 1 98.69 119 TRP B O 1
ATOM 3255 N N . SER B 1 120 ? -3.338 28.016 -8.219 1 98.56 120 SER B N 1
ATOM 3256 C CA . SER B 1 120 ? -4.555 28.078 -9.023 1 98.56 120 SER B CA 1
ATOM 3257 C C . SER B 1 120 ? -5.574 27.031 -8.578 1 98.56 120 SER B C 1
ATOM 3259 O O . SER B 1 120 ? -6.77 27.312 -8.508 1 98.56 120 SER B O 1
ATOM 3261 N N . ASP B 1 121 ? -5.102 25.844 -8.266 1 98.62 121 ASP B N 1
ATOM 3262 C CA . ASP B 1 121 ? -5.965 24.781 -7.766 1 98.62 121 ASP B CA 1
ATOM 3263 C C . ASP B 1 121 ? -6.645 25.203 -6.461 1 98.62 121 ASP B C 1
ATOM 3265 O O . ASP B 1 121 ? -7.859 25.062 -6.316 1 98.62 121 ASP B O 1
ATOM 3269 N N . VAL B 1 122 ? -5.832 25.688 -5.508 1 98.88 122 VAL B N 1
ATOM 3270 C CA . VAL B 1 122 ? -6.324 26.062 -4.184 1 98.88 122 VAL B CA 1
ATOM 3271 C C . VAL B 1 122 ? -7.316 27.219 -4.305 1 98.88 122 VAL B C 1
ATOM 3273 O O . VAL B 1 122 ? -8.391 27.188 -3.699 1 98.88 122 VAL B O 1
ATOM 3276 N N . ARG B 1 123 ? -6.992 28.188 -5.117 1 98.69 123 ARG B N 1
ATOM 3277 C CA . ARG B 1 123 ? -7.836 29.375 -5.305 1 98.69 123 ARG B CA 1
ATOM 3278 C C . ARG B 1 123 ? -9.203 28.984 -5.859 1 98.69 123 ARG B C 1
ATOM 3280 O O . ARG B 1 123 ? -10.219 29.562 -5.473 1 98.69 123 ARG B O 1
ATOM 3287 N N . GLY B 1 124 ? -9.172 27.969 -6.715 1 98.25 124 GLY B N 1
ATOM 3288 C CA . GLY B 1 124 ? -10.406 27.547 -7.352 1 98.25 124 GLY B CA 1
ATOM 3289 C C . GLY B 1 124 ? -11.219 26.594 -6.5 1 98.25 124 GLY B C 1
ATOM 3290 O O . GLY B 1 124 ? -12.422 26.422 -6.73 1 98.25 124 GLY B O 1
ATOM 3291 N N . THR B 1 125 ? -10.656 26 -5.535 1 98.56 125 THR B N 1
ATOM 3292 C CA . THR B 1 125 ? -11.297 24.969 -4.734 1 98.56 125 THR B CA 1
ATOM 3293 C C . THR B 1 125 ? -12.023 25.578 -3.539 1 98.56 125 THR B C 1
ATOM 3295 O O . THR B 1 125 ? -13.125 25.141 -3.191 1 98.56 125 THR B O 1
ATOM 3298 N N . LEU B 1 126 ? -11.469 26.594 -2.887 1 98.69 126 LEU B N 1
ATOM 3299 C CA . LEU B 1 126 ? -12.016 27.156 -1.657 1 98.69 126 LEU B CA 1
ATOM 3300 C C . LEU B 1 126 ? -13.039 28.234 -1.968 1 98.69 126 LEU B C 1
ATOM 3302 O O . LEU B 1 126 ? -12.891 28.984 -2.938 1 98.69 126 LEU B O 1
ATOM 3306 N N . ASP B 1 127 ? -14.07 28.266 -1.154 1 98.62 127 ASP B N 1
ATOM 3307 C CA . ASP B 1 127 ? -14.984 29.391 -1.141 1 98.62 127 ASP B CA 1
ATOM 3308 C C . ASP B 1 127 ? -14.469 30.516 -0.231 1 98.62 127 ASP B C 1
ATOM 3310 O O . ASP B 1 127 ? -14.797 30.547 0.956 1 98.62 127 ASP B O 1
ATOM 3314 N N . TRP B 1 128 ? -13.773 31.438 -0.802 1 98.56 128 TRP B N 1
ATOM 3315 C CA . TRP B 1 128 ? -13.055 32.469 -0.05 1 98.56 128 TRP B CA 1
ATOM 3316 C C . TRP B 1 128 ? -14.023 33.438 0.61 1 98.56 128 TRP B C 1
ATOM 3318 O O . TRP B 1 128 ? -13.727 34 1.672 1 98.56 128 TRP B O 1
ATOM 3328 N N . THR B 1 129 ? -15.141 33.625 0.019 1 98.25 129 THR B N 1
ATOM 3329 C CA . THR B 1 129 ? -16.141 34.5 0.6 1 98.25 129 THR B CA 1
ATOM 3330 C C . THR B 1 129 ? -16.703 33.906 1.887 1 98.25 129 THR B C 1
ATOM 3332 O O . THR B 1 129 ? -16.812 34.594 2.9 1 98.25 129 THR B O 1
ATOM 3335 N N . ARG B 1 130 ? -16.984 32.688 1.804 1 97.88 130 ARG B N 1
ATOM 3336 C CA . ARG B 1 130 ? -17.531 31.984 2.967 1 97.88 130 ARG B CA 1
ATOM 3337 C C . ARG B 1 130 ? -16.484 31.844 4.07 1 97.88 130 ARG B C 1
ATOM 3339 O O . ARG B 1 130 ? -16.828 31.688 5.242 1 97.88 130 ARG B O 1
ATOM 3346 N N . LEU B 1 131 ? -15.227 31.953 3.73 1 98.31 131 LEU B N 1
ATOM 3347 C CA . LEU B 1 131 ? -14.141 31.766 4.684 1 98.31 131 LEU B CA 1
ATOM 3348 C C . LEU B 1 131 ? -13.797 33.062 5.387 1 98.31 131 LEU B C 1
ATOM 3350 O O . LEU B 1 131 ? -13.055 33.094 6.367 1 98.31 131 LEU B O 1
ATOM 3354 N N . SER B 1 132 ? -14.367 34.188 4.883 1 98.31 132 SER B N 1
ATOM 3355 C CA . SER B 1 132 ? -14.055 35.469 5.469 1 98.31 132 SER B CA 1
ATOM 3356 C C . SER B 1 132 ? -14.375 35.5 6.961 1 98.31 132 SER B C 1
ATOM 3358 O O . SER B 1 132 ? -15.414 35 7.387 1 98.31 132 SER B O 1
ATOM 3360 N N . GLY B 1 133 ? -13.445 36.062 7.738 1 97.62 133 GLY B N 1
ATOM 3361 C CA . GLY B 1 133 ? -13.586 36.094 9.188 1 97.62 133 GLY B CA 1
ATOM 3362 C C . GLY B 1 133 ? -13.109 34.812 9.867 1 97.62 133 GLY B C 1
ATOM 3363 O O . GLY B 1 133 ? -13.133 34.719 11.094 1 97.62 133 GLY B O 1
ATOM 3364 N N . GLY B 1 134 ? -12.633 33.906 9.055 1 98.25 134 GLY B N 1
ATOM 3365 C CA . GLY B 1 134 ? -12.227 32.594 9.586 1 98.25 134 GLY B CA 1
ATOM 3366 C C . GLY B 1 134 ? -10.727 32.406 9.625 1 98.25 134 GLY B C 1
ATOM 3367 O O . GLY B 1 134 ? -9.977 33.375 9.742 1 98.25 134 GLY B O 1
ATOM 3368 N N . THR B 1 135 ? -10.312 31.125 9.711 1 98.75 135 THR B N 1
ATOM 3369 C CA . THR B 1 135 ? -8.914 30.734 9.805 1 98.75 135 THR B CA 1
ATOM 3370 C C . THR B 1 135 ? -8.57 29.688 8.742 1 98.75 135 THR B C 1
ATOM 3372 O O . THR B 1 135 ? -9.32 28.734 8.539 1 98.75 135 THR B O 1
ATOM 3375 N N . LEU B 1 136 ? -7.508 29.906 8.023 1 98.88 136 LEU B N 1
ATOM 3376 C CA . LEU B 1 136 ? -6.93 28.969 7.059 1 98.88 136 LEU B CA 1
ATOM 3377 C C . LEU B 1 136 ? -5.648 28.359 7.605 1 98.88 136 LEU B C 1
ATOM 3379 O O . LEU B 1 136 ? -4.691 29.062 7.914 1 98.88 136 LEU B O 1
ATOM 3383 N N . LEU B 1 137 ? -5.684 27.062 7.758 1 98.94 137 LEU B N 1
ATOM 3384 C CA . LEU B 1 137 ? -4.48 26.344 8.156 1 98.94 137 LEU B CA 1
ATOM 3385 C C . LEU B 1 137 ? -3.699 25.875 6.93 1 98.94 137 LEU B C 1
ATOM 3387 O O . LEU B 1 137 ? -4.242 25.172 6.066 1 98.94 137 LEU B O 1
ATOM 3391 N N . LEU B 1 138 ? -2.445 26.281 6.848 1 98.88 138 LEU B N 1
ATOM 3392 C CA . LEU B 1 138 ? -1.502 25.781 5.855 1 98.88 138 LEU B CA 1
ATOM 3393 C C . LEU B 1 138 ? -0.617 24.688 6.453 1 98.88 138 LEU B C 1
ATOM 3395 O O . LEU B 1 138 ? 0.02 24.906 7.488 1 98.88 138 LEU B O 1
ATOM 3399 N N . CYS B 1 139 ? -0.65 23.531 5.859 1 98.38 139 CYS B N 1
ATOM 3400 C CA . CYS B 1 139 ? 0.164 22.422 6.328 1 98.38 139 CYS B CA 1
ATOM 3401 C C . CYS B 1 139 ? 0.664 21.578 5.16 1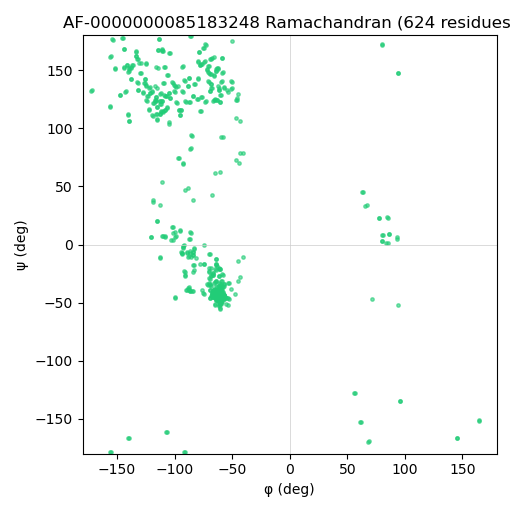 98.38 139 CYS B C 1
ATOM 3403 O O . CYS B 1 139 ? 0.289 21.812 4.012 1 98.38 139 CYS B O 1
ATOM 3405 N N . GLY B 1 140 ? 1.596 20.703 5.43 1 96.38 140 GLY B N 1
ATOM 3406 C CA . GLY B 1 140 ? 2.24 19.984 4.344 1 96.38 140 GLY B CA 1
ATOM 3407 C C . GLY B 1 140 ? 3.078 20.875 3.451 1 96.38 140 GLY B C 1
ATOM 3408 O O . GLY B 1 140 ? 3.146 20.656 2.238 1 96.38 140 GLY B O 1
ATOM 3409 N N . THR B 1 141 ? 3.68 21.859 3.98 1 96.81 141 THR B N 1
ATOM 3410 C CA . THR B 1 141 ? 4.324 22.953 3.273 1 96.81 141 THR B CA 1
ATOM 3411 C C . THR B 1 141 ? 5.438 22.438 2.367 1 96.81 141 THR B C 1
ATOM 3413 O O . THR B 1 141 ? 5.582 22.891 1.229 1 96.81 141 THR B O 1
ATOM 3416 N N . PHE B 1 142 ? 6.125 21.469 2.789 1 95 142 PHE B N 1
ATOM 3417 C CA . PHE B 1 142 ? 7.352 21.141 2.072 1 95 142 PHE B CA 1
ATOM 3418 C C . PHE B 1 142 ? 7.141 19.938 1.166 1 95 142 PHE B C 1
ATOM 3420 O O . PHE B 1 142 ? 8.086 19.453 0.538 1 95 142 PHE B O 1
ATOM 3427 N N . VAL B 1 143 ? 5.918 19.453 1.103 1 95.5 143 VAL B N 1
ATOM 3428 C CA . VAL B 1 143 ? 5.641 18.359 0.178 1 95.5 143 VAL B CA 1
ATOM 3429 C C . VAL B 1 143 ? 4.723 18.844 -0.94 1 95.5 143 VAL B C 1
ATOM 3431 O O . VAL B 1 143 ? 4.504 18.141 -1.926 1 95.5 143 VAL B O 1
ATOM 3434 N N . THR B 1 144 ? 4.184 20.031 -0.751 1 96.94 144 THR B N 1
ATOM 3435 C CA . THR B 1 144 ? 3.404 20.672 -1.803 1 96.94 144 THR B CA 1
ATOM 3436 C C . THR B 1 144 ? 4.266 21.656 -2.59 1 96.94 144 THR B C 1
ATOM 3438 O O . THR B 1 144 ? 4.039 22.875 -2.539 1 96.94 144 THR B O 1
ATOM 3441 N N . ASP B 1 145 ? 5.117 21.172 -3.41 1 95.81 145 ASP B N 1
ATOM 3442 C CA . ASP B 1 145 ? 6.207 21.922 -4.016 1 95.81 145 ASP B CA 1
ATOM 3443 C C . ASP B 1 145 ? 5.668 23.094 -4.844 1 95.81 145 ASP B C 1
ATOM 3445 O O . ASP B 1 145 ? 6.059 24.234 -4.633 1 95.81 145 ASP B O 1
ATOM 3449 N N . GLU B 1 146 ? 4.793 22.859 -5.77 1 97.38 146 GLU B N 1
ATOM 3450 C CA . GLU B 1 146 ? 4.277 23.906 -6.641 1 97.38 146 GLU B CA 1
ATOM 3451 C C . GLU B 1 146 ? 3.523 24.969 -5.84 1 97.38 146 GLU B C 1
ATOM 3453 O O . GLU B 1 146 ? 3.656 26.172 -6.105 1 97.38 146 GLU B O 1
ATOM 3458 N N . LEU B 1 147 ? 2.785 24.562 -4.898 1 98.31 147 LEU B N 1
ATOM 3459 C CA . LEU B 1 147 ? 2.004 25.484 -4.086 1 98.31 147 LEU B CA 1
ATOM 3460 C C . LEU B 1 147 ? 2.912 26.328 -3.195 1 98.31 147 LEU B C 1
ATOM 3462 O O . LEU B 1 147 ? 2.705 27.531 -3.057 1 98.31 147 LEU B O 1
ATOM 3466 N N . THR B 1 148 ? 3.873 25.594 -2.564 1 97.44 148 THR B N 1
ATOM 3467 C CA . THR B 1 148 ? 4.758 26.281 -1.626 1 97.44 148 THR B CA 1
ATOM 3468 C C . THR B 1 148 ? 5.484 27.438 -2.311 1 97.44 148 THR B C 1
ATOM 3470 O O . THR B 1 148 ? 5.727 28.484 -1.696 1 97.44 148 THR B O 1
ATOM 3473 N N . ALA B 1 149 ? 5.793 27.266 -3.549 1 96.62 149 ALA B N 1
ATOM 3474 C CA . ALA B 1 149 ? 6.441 28.328 -4.32 1 96.62 149 ALA B CA 1
ATOM 3475 C C . ALA B 1 149 ? 5.562 29.562 -4.395 1 96.62 149 ALA B C 1
ATOM 3477 O O . ALA B 1 149 ? 6.055 30.672 -4.617 1 96.62 149 ALA B O 1
ATOM 3478 N N . ASP B 1 150 ? 4.289 29.406 -4.176 1 98.25 150 ASP B N 1
ATOM 3479 C CA . ASP B 1 150 ? 3.338 30.516 -4.297 1 98.25 150 ASP B CA 1
ATOM 3480 C C . ASP B 1 150 ? 2.705 30.844 -2.945 1 98.25 150 ASP B C 1
ATOM 3482 O O . ASP B 1 150 ? 1.626 31.438 -2.889 1 98.25 150 ASP B O 1
ATOM 3486 N N . TYR B 1 151 ? 3.318 30.453 -1.849 1 98.5 151 TYR B N 1
ATOM 3487 C CA . TYR B 1 151 ? 2.756 30.672 -0.521 1 98.5 151 TYR B CA 1
ATOM 3488 C C . TYR B 1 151 ? 2.59 32.156 -0.25 1 98.5 151 TYR B C 1
ATOM 3490 O O . TYR B 1 151 ? 1.632 32.594 0.408 1 98.5 151 TYR B O 1
ATOM 3498 N N . ASP B 1 152 ? 3.516 33 -0.806 1 98.25 152 ASP B N 1
ATOM 3499 C CA . ASP B 1 152 ? 3.373 34.438 -0.644 1 98.25 152 ASP B CA 1
ATOM 3500 C C . ASP B 1 152 ? 2.045 34.938 -1.219 1 98.25 152 ASP B C 1
ATOM 3502 O O . ASP B 1 152 ? 1.299 35.625 -0.549 1 98.25 152 ASP B O 1
ATOM 3506 N N . ARG B 1 153 ? 1.775 34.469 -2.408 1 98.38 153 ARG B N 1
ATOM 3507 C CA . ARG B 1 153 ? 0.533 34.875 -3.059 1 98.38 153 ARG B CA 1
ATOM 3508 C C . ARG B 1 153 ? -0.678 34.344 -2.309 1 98.38 153 ARG B C 1
ATOM 3510 O O . ARG B 1 153 ? -1.678 35.031 -2.141 1 98.38 153 ARG B O 1
ATOM 3517 N N . LEU B 1 154 ? -0.597 33.125 -1.896 1 98.81 154 LEU B N 1
ATOM 3518 C CA . LEU B 1 154 ? -1.682 32.5 -1.171 1 98.81 154 LEU B CA 1
ATOM 3519 C C . LEU B 1 154 ? -1.975 33.219 0.138 1 98.81 154 LEU B C 1
ATOM 3521 O O . LEU B 1 154 ? -3.129 33.531 0.427 1 98.81 154 LEU B O 1
ATOM 3525 N N . ILE B 1 155 ? -0.958 33.5 0.915 1 98.75 155 ILE B N 1
ATOM 3526 C CA . ILE B 1 155 ? -1.1 34.156 2.211 1 98.75 155 ILE B CA 1
ATOM 3527 C C . ILE B 1 155 ? -1.651 35.562 2.018 1 98.75 155 ILE B C 1
ATOM 3529 O O . ILE B 1 155 ? -2.561 35.969 2.734 1 98.75 155 ILE B O 1
ATOM 3533 N N . ASP B 1 156 ? -1.134 36.281 1.011 1 98.56 156 ASP B N 1
ATOM 3534 C CA . ASP B 1 156 ? -1.622 37.625 0.718 1 98.56 156 ASP B CA 1
ATOM 3535 C C . ASP B 1 156 ? -3.107 37.594 0.362 1 98.56 156 ASP B C 1
ATOM 3537 O O . ASP B 1 156 ? -3.873 38.438 0.827 1 98.56 156 ASP B O 1
ATOM 3541 N N . HIS B 1 157 ? -3.451 36.625 -0.464 1 98.81 157 HIS B N 1
ATOM 3542 C CA . HIS B 1 157 ? -4.848 36.5 -0.868 1 98.81 157 HIS B CA 1
ATOM 3543 C C . HIS B 1 157 ? -5.75 36.281 0.336 1 98.81 157 HIS B C 1
ATOM 3545 O O . HIS B 1 157 ? -6.805 36.906 0.466 1 98.81 157 HIS B O 1
ATOM 3551 N N . ALA B 1 158 ? -5.367 35.375 1.211 1 98.81 158 ALA B N 1
ATOM 3552 C CA . ALA B 1 158 ? -6.137 35.094 2.42 1 98.81 158 ALA B CA 1
ATOM 3553 C C . ALA B 1 158 ? -6.316 36.344 3.262 1 98.81 158 ALA B C 1
ATOM 3555 O O . ALA B 1 158 ? -7.426 36.656 3.703 1 98.81 158 ALA B O 1
ATOM 3556 N N . ARG B 1 159 ? -5.285 37.062 3.475 1 97.94 159 ARG B N 1
ATOM 3557 C CA . ARG B 1 159 ? -5.316 38.281 4.281 1 97.94 159 ARG B CA 1
ATOM 3558 C C . ARG B 1 159 ? -6.234 39.344 3.658 1 97.94 159 ARG B C 1
ATOM 3560 O O . ARG B 1 159 ? -7.016 39.969 4.359 1 97.94 159 ARG B O 1
ATOM 3567 N N . ASP B 1 160 ? -6.102 39.438 2.342 1 98.19 160 ASP B N 1
ATOM 3568 C CA . ASP B 1 160 ? -6.949 40.375 1.615 1 98.19 160 ASP B CA 1
ATOM 3569 C C . ASP B 1 160 ? -8.422 40 1.783 1 98.19 160 ASP B C 1
ATOM 3571 O O . ASP B 1 160 ? -9.289 40.875 1.703 1 98.19 160 ASP B O 1
ATOM 3575 N N . LYS B 1 161 ? -8.742 38.781 2.012 1 98.5 161 LYS B N 1
ATOM 3576 C CA . LYS B 1 161 ? -10.117 38.312 2.156 1 98.5 161 LYS B CA 1
ATOM 3577 C C . LYS B 1 161 ? -10.523 38.25 3.625 1 98.5 161 LYS B C 1
ATOM 3579 O O . LYS B 1 161 ? -11.555 37.688 3.965 1 98.5 161 LYS B O 1
ATOM 3584 N N . ASN B 1 162 ? -9.727 38.812 4.488 1 98.19 162 ASN B N 1
ATOM 3585 C CA . ASN B 1 162 ? -9.984 38.844 5.926 1 98.19 162 ASN B CA 1
ATOM 3586 C C . ASN B 1 162 ? -10 37.438 6.523 1 98.19 162 ASN B C 1
ATOM 3588 O O . ASN B 1 162 ? -10.906 37.094 7.285 1 98.19 162 ASN B O 1
ATOM 3592 N N . ILE B 1 163 ? -9.07 36.688 6.156 1 98.62 163 ILE B N 1
ATOM 3593 C CA . ILE B 1 163 ? -8.914 35.312 6.664 1 98.62 163 ILE B CA 1
ATOM 3594 C C . ILE B 1 163 ? -7.598 35.219 7.438 1 98.62 163 ILE B C 1
ATOM 3596 O O . ILE B 1 163 ? -6.535 35.562 6.926 1 98.62 163 ILE B O 1
ATOM 3600 N N . ARG B 1 164 ? -7.621 34.812 8.68 1 98.31 164 ARG B N 1
ATOM 3601 C CA . ARG B 1 164 ? -6.414 34.562 9.469 1 98.31 164 ARG B CA 1
ATOM 3602 C C . ARG B 1 164 ? -5.652 33.344 8.938 1 98.31 164 ARG B C 1
ATOM 3604 O O . ARG B 1 164 ? -6.262 32.344 8.516 1 98.31 164 ARG B O 1
ATOM 3611 N N . VAL B 1 165 ? -4.344 33.375 9.031 1 98.75 165 VAL B N 1
ATOM 3612 C CA . VAL B 1 165 ? -3.514 32.312 8.5 1 98.75 165 VAL B CA 1
ATOM 3613 C C . VAL B 1 165 ? -2.777 31.594 9.648 1 98.75 165 VAL B C 1
ATOM 3615 O O . VAL B 1 165 ? -2.076 32.25 10.43 1 98.75 165 VAL B O 1
ATOM 3618 N N . ALA B 1 166 ? -3.031 30.359 9.812 1 98.88 166 ALA B N 1
ATOM 3619 C CA . ALA B 1 166 ? -2.238 29.484 10.664 1 98.88 166 ALA B CA 1
ATOM 3620 C C . ALA B 1 166 ? -1.271 28.641 9.844 1 98.88 166 ALA B C 1
ATOM 3622 O O . ALA B 1 166 ? -1.631 28.125 8.773 1 98.88 166 ALA B O 1
ATOM 3623 N N . LEU B 1 167 ? -0.004 28.5 10.312 1 98.81 167 LEU B N 1
ATOM 3624 C CA . LEU B 1 167 ? 1.027 27.781 9.57 1 98.81 167 LEU B CA 1
ATOM 3625 C C . LEU B 1 167 ? 1.589 26.641 10.406 1 98.81 167 LEU B C 1
ATOM 3627 O O . LEU B 1 167 ? 2.096 26.859 11.508 1 98.81 167 LEU B O 1
ATOM 3631 N N . ASP B 1 168 ? 1.409 25.484 9.984 1 98.62 168 ASP B N 1
ATOM 3632 C CA . ASP B 1 168 ? 2.135 24.297 10.414 1 98.62 168 ASP B CA 1
ATOM 3633 C C . ASP B 1 168 ? 3.148 23.844 9.367 1 98.62 168 ASP B C 1
ATOM 3635 O O . ASP B 1 168 ? 2.781 23.25 8.359 1 98.62 168 ASP B O 1
ATOM 3639 N N . THR B 1 169 ? 4.359 24.078 9.547 1 96.69 169 THR B N 1
ATOM 3640 C CA . THR B 1 169 ? 5.367 23.969 8.5 1 96.69 169 THR B CA 1
ATOM 3641 C C . THR B 1 169 ? 5.559 22.5 8.094 1 96.69 169 THR B C 1
ATOM 3643 O O . THR B 1 169 ? 5.777 22.203 6.918 1 96.69 169 THR B O 1
ATOM 3646 N N . GLY B 1 170 ? 5.441 21.656 9.094 1 94.06 170 GLY B N 1
ATOM 3647 C CA . GLY B 1 170 ? 5.926 20.297 8.859 1 94.06 170 GLY B CA 1
ATOM 3648 C C . GLY B 1 170 ? 7.434 20.219 8.719 1 94.06 170 GLY B C 1
ATOM 3649 O O . GLY B 1 170 ? 8.141 21.188 9.023 1 94.06 170 GLY B O 1
ATOM 3650 N N . TRP B 1 171 ? 7.922 19.094 8.289 1 91.62 171 TRP B N 1
ATOM 3651 C CA . TRP B 1 171 ? 9.359 18.859 8.172 1 91.62 171 TRP B CA 1
ATOM 3652 C C . TRP B 1 171 ? 9.789 18.859 6.707 1 91.62 171 TRP B C 1
ATOM 3654 O O . TRP B 1 171 ? 9.211 18.125 5.891 1 91.62 171 TRP B O 1
ATOM 3664 N N . PRO B 1 172 ? 10.773 19.641 6.391 1 92.56 172 PRO B N 1
ATOM 3665 C CA . PRO B 1 172 ? 11.289 19.562 5.023 1 92.56 172 PRO B CA 1
ATOM 3666 C C . PRO B 1 172 ? 12.094 18.297 4.762 1 92.56 172 PRO B C 1
ATOM 3668 O O . PRO B 1 172 ? 13.094 18.031 5.445 1 92.56 172 PRO B O 1
ATOM 3671 N N . PRO B 1 173 ? 11.727 17.469 3.76 1 84.62 173 PRO B N 1
ATOM 3672 C CA . PRO B 1 173 ? 12.43 16.234 3.457 1 84.62 173 PRO B CA 1
ATOM 3673 C C . PRO B 1 173 ? 13.93 16.422 3.262 1 84.62 173 PRO B C 1
ATOM 3675 O O . PRO B 1 173 ? 14.727 15.547 3.605 1 84.62 173 PRO B O 1
ATOM 3678 N N . GLY B 1 174 ? 14.359 17.547 2.727 1 84.75 174 GLY B N 1
ATOM 3679 C CA . GLY B 1 174 ? 15.766 17.844 2.535 1 84.75 174 GLY B CA 1
ATOM 3680 C C . GLY B 1 174 ? 16.422 18.469 3.758 1 84.75 174 GLY B C 1
ATOM 3681 O O . GLY B 1 174 ? 17.578 18.906 3.699 1 84.75 174 GLY B O 1
ATOM 3682 N N . GLY B 1 175 ? 15.672 18.453 4.902 1 89.88 175 GLY B N 1
ATOM 3683 C CA . GLY B 1 175 ? 16.172 19.094 6.102 1 89.88 175 GLY B CA 1
ATOM 3684 C C . GLY B 1 175 ? 15.977 20.609 6.098 1 89.88 175 GLY B C 1
ATOM 3685 O O . GLY B 1 175 ? 15.531 21.172 5.102 1 89.88 175 GLY B O 1
ATOM 3686 N N . TRP B 1 176 ? 16.266 21.219 7.254 1 94.5 176 TRP B N 1
ATOM 3687 C CA . TRP B 1 176 ? 16.141 22.656 7.422 1 94.5 176 TRP B CA 1
ATOM 3688 C C . TRP B 1 176 ? 17.391 23.375 6.957 1 94.5 176 TRP B C 1
ATOM 3690 O O . TRP B 1 176 ? 18.234 23.781 7.777 1 94.5 176 TRP B O 1
ATOM 3700 N N . THR B 1 177 ? 17.484 23.609 5.688 1 95.44 177 THR B N 1
ATOM 3701 C CA . THR B 1 177 ? 18.578 24.406 5.121 1 95.44 177 THR B CA 1
ATOM 3702 C C . THR B 1 177 ? 18.359 25.891 5.41 1 95.44 177 THR B C 1
ATOM 3704 O O . THR B 1 177 ? 17.281 26.297 5.844 1 95.44 177 THR B O 1
ATOM 3707 N N . THR B 1 178 ? 19.406 26.656 5.141 1 96.38 178 THR B N 1
ATOM 3708 C CA . THR B 1 178 ? 19.297 28.094 5.293 1 96.38 178 THR B CA 1
ATOM 3709 C C . THR B 1 178 ? 18.203 28.656 4.391 1 96.38 178 THR B C 1
ATOM 3711 O O . THR B 1 178 ? 17.422 29.516 4.809 1 96.38 178 THR B O 1
ATOM 3714 N N . ALA B 1 179 ? 18.141 28.156 3.24 1 96 179 ALA B N 1
ATOM 3715 C CA . ALA B 1 179 ? 17.141 28.609 2.285 1 96 179 ALA B CA 1
ATOM 3716 C C . ALA B 1 179 ? 15.734 28.297 2.768 1 96 179 ALA B C 1
ATOM 3718 O O . ALA B 1 179 ? 14.844 29.141 2.689 1 96 179 ALA B O 1
ATOM 3719 N N . THR B 1 180 ? 15.547 27.078 3.242 1 95.94 180 THR B N 1
ATOM 3720 C CA . THR B 1 180 ? 14.242 26.656 3.758 1 95.94 180 THR B CA 1
ATOM 3721 C C . THR B 1 180 ? 13.852 27.5 4.969 1 95.94 180 THR B C 1
ATOM 3723 O O . THR B 1 180 ? 12.711 27.969 5.062 1 95.94 180 THR B O 1
ATOM 3726 N N . ARG B 1 181 ? 14.766 27.734 5.824 1 96.62 181 ARG B N 1
ATOM 3727 C CA . ARG B 1 181 ? 14.531 28.547 7.008 1 96.62 181 ARG B CA 1
ATOM 3728 C C . ARG B 1 181 ? 14.133 29.969 6.625 1 96.62 181 ARG B C 1
ATOM 3730 O O . ARG B 1 181 ? 13.148 30.5 7.141 1 96.62 181 ARG B O 1
ATOM 3737 N N . ASN B 1 182 ? 14.906 30.5 5.734 1 96.25 182 ASN B N 1
ATOM 3738 C CA . ASN B 1 182 ? 14.633 31.859 5.293 1 96.25 182 ASN B CA 1
ATOM 3739 C C . ASN B 1 182 ? 13.266 31.984 4.637 1 96.25 182 ASN B C 1
ATOM 3741 O O . ASN B 1 182 ? 12.57 33 4.805 1 96.25 182 ASN B O 1
ATOM 3745 N N . GLN B 1 183 ? 12.945 31.016 3.906 1 96.62 183 GLN B N 1
ATOM 3746 C CA . GLN B 1 183 ? 11.641 31 3.256 1 96.62 183 GLN B CA 1
ATOM 3747 C C . GLN B 1 183 ? 10.508 31.031 4.285 1 96.62 183 GLN B C 1
ATOM 3749 O O . GLN B 1 183 ? 9.586 31.828 4.172 1 96.62 183 GLN B O 1
ATOM 3754 N N . VAL B 1 184 ? 10.57 30.203 5.281 1 97.94 184 VAL B N 1
ATOM 3755 C CA . VAL B 1 184 ? 9.539 30.141 6.316 1 97.94 184 VAL B CA 1
ATOM 3756 C C . VAL B 1 184 ? 9.508 31.438 7.105 1 97.94 184 VAL B C 1
ATOM 3758 O O . VAL B 1 184 ? 8.438 32 7.348 1 97.94 184 VAL B O 1
ATOM 3761 N N . LEU B 1 185 ? 10.672 31.953 7.477 1 96.94 185 LEU B N 1
ATOM 3762 C CA . LEU B 1 185 ? 10.742 33.188 8.219 1 96.94 185 LEU B CA 1
ATOM 3763 C C . LEU B 1 185 ? 10.102 34.344 7.434 1 96.94 185 LEU B C 1
ATOM 3765 O O . LEU B 1 185 ? 9.5 35.25 8.016 1 96.94 185 LEU B O 1
ATOM 3769 N N . GLY B 1 186 ? 10.203 34.25 6.137 1 96.81 186 GLY B N 1
ATOM 3770 C CA . GLY B 1 186 ? 9.609 35.25 5.27 1 96.81 186 GLY B CA 1
ATOM 3771 C C . GLY B 1 186 ? 8.094 35.25 5.324 1 96.81 186 GLY B C 1
ATOM 3772 O O . GLY B 1 186 ? 7.461 36.281 4.988 1 96.81 186 GLY B O 1
ATOM 3773 N N . TRP B 1 187 ? 7.465 34.156 5.684 1 98.31 187 TRP B N 1
ATOM 3774 C CA . TRP B 1 187 ? 6.012 34.031 5.75 1 98.31 187 TRP B CA 1
ATOM 3775 C C . TRP B 1 187 ? 5.492 34.562 7.09 1 98.31 187 TRP B C 1
ATOM 3777 O O . TRP B 1 187 ? 4.316 34.906 7.211 1 98.31 187 TRP B O 1
ATOM 3787 N N . LEU B 1 188 ? 6.305 34.594 8.148 1 98.12 188 LEU B N 1
ATOM 3788 C CA . LEU B 1 188 ? 5.855 34.75 9.531 1 98.12 188 LEU B CA 1
ATOM 3789 C C . LEU B 1 188 ? 5.207 36.125 9.742 1 98.12 188 LEU B C 1
ATOM 3791 O O . LEU B 1 188 ? 4.258 36.25 10.523 1 98.12 188 LEU B O 1
ATOM 3795 N N . GLY B 1 189 ? 5.664 37.094 9.055 1 97.69 189 GLY B N 1
ATOM 3796 C CA . GLY B 1 189 ? 5.121 38.438 9.211 1 97.69 189 GLY B CA 1
ATOM 3797 C C . GLY B 1 189 ? 3.668 38.531 8.789 1 97.69 189 GLY B C 1
ATOM 3798 O O . GLY B 1 189 ? 3 39.531 9.102 1 97.69 189 GLY B O 1
ATOM 3799 N N . ARG B 1 190 ? 3.18 37.562 8.148 1 98 190 ARG B N 1
ATOM 3800 C CA . ARG B 1 190 ? 1.812 37.594 7.641 1 98 190 ARG B CA 1
ATOM 3801 C C . ARG B 1 190 ? 0.992 36.469 8.219 1 98 190 ARG B C 1
ATOM 3803 O O . ARG B 1 190 ? -0.145 36.219 7.801 1 98 190 ARG B O 1
ATOM 3810 N N . CYS B 1 191 ? 1.515 35.688 9.18 1 98.38 191 CYS B N 1
ATOM 3811 C CA . CYS B 1 191 ? 0.823 34.562 9.797 1 98.38 191 CYS B CA 1
ATOM 3812 C C . CYS B 1 191 ? 0.295 34.969 11.18 1 98.38 191 CYS B C 1
ATOM 3814 O O . CYS B 1 191 ? 0.978 35.625 11.938 1 98.38 191 CYS B O 1
ATOM 3816 N N . ASP B 1 192 ? -0.928 34.5 11.469 1 98.06 192 ASP B N 1
ATOM 3817 C CA . ASP B 1 192 ? -1.581 34.812 12.734 1 98.06 192 ASP B CA 1
ATOM 3818 C C . ASP B 1 192 ? -1.288 33.75 13.789 1 98.06 192 ASP B C 1
ATOM 3820 O O . ASP B 1 192 ? -1.444 34 14.992 1 98.06 192 ASP B O 1
ATOM 3824 N N . CYS B 1 193 ? -0.961 32.625 13.367 1 98.5 193 CYS B N 1
ATOM 3825 C CA . CYS B 1 193 ? -0.694 31.5 14.266 1 98.5 193 CYS B CA 1
ATOM 3826 C C . CYS B 1 193 ? 0.379 30.578 13.688 1 98.5 193 CYS B C 1
ATOM 3828 O O . CYS B 1 193 ? 0.341 30.25 12.5 1 98.5 193 CYS B O 1
ATOM 3830 N N . LEU B 1 194 ? 1.396 30.281 14.477 1 98.62 194 LEU B N 1
ATOM 3831 C CA . LEU B 1 194 ? 2.451 29.344 14.125 1 98.62 194 LEU B CA 1
ATOM 3832 C C . LEU B 1 194 ? 2.383 28.094 15 1 98.62 194 LEU B C 1
ATOM 3834 O O . LEU B 1 194 ? 2.379 28.188 16.219 1 98.62 194 LEU B O 1
ATOM 3838 N N . LEU B 1 195 ? 2.225 26.969 14.359 1 98.69 195 LEU B N 1
ATOM 3839 C CA . LEU B 1 195 ? 2.062 25.688 15.031 1 98.69 195 LEU B CA 1
ATOM 3840 C C . LEU B 1 195 ? 3.236 24.75 14.727 1 98.69 195 LEU B C 1
ATOM 3842 O O . LEU B 1 195 ? 3.354 24.25 13.609 1 98.69 195 LEU B O 1
ATOM 3846 N N . LEU B 1 196 ? 4.133 24.5 15.68 1 97.69 196 LEU B N 1
ATOM 3847 C CA . LEU B 1 196 ? 5.355 23.719 15.477 1 97.69 196 LEU B CA 1
ATOM 3848 C C . LEU B 1 196 ? 5.496 22.641 16.531 1 97.69 196 LEU B C 1
ATOM 3850 O O . LEU B 1 196 ? 4.875 22.719 17.594 1 97.69 196 LEU B O 1
ATOM 3854 N N . ASN B 1 197 ? 6.25 21.609 16.188 1 95.69 197 ASN B N 1
ATOM 3855 C CA . ASN B 1 197 ? 6.758 20.75 17.25 1 95.69 197 ASN B CA 1
ATOM 3856 C C . ASN B 1 197 ? 8.125 21.219 17.75 1 95.69 197 ASN B C 1
ATOM 3858 O O . ASN B 1 197 ? 8.656 22.219 17.266 1 95.69 197 ASN B O 1
ATOM 3862 N N . GLU B 1 198 ? 8.688 20.547 18.656 1 95.06 198 GLU B N 1
ATOM 3863 C CA . GLU B 1 198 ? 9.922 20.969 19.312 1 95.06 198 GLU B CA 1
ATOM 3864 C C . GLU B 1 198 ? 11.078 21.016 18.312 1 95.06 198 GLU B C 1
ATOM 3866 O O . GLU B 1 198 ? 11.859 21.969 18.297 1 95.06 198 GLU B O 1
ATOM 3871 N N . ILE B 1 199 ? 11.211 19.969 17.531 1 93.94 199 ILE B N 1
ATOM 3872 C CA . ILE B 1 199 ? 12.344 19.891 16.609 1 93.94 199 ILE B CA 1
ATOM 3873 C C . ILE B 1 199 ? 12.211 20.953 15.523 1 93.94 199 ILE B C 1
ATOM 3875 O O . ILE B 1 199 ? 13.195 21.609 15.172 1 93.94 199 ILE B O 1
ATOM 3879 N N . GLU B 1 200 ? 11.039 21.109 14.992 1 95.62 200 GLU B N 1
ATOM 3880 C CA . GLU B 1 200 ? 10.781 22.172 14.031 1 95.62 200 GLU B CA 1
ATOM 3881 C C . GLU B 1 200 ? 11.109 23.547 14.625 1 95.62 200 GLU B C 1
ATOM 3883 O O . GLU B 1 200 ? 11.711 24.391 13.953 1 95.62 200 GLU B O 1
ATOM 3888 N N . THR B 1 201 ? 10.703 23.781 15.867 1 96.56 201 THR B N 1
ATOM 3889 C CA . THR B 1 201 ? 10.945 25.047 16.562 1 96.56 201 THR B CA 1
ATOM 3890 C C . THR B 1 201 ? 12.445 25.312 16.688 1 96.56 201 THR B C 1
ATOM 3892 O O . THR B 1 201 ? 12.906 26.422 16.391 1 96.56 201 THR B O 1
ATOM 3895 N N . ARG B 1 202 ? 13.125 24.281 17.062 1 95.75 202 ARG B N 1
ATOM 3896 C CA . ARG B 1 202 ? 14.57 24.406 17.219 1 95.75 202 ARG B CA 1
ATOM 3897 C C . ARG B 1 202 ? 15.234 24.734 15.891 1 95.75 202 ARG B C 1
ATOM 3899 O O . ARG B 1 202 ? 16.094 25.625 15.828 1 95.75 202 ARG B O 1
ATOM 3906 N N . GLU B 1 203 ? 14.836 24.062 14.883 1 95.12 203 GLU B N 1
ATOM 3907 C CA . GLU B 1 203 ? 15.445 24.25 13.57 1 95.12 203 GLU B CA 1
ATOM 3908 C C . GLU B 1 203 ? 15.094 25.625 12.984 1 95.12 203 GLU B C 1
ATOM 3910 O O . GLU B 1 203 ? 15.922 26.266 12.344 1 95.12 203 GLU B O 1
ATOM 3915 N N . LEU B 1 204 ? 13.891 26.062 13.18 1 96.69 204 LEU B N 1
ATOM 3916 C CA . LEU B 1 204 ? 13.438 27.328 12.617 1 96.69 204 LEU B CA 1
ATOM 3917 C C . LEU B 1 204 ? 14.023 28.5 13.375 1 96.69 204 LEU B C 1
ATOM 3919 O O . LEU B 1 204 ? 14.469 29.484 12.766 1 96.69 204 LEU B O 1
ATOM 3923 N N . SER B 1 205 ? 14.078 28.469 14.688 1 96.19 205 SER B N 1
ATOM 3924 C CA . SER B 1 205 ? 14.461 29.609 15.523 1 96.19 205 SER B CA 1
ATOM 3925 C C . SER B 1 205 ? 15.961 29.609 15.797 1 96.19 205 SER B C 1
ATOM 3927 O O . SER B 1 205 ? 16.531 30.641 16.141 1 96.19 205 SER B O 1
ATOM 3929 N N . GLY B 1 206 ? 16.547 28.391 15.75 1 94.19 206 GLY B N 1
ATOM 3930 C CA . GLY B 1 206 ? 17.938 28.234 16.156 1 94.19 206 GLY B CA 1
ATOM 3931 C C . GLY B 1 206 ? 18.109 28.156 17.656 1 94.19 206 GLY B C 1
ATOM 3932 O O . GLY B 1 206 ? 19.234 28.156 18.156 1 94.19 206 GLY B O 1
ATOM 3933 N N . SER B 1 207 ? 17.016 28.062 18.359 1 92.94 207 SER B N 1
ATOM 3934 C CA . SER B 1 207 ? 17.062 28.047 19.812 1 92.94 207 SER B CA 1
ATOM 3935 C C . SER B 1 207 ? 16.781 26.641 20.359 1 92.94 207 SER B C 1
ATOM 3937 O O . SER B 1 207 ? 15.93 25.922 19.812 1 92.94 207 SER B O 1
ATOM 3939 N N . HIS B 1 208 ? 17.391 26.297 21.422 1 89.44 208 HIS B N 1
ATOM 3940 C CA . HIS B 1 208 ? 17.203 24.984 22.031 1 89.44 208 HIS B CA 1
ATOM 3941 C C . HIS B 1 208 ? 16.016 25 23 1 89.44 208 HIS B C 1
ATOM 3943 O O . HIS B 1 208 ? 15.227 24.062 23.016 1 89.44 208 HIS B O 1
ATOM 3949 N N . ALA B 1 209 ? 15.906 26.062 23.703 1 89.94 209 ALA B N 1
ATOM 3950 C CA . ALA B 1 209 ? 14.812 26.156 24.656 1 89.94 209 ALA B CA 1
ATOM 3951 C C . ALA B 1 209 ? 13.578 26.797 24.031 1 89.94 209 ALA B C 1
ATOM 3953 O O . ALA B 1 209 ? 13.695 27.734 23.234 1 89.94 209 ALA B O 1
ATOM 3954 N N . ALA B 1 210 ? 12.383 26.266 24.391 1 89.56 210 ALA B N 1
ATOM 3955 C CA . ALA B 1 210 ? 11.117 26.734 23.844 1 89.56 210 ALA B CA 1
ATOM 3956 C C . ALA B 1 210 ? 10.922 28.234 24.125 1 89.56 210 ALA B C 1
ATOM 3958 O O . ALA B 1 210 ? 10.5 28.984 23.234 1 89.56 210 ALA B O 1
ATOM 3959 N N . GLU B 1 211 ? 11.227 28.688 25.328 1 88.25 211 GLU B N 1
ATOM 3960 C CA . GLU B 1 211 ? 11.031 30.094 25.703 1 88.25 211 GLU B CA 1
ATOM 3961 C C . GLU B 1 211 ? 11.906 31.016 24.859 1 88.25 211 GLU B C 1
ATOM 3963 O O . GLU B 1 211 ? 11.469 32.094 24.469 1 88.25 211 GLU B O 1
ATOM 3968 N N . ASP B 1 212 ? 13.164 30.562 24.672 1 92.88 212 ASP B N 1
ATOM 3969 C CA . ASP B 1 212 ? 14.055 31.344 23.812 1 92.88 212 ASP B CA 1
ATOM 3970 C C . ASP B 1 212 ? 13.539 31.391 22.375 1 92.88 212 ASP B C 1
ATOM 3972 O O . ASP B 1 212 ? 13.648 32.438 21.719 1 92.88 212 ASP B O 1
ATOM 3976 N N . ALA B 1 213 ? 13.055 30.281 21.938 1 95.38 213 ALA B N 1
ATOM 3977 C CA . ALA B 1 213 ? 12.508 30.219 20.594 1 95.38 213 ALA B CA 1
ATOM 3978 C C . ALA B 1 213 ? 11.352 31.203 20.422 1 95.38 213 ALA B C 1
ATOM 3980 O O . ALA B 1 213 ? 11.227 31.859 19.391 1 95.38 213 ALA B O 1
ATOM 3981 N N . LEU B 1 214 ? 10.477 31.281 21.453 1 95 214 LEU B N 1
ATOM 3982 C CA . LEU B 1 214 ? 9.344 32.219 21.422 1 95 214 LEU B CA 1
ATOM 3983 C C . LEU B 1 214 ? 9.82 33.656 21.297 1 95 214 LEU B C 1
ATOM 3985 O O . LEU B 1 214 ? 9.234 34.438 20.547 1 95 214 LEU B O 1
ATOM 3989 N N . SER B 1 215 ? 10.906 33.969 22 1 92.94 215 SER B N 1
ATOM 3990 C CA . SER B 1 215 ? 11.461 35.344 21.969 1 92.94 215 SER B CA 1
ATOM 3991 C C . SER B 1 215 ? 12.016 35.688 20.594 1 92.94 215 SER B C 1
ATOM 3993 O O . SER B 1 215 ? 12.07 36.844 20.219 1 92.94 215 SER B O 1
ATOM 3995 N N . VAL B 1 216 ? 12.375 34.625 19.891 1 94.44 216 VAL B N 1
ATOM 3996 C CA . VAL B 1 216 ? 12.945 34.812 18.562 1 94.44 216 VAL B CA 1
ATOM 3997 C C . VAL B 1 216 ? 11.828 34.906 17.516 1 94.44 216 VAL B C 1
ATOM 3999 O O . VAL B 1 216 ? 11.875 35.75 16.625 1 94.44 216 VAL B O 1
ATOM 4002 N N . LEU B 1 217 ? 10.82 34.156 17.594 1 97 217 LEU B N 1
ATOM 4003 C CA . LEU B 1 217 ? 9.828 33.969 16.547 1 97 217 LEU B CA 1
ATOM 4004 C C . LEU B 1 217 ? 8.719 35 16.641 1 97 217 LEU B C 1
ATOM 4006 O O . LEU B 1 217 ? 8.266 35.531 15.625 1 97 217 LEU B O 1
ATOM 4010 N N . LEU B 1 218 ? 8.273 35.375 17.859 1 96.75 218 LEU B N 1
ATOM 4011 C CA . LEU B 1 218 ? 7.102 36.25 18.062 1 96.75 218 LEU B CA 1
ATOM 4012 C C . LEU B 1 218 ? 7.324 37.625 17.469 1 96.75 218 LEU B C 1
ATOM 4014 O O . LEU B 1 218 ? 6.418 38.188 16.859 1 96.75 218 LEU B O 1
ATOM 4018 N N . PRO B 1 219 ? 8.555 38.188 17.625 1 95.31 219 PRO B N 1
ATOM 4019 C CA . PRO B 1 219 ? 8.781 39.531 17.062 1 95.31 219 PRO B CA 1
ATOM 4020 C C . PRO B 1 219 ? 8.68 39.531 15.531 1 95.31 219 PRO B C 1
ATOM 4022 O O . PRO B 1 219 ? 8.531 40.625 14.93 1 95.31 219 PRO B O 1
ATOM 4025 N N . LEU B 1 220 ? 8.836 38.406 14.891 1 96.69 220 LEU B N 1
ATOM 4026 C CA . LEU B 1 220 ? 8.797 38.312 13.438 1 96.69 220 LEU B CA 1
ATOM 4027 C C . LEU B 1 220 ? 7.359 38.219 12.938 1 96.69 220 LEU B C 1
ATOM 4029 O O . LEU B 1 220 ? 7.117 38.219 11.727 1 96.69 220 LEU B O 1
ATOM 4033 N N . MET B 1 221 ? 6.387 38.156 13.852 1 97.81 221 MET B N 1
ATOM 4034 C CA . MET B 1 221 ? 4.98 37.938 13.516 1 97.81 221 MET B CA 1
ATOM 4035 C C . MET B 1 221 ? 4.152 39.188 13.883 1 97.81 221 MET B C 1
ATOM 4037 O O . MET B 1 221 ? 4.648 40.094 14.539 1 97.81 221 MET B O 1
ATOM 4041 N N . PRO B 1 222 ? 2.875 39.219 13.375 1 96.25 222 PRO B N 1
ATOM 4042 C CA . PRO B 1 222 ? 2.006 40.312 13.758 1 96.25 222 PRO B CA 1
ATOM 4043 C C . PRO B 1 222 ? 1.798 40.406 15.266 1 96.25 222 PRO B C 1
ATOM 4045 O O . PRO B 1 222 ? 1.996 39.438 15.984 1 96.25 222 PRO B O 1
ATOM 4048 N N . ASP B 1 223 ? 1.384 41.5 15.766 1 93.44 223 ASP B N 1
ATOM 4049 C CA . ASP B 1 223 ? 1.314 41.812 17.188 1 93.44 223 ASP B CA 1
ATOM 4050 C C . ASP B 1 223 ? 0.411 40.844 17.922 1 93.44 223 ASP B C 1
ATOM 4052 O O . ASP B 1 223 ? 0.693 40.469 19.062 1 93.44 223 ASP B O 1
ATOM 4056 N N . ASN B 1 224 ? -0.639 40.375 17.344 1 92.75 224 ASN B N 1
ATOM 4057 C CA . ASN B 1 224 ? -1.591 39.531 18.031 1 92.75 224 ASN B CA 1
ATOM 4058 C C . ASN B 1 224 ? -1.401 38.062 17.641 1 92.75 224 ASN B C 1
ATOM 4060 O O . ASN B 1 224 ? -2.25 37.219 17.938 1 92.75 224 ASN B O 1
ATOM 4064 N N . ALA B 1 225 ? -0.23 37.812 17.031 1 97.12 225 ALA B N 1
ATOM 4065 C CA . ALA B 1 225 ? 0.012 36.438 16.562 1 97.12 225 ALA B CA 1
ATOM 4066 C C . ALA B 1 225 ? 0.316 35.5 17.719 1 97.12 225 ALA B C 1
ATOM 4068 O O . ALA B 1 225 ? 0.7 35.969 18.812 1 97.12 225 ALA B O 1
ATOM 4069 N N . LEU B 1 226 ? 0.073 34.25 17.453 1 97.31 226 LEU B N 1
ATOM 4070 C CA . LEU B 1 226 ? 0.246 33.188 18.438 1 97.31 226 LEU B CA 1
ATOM 4071 C C . LEU B 1 226 ? 1.242 32.156 17.938 1 97.31 226 LEU B C 1
ATOM 4073 O O . LEU B 1 226 ? 1.218 31.781 16.766 1 97.31 226 LEU B O 1
ATOM 4077 N N . VAL B 1 227 ? 2.172 31.734 18.828 1 98.19 227 VAL B N 1
ATOM 4078 C CA . VAL B 1 227 ? 3.033 30.594 18.578 1 98.19 227 VAL B CA 1
ATOM 4079 C C . VAL B 1 227 ? 2.684 29.453 19.531 1 98.19 227 VAL B C 1
ATOM 4081 O O . VAL B 1 227 ? 2.6 29.672 20.75 1 98.19 227 VAL B O 1
ATOM 4084 N N . VAL B 1 228 ? 2.367 28.328 19 1 98.25 228 VAL B N 1
ATOM 4085 C CA . VAL B 1 228 ? 2.123 27.125 19.797 1 98.25 228 VAL B CA 1
ATOM 4086 C C . VAL B 1 228 ? 3.174 26.062 19.469 1 98.25 228 VAL B C 1
ATOM 4088 O O . VAL B 1 228 ? 3.385 25.734 18.297 1 98.25 228 VAL B O 1
ATOM 4091 N N . ILE B 1 229 ? 3.832 25.547 20.484 1 97.94 229 ILE B N 1
ATOM 4092 C CA . ILE B 1 229 ? 4.852 24.516 20.359 1 97.94 229 ILE B CA 1
ATOM 4093 C C . ILE B 1 229 ? 4.352 23.219 20.984 1 97.94 229 ILE B C 1
ATOM 4095 O O . ILE B 1 229 ? 4.148 23.141 22.203 1 97.94 229 ILE B O 1
ATOM 4099 N N . LYS B 1 230 ? 4.125 22.219 20.172 1 97.38 230 LYS B N 1
ATOM 4100 C CA . LYS B 1 230 ? 3.736 20.891 20.641 1 97.38 230 LYS B CA 1
ATOM 4101 C C . LYS B 1 230 ? 4.949 20.109 21.125 1 97.38 230 LYS B C 1
ATOM 4103 O O . LYS B 1 230 ? 5.895 19.891 20.359 1 97.38 230 LYS B O 1
ATOM 4108 N N . CYS B 1 231 ? 4.898 19.641 22.328 1 95.62 231 CYS B N 1
ATOM 4109 C CA . CYS B 1 231 ? 6.051 19.047 23 1 95.62 231 CYS B CA 1
ATOM 4110 C C . CYS B 1 231 ? 5.777 17.594 23.344 1 95.62 231 CYS B C 1
ATOM 4112 O O . CYS B 1 231 ? 6.145 17.125 24.422 1 95.62 231 CYS B O 1
ATOM 4114 N N . GLY B 1 232 ? 5.09 16.891 22.5 1 92.81 232 GLY B N 1
ATOM 4115 C CA . GLY B 1 232 ? 4.812 15.477 22.734 1 92.81 232 GLY B CA 1
ATOM 4116 C C . GLY B 1 232 ? 4.109 15.219 24.047 1 92.81 232 GLY B C 1
ATOM 4117 O O . GLY B 1 232 ? 3.084 15.836 24.344 1 92.81 232 GLY B O 1
ATOM 4118 N N . SER B 1 233 ? 4.711 14.273 24.828 1 93.75 233 SER B N 1
ATOM 4119 C CA . SER B 1 233 ? 4.105 13.859 26.094 1 93.75 233 SER B CA 1
ATOM 4120 C C . SER B 1 233 ? 4.184 14.977 27.125 1 93.75 233 SER B C 1
ATOM 4122 O O . SER B 1 233 ? 3.537 14.898 28.172 1 93.75 233 SER B O 1
ATOM 4124 N N . SER B 1 234 ? 4.914 16.062 26.812 1 95.31 234 SER B N 1
ATOM 4125 C CA . SER B 1 234 ? 5.027 17.172 27.734 1 95.31 234 SER B CA 1
ATOM 4126 C C . SER B 1 234 ? 3.916 18.203 27.516 1 95.31 234 SER B C 1
ATOM 4128 O O . SER B 1 234 ? 3.785 19.156 28.281 1 95.31 234 SER B O 1
ATOM 4130 N N . GLY B 1 235 ? 3.127 17.984 26.438 1 96.81 235 GLY B N 1
ATOM 4131 C CA . GLY B 1 235 ? 2.021 18.891 26.172 1 96.81 235 GLY B CA 1
ATOM 4132 C C . GLY B 1 235 ? 2.367 19.984 25.172 1 96.81 235 GLY B C 1
ATOM 4133 O O . GLY B 1 235 ? 2.875 19.688 24.094 1 96.81 235 GLY B O 1
ATOM 4134 N N . VAL B 1 236 ? 1.956 21.234 25.547 1 97.75 236 VAL B N 1
ATOM 4135 C CA . VAL B 1 236 ? 2.199 22.328 24.609 1 97.75 236 VAL B CA 1
ATOM 4136 C C . VAL B 1 236 ? 2.65 23.578 25.359 1 97.75 236 VAL B C 1
ATOM 4138 O O . VAL B 1 236 ? 2.357 23.719 26.562 1 97.75 236 VAL B O 1
ATOM 4141 N N . VAL B 1 237 ? 3.41 24.391 24.719 1 97.25 237 VAL B N 1
ATOM 4142 C CA . VAL B 1 237 ? 3.811 25.734 25.156 1 97.25 237 VAL B CA 1
ATOM 4143 C C . VAL B 1 237 ? 3.338 26.766 24.141 1 97.25 237 VAL B C 1
ATOM 4145 O O . VAL B 1 237 ? 3.447 26.547 22.922 1 97.25 237 VAL B O 1
ATOM 4148 N N . ALA B 1 238 ? 2.701 27.844 24.625 1 97.44 238 ALA B N 1
ATOM 4149 C CA . ALA B 1 238 ? 2.168 28.844 23.703 1 97.44 238 ALA B CA 1
ATOM 4150 C C . ALA B 1 238 ? 2.389 30.25 24.25 1 97.44 238 ALA B C 1
ATOM 4152 O O . ALA B 1 238 ? 2.471 30.453 25.469 1 97.44 238 ALA B O 1
ATOM 4153 N N . ALA B 1 239 ? 2.561 31.141 23.359 1 96.44 239 ALA B N 1
ATOM 4154 C CA . ALA B 1 239 ? 2.682 32.531 23.781 1 96.44 239 ALA B CA 1
ATOM 4155 C C . ALA B 1 239 ? 2.195 33.5 22.703 1 96.44 239 ALA B C 1
ATOM 4157 O O . ALA B 1 239 ? 2.178 33.125 21.516 1 96.44 239 ALA B O 1
ATOM 4158 N N . ARG B 1 240 ? 1.726 34.594 23.172 1 94.25 240 ARG B N 1
ATOM 4159 C CA . ARG B 1 240 ? 1.56 35.844 22.406 1 94.25 240 ARG B CA 1
ATOM 4160 C C . ARG B 1 240 ? 2.486 36.938 22.938 1 94.25 240 ARG B C 1
ATOM 4162 O O . ARG B 1 240 ? 2.988 36.844 24.062 1 94.25 240 ARG B O 1
ATOM 4169 N N . ARG B 1 241 ? 2.861 37.844 22.062 1 85.62 241 ARG B N 1
ATOM 4170 C CA . ARG B 1 241 ? 3.795 38.906 22.484 1 85.62 241 ARG B CA 1
ATOM 4171 C C . ARG B 1 241 ? 3.354 39.531 23.797 1 85.62 241 ARG B C 1
ATOM 4173 O O . ARG B 1 241 ? 4.18 39.812 24.672 1 85.62 241 ARG B O 1
ATOM 4180 N N . ASP B 1 242 ? 2.131 39.812 24.016 1 79.12 242 ASP B N 1
ATOM 4181 C CA . ASP B 1 242 ? 1.672 40.594 25.156 1 79.12 242 ASP B CA 1
ATOM 4182 C C . ASP B 1 242 ? 1.131 39.688 26.266 1 79.12 242 ASP B C 1
ATOM 4184 O O . ASP B 1 242 ? 0.518 40.188 27.219 1 79.12 242 ASP B O 1
ATOM 4188 N N . LEU B 1 243 ? 1.393 38.438 26.062 1 76.31 243 LEU B N 1
ATOM 4189 C CA . LEU B 1 243 ? 0.835 37.531 27.062 1 76.31 243 LEU B CA 1
ATOM 4190 C C . LEU B 1 243 ? 1.926 36.656 27.688 1 76.31 243 LEU B C 1
ATOM 4192 O O . LEU B 1 243 ? 3.008 36.531 27.109 1 76.31 243 LEU B O 1
ATOM 4196 N N . GLU B 1 244 ? 1.615 36.25 28.844 1 85.12 244 GLU B N 1
ATOM 4197 C CA . GLU B 1 244 ? 2.479 35.281 29.5 1 85.12 244 GLU B CA 1
ATOM 4198 C C . GLU B 1 244 ? 2.535 33.969 28.719 1 85.12 244 GLU B C 1
ATOM 4200 O O . GLU B 1 244 ? 1.586 33.625 28.031 1 85.12 244 GLU B O 1
ATOM 4205 N N . ILE B 1 245 ? 3.682 33.344 28.891 1 94.81 245 ILE B N 1
ATOM 4206 C CA . ILE B 1 245 ? 3.855 32.031 28.312 1 94.81 245 ILE B CA 1
ATOM 4207 C C . ILE B 1 245 ? 2.91 31.031 29 1 94.81 245 ILE B C 1
ATOM 4209 O O . ILE B 1 245 ? 2.846 30.969 30.234 1 94.81 245 ILE B O 1
ATOM 4213 N N . LEU B 1 246 ? 2.082 30.375 28.203 1 96.44 246 LEU B N 1
ATOM 4214 C CA . LEU B 1 246 ? 1.171 29.344 28.688 1 96.44 246 LEU B CA 1
ATOM 4215 C C . LEU B 1 246 ? 1.757 27.953 28.484 1 96.44 246 LEU B C 1
ATOM 4217 O O . LEU B 1 246 ? 2.357 27.688 27.438 1 96.44 246 LEU B O 1
ATOM 4221 N N . LYS B 1 247 ? 1.629 27.125 29.5 1 97 247 LYS B N 1
ATOM 4222 C CA . LYS B 1 247 ? 2.018 25.734 29.438 1 97 247 LYS B CA 1
ATOM 4223 C C . LYS B 1 247 ? 0.857 24.812 29.828 1 97 247 LYS B C 1
ATOM 4225 O O . LYS B 1 247 ? 0.242 25 30.875 1 97 247 LYS B O 1
ATOM 4230 N N . VAL B 1 248 ? 0.531 23.922 28.969 1 97.75 248 VAL B N 1
ATOM 4231 C CA . VAL B 1 248 ? -0.512 22.938 29.234 1 97.75 248 VAL B CA 1
ATOM 4232 C C . VAL B 1 248 ? 0.075 21.531 29.156 1 97.75 248 VAL B C 1
ATOM 4234 O O . VAL B 1 248 ? 0.501 21.078 28.094 1 97.75 248 VAL B O 1
ATOM 4237 N N . PRO B 1 249 ? 0.156 20.859 30.25 1 97.56 249 PRO B N 1
ATOM 4238 C CA . PRO B 1 249 ? 0.69 19.5 30.234 1 97.56 249 PRO B CA 1
ATOM 4239 C C . PRO B 1 249 ? -0.25 18.5 29.562 1 97.56 249 PRO B C 1
ATOM 4241 O O . PRO B 1 249 ? -1.47 18.688 29.578 1 97.56 249 PRO B O 1
ATOM 4244 N N . ALA B 1 250 ? 0.373 17.5 28.938 1 96.5 250 ALA B N 1
ATOM 4245 C CA . ALA B 1 250 ? -0.415 16.391 28.406 1 96.5 250 ALA B CA 1
ATOM 4246 C C . ALA B 1 250 ? -0.717 15.367 29.484 1 96.5 250 ALA B C 1
ATOM 4248 O O . ALA B 1 250 ? 0.137 15.07 30.328 1 96.5 250 ALA B O 1
ATOM 4249 N N . PRO B 1 251 ? -1.955 14.867 29.484 1 94.94 251 PRO B N 1
ATOM 4250 C CA . PRO B 1 251 ? -2.217 13.766 30.422 1 94.94 251 PRO B CA 1
ATOM 4251 C C . PRO B 1 251 ? -1.43 12.5 30.078 1 94.94 251 PRO B C 1
ATOM 4253 O O . PRO B 1 251 ? -1.171 12.234 28.891 1 94.94 251 PRO B O 1
ATOM 4256 N N . PRO B 1 252 ? -1.034 11.797 31.062 1 93.62 252 PRO B N 1
ATOM 4257 C CA . PRO B 1 252 ? -0.409 10.5 30.766 1 93.62 252 PRO B CA 1
ATOM 4258 C C . PRO B 1 252 ? -1.377 9.516 30.125 1 93.62 252 PRO B C 1
ATOM 4260 O O . PRO B 1 252 ? -2.506 9.352 30.594 1 93.62 252 PRO B O 1
ATOM 4263 N N . VAL B 1 253 ? -0.993 9 28.984 1 92.06 253 VAL B N 1
ATOM 4264 C CA . VAL B 1 253 ? -1.839 8.008 28.344 1 92.06 253 VAL B CA 1
ATOM 4265 C C . VAL B 1 253 ? -0.979 6.855 27.812 1 92.06 253 VAL B C 1
ATOM 4267 O O . VAL B 1 253 ? 0.231 7.016 27.625 1 92.06 253 VAL B O 1
ATOM 4270 N N . GLU B 1 254 ? -1.552 5.648 27.672 1 90.81 254 GLU B N 1
ATOM 4271 C CA . GLU B 1 254 ? -0.919 4.562 26.938 1 90.81 254 GLU B CA 1
ATOM 4272 C C . GLU B 1 254 ? -1.052 4.773 25.422 1 90.81 254 GLU B C 1
ATOM 4274 O O . GLU B 1 254 ? -2.156 4.723 24.875 1 90.81 254 GLU B O 1
ATOM 4279 N N . VAL B 1 255 ? 0.046 4.957 24.812 1 88.06 255 VAL B N 1
ATOM 4280 C CA . VAL B 1 255 ? 0.063 5.348 23.406 1 88.06 255 VAL B CA 1
ATOM 4281 C C . VAL B 1 255 ? -0.228 4.129 22.531 1 88.06 255 VAL B C 1
ATOM 4283 O O . VAL B 1 255 ? 0.374 3.068 22.719 1 88.06 255 VAL B O 1
ATOM 4286 N N . SER B 1 256 ? -1.158 4.273 21.703 1 85.56 256 SER B N 1
ATOM 4287 C CA . SER B 1 256 ? -1.483 3.26 20.703 1 85.56 256 SER B CA 1
ATOM 4288 C C . SER B 1 256 ? -0.888 3.613 19.344 1 85.56 256 SER B C 1
ATOM 4290 O O . SER B 1 256 ? -0.354 2.746 18.641 1 85.56 256 SER B O 1
ATOM 4292 N N . ASP B 1 257 ? -1.03 4.848 18.953 1 87 257 ASP B N 1
ATOM 4293 C CA . ASP B 1 257 ? -0.575 5.309 17.641 1 87 257 ASP B CA 1
ATOM 4294 C C . ASP B 1 257 ? -0.318 6.816 17.656 1 87 257 ASP B C 1
ATOM 4296 O O . ASP B 1 257 ? -1.257 7.609 17.719 1 87 257 ASP B O 1
ATOM 4300 N N . THR B 1 258 ? 0.897 7.16 17.391 1 85.25 258 THR B N 1
ATOM 4301 C CA . THR B 1 258 ? 1.251 8.57 17.531 1 85.25 258 THR B CA 1
ATOM 4302 C C . THR B 1 258 ? 1.114 9.297 16.203 1 85.25 258 THR B C 1
ATOM 4304 O O . THR B 1 258 ? 1.306 10.516 16.125 1 85.25 258 THR B O 1
ATOM 4307 N N . ILE B 1 259 ? 0.868 8.555 15.133 1 86.94 259 ILE B N 1
ATOM 4308 C CA . ILE B 1 259 ? 0.826 9.156 13.805 1 86.94 259 ILE B CA 1
ATOM 4309 C C . ILE B 1 259 ? -0.275 10.219 13.75 1 86.94 259 ILE B C 1
ATOM 4311 O O . ILE B 1 259 ? -1.42 9.945 14.125 1 86.94 259 ILE B O 1
ATOM 4315 N N . GLY B 1 260 ? 0.079 11.445 13.414 1 92.19 260 GLY B N 1
ATOM 4316 C CA . GLY B 1 260 ? -0.884 12.516 13.211 1 92.19 260 GLY B CA 1
ATOM 4317 C C . GLY B 1 260 ? -1.263 13.234 14.484 1 92.19 260 GLY B C 1
ATOM 4318 O O . GLY B 1 260 ? -2.166 14.078 14.492 1 92.19 260 GLY B O 1
ATOM 4319 N N . ALA B 1 261 ? -0.605 12.992 15.633 1 94.25 261 ALA B N 1
ATOM 4320 C CA . ALA B 1 261 ? -0.928 13.609 16.922 1 94.25 261 ALA B CA 1
ATOM 4321 C C . ALA B 1 261 ? -0.898 15.133 16.812 1 94.25 261 ALA B C 1
ATOM 4323 O O . ALA B 1 261 ? -1.805 15.812 17.312 1 94.25 261 ALA B O 1
ATOM 4324 N N . GLY B 1 262 ? 0.125 15.625 16.172 1 96.88 262 GLY B N 1
ATOM 4325 C CA . GLY B 1 262 ? 0.232 17.062 15.992 1 96.88 262 GLY B CA 1
ATOM 4326 C C . GLY B 1 262 ? -0.892 17.656 15.156 1 96.88 262 GLY B C 1
ATOM 4327 O O . GLY B 1 262 ? -1.401 18.734 15.461 1 96.88 262 GLY B O 1
ATOM 4328 N N . ASP B 1 263 ? -1.261 16.953 14.133 1 97.94 263 ASP B N 1
ATOM 4329 C CA . ASP B 1 263 ? -2.35 17.406 13.273 1 97.94 263 ASP B CA 1
ATOM 4330 C C . ASP B 1 263 ? -3.672 17.453 14.039 1 97.94 263 ASP B C 1
ATOM 4332 O O . ASP B 1 263 ? -4.488 18.344 13.836 1 97.94 263 ASP B O 1
ATOM 4336 N N . ILE B 1 264 ? -3.865 16.453 14.867 1 97.56 264 ILE B N 1
ATOM 4337 C CA . ILE B 1 264 ? -5.098 16.375 15.641 1 97.56 264 ILE B CA 1
ATOM 4338 C C . ILE B 1 264 ? -5.145 17.516 16.656 1 97.56 264 ILE B C 1
ATOM 4340 O O . ILE B 1 264 ? -6.191 18.125 16.859 1 97.56 264 ILE B O 1
ATOM 4344 N N . PHE B 1 265 ? -4.031 17.781 17.297 1 98.19 265 PHE B N 1
ATOM 4345 C CA . PHE B 1 265 ? -3.959 18.953 18.156 1 98.19 265 PHE B CA 1
ATOM 4346 C C . PHE B 1 265 ? -4.359 20.203 17.406 1 98.19 265 PHE B C 1
ATOM 4348 O O . PHE B 1 265 ? -5.211 20.969 17.859 1 98.19 265 PHE B O 1
ATOM 4355 N N . ASN B 1 266 ? -3.699 20.391 16.219 1 98.75 266 ASN B N 1
ATOM 4356 C CA . ASN B 1 266 ? -3.994 21.562 15.406 1 98.75 266 ASN B CA 1
ATOM 4357 C C . ASN B 1 266 ? -5.488 21.688 15.125 1 98.75 266 ASN B C 1
ATOM 4359 O O . ASN B 1 266 ? -6.062 22.766 15.258 1 98.75 266 ASN B O 1
ATOM 4363 N N . ALA B 1 267 ? -6.055 20.578 14.75 1 98.62 267 ALA B N 1
ATOM 4364 C CA . ALA B 1 267 ? -7.469 20.562 14.375 1 98.62 267 ALA B CA 1
ATOM 4365 C C . ALA B 1 267 ? -8.352 20.984 15.547 1 98.62 267 ALA B C 1
ATOM 4367 O O . ALA B 1 267 ? -9.164 21.891 15.422 1 98.62 267 ALA B O 1
ATOM 4368 N N . ALA B 1 268 ? -8.172 20.328 16.672 1 97.94 268 ALA B N 1
ATOM 4369 C CA . ALA B 1 268 ? -9 20.594 17.859 1 97.94 268 ALA B CA 1
ATOM 4370 C C . ALA B 1 268 ? -8.773 22 18.391 1 97.94 268 ALA B C 1
ATOM 4372 O O . ALA B 1 268 ? -9.727 22.719 18.703 1 97.94 268 ALA B O 1
ATOM 4373 N N . PHE B 1 269 ? -7.535 22.422 18.438 1 98.25 269 PHE B N 1
ATOM 4374 C CA . PHE B 1 269 ? -7.156 23.75 18.922 1 98.25 269 PHE B CA 1
ATOM 4375 C C . PHE B 1 269 ? -7.82 24.828 18.078 1 98.25 269 PHE B C 1
ATOM 4377 O O . PHE B 1 269 ? -8.477 25.734 18.609 1 98.25 269 PHE B O 1
ATOM 4384 N N . LEU B 1 270 ? -7.699 24.703 16.766 1 98.44 270 LEU B N 1
ATOM 4385 C CA . LEU B 1 270 ? -8.227 25.719 15.859 1 98.44 270 LEU B CA 1
ATOM 4386 C C . LEU B 1 270 ? -9.75 25.719 15.867 1 98.44 270 LEU B C 1
ATOM 4388 O O . LEU B 1 270 ? -10.375 26.766 15.719 1 98.44 270 LEU B O 1
ATOM 4392 N N . ALA B 1 271 ? -10.32 24.531 16.031 1 97.38 271 ALA B N 1
ATOM 4393 C CA . ALA B 1 271 ? -11.773 24.438 16.078 1 97.38 271 ALA B CA 1
ATOM 4394 C C . ALA B 1 271 ? -12.336 25.188 17.281 1 97.38 271 ALA B C 1
ATOM 4396 O O . ALA B 1 271 ? -13.266 25.984 17.156 1 97.38 271 ALA B O 1
ATOM 4397 N N . ILE B 1 272 ? -11.758 24.984 18.484 1 95.94 272 ILE B N 1
ATOM 4398 C CA . ILE B 1 272 ? -12.25 25.625 19.703 1 95.94 272 ILE B CA 1
ATOM 4399 C C . ILE B 1 272 ? -11.906 27.109 19.672 1 95.94 272 ILE B C 1
ATOM 4401 O O . ILE B 1 272 ? -12.672 27.938 20.172 1 95.94 272 ILE B O 1
ATOM 4405 N N . ARG B 1 273 ? -10.82 27.453 19.109 1 95.88 273 ARG B N 1
ATOM 4406 C CA . ARG B 1 273 ? -10.445 28.859 18.953 1 95.88 273 ARG B CA 1
ATOM 4407 C C . ARG B 1 273 ? -11.438 29.594 18.062 1 95.88 273 ARG B C 1
ATOM 4409 O O . ARG B 1 273 ? -11.766 30.75 18.328 1 95.88 273 ARG B O 1
ATOM 4416 N N . ALA B 1 274 ? -11.852 28.938 17.031 1 95.44 274 ALA B N 1
ATOM 4417 C CA . ALA B 1 274 ? -12.828 29.5 16.109 1 95.44 274 ALA B CA 1
ATOM 4418 C C . ALA B 1 274 ? -14.141 29.812 16.828 1 95.44 274 ALA B C 1
ATOM 4420 O O . ALA B 1 274 ? -14.938 30.625 16.359 1 95.44 274 ALA B O 1
ATOM 4421 N N . ASP B 1 275 ? -14.328 29.156 17.969 1 92.12 275 ASP B N 1
ATOM 4422 C CA . ASP B 1 275 ? -15.531 29.375 18.766 1 92.12 275 ASP B CA 1
ATOM 4423 C C . ASP B 1 275 ? -15.367 30.609 19.672 1 92.12 275 ASP B C 1
ATOM 4425 O O . ASP B 1 275 ? -16.312 31.016 20.344 1 92.12 275 ASP B O 1
ATOM 4429 N N . GLY B 1 276 ? -14.211 31.109 19.719 1 93 276 GLY B N 1
ATOM 4430 C CA . GLY B 1 276 ? -13.969 32.312 20.516 1 93 276 GLY B CA 1
ATOM 4431 C C . GLY B 1 276 ? -13.695 32.031 21.969 1 93 276 GLY B C 1
ATOM 4432 O O . GLY B 1 276 ? -13.922 32.875 22.844 1 93 276 GLY B O 1
ATOM 4433 N N . ARG B 1 277 ? -13.242 30.859 22.266 1 94.06 277 ARG B N 1
ATOM 4434 C CA . ARG B 1 277 ? -12.945 30.469 23.641 1 94.06 277 ARG B CA 1
ATOM 4435 C C . ARG B 1 277 ? -11.602 31.016 24.094 1 94.06 277 ARG B C 1
ATOM 4437 O O . ARG B 1 277 ? -10.758 31.375 23.266 1 94.06 277 ARG B O 1
ATOM 4444 N N . PRO B 1 278 ? -11.43 31.141 25.422 1 94.81 278 PRO B N 1
ATOM 4445 C CA . PRO B 1 278 ? -10.133 31.609 25.922 1 94.81 278 PRO B CA 1
ATOM 4446 C C . PRO B 1 278 ? -8.977 30.719 25.484 1 94.81 278 PRO B C 1
ATOM 4448 O O . PRO B 1 278 ? -9.133 29.5 25.391 1 94.81 278 PRO B O 1
ATOM 4451 N N . LEU B 1 279 ? -7.852 31.312 25.312 1 95.94 279 LEU B N 1
ATOM 4452 C CA . LEU B 1 279 ? -6.684 30.656 24.75 1 95.94 279 LEU B CA 1
ATOM 4453 C C . LEU B 1 279 ? -6.309 29.422 25.562 1 95.94 279 LEU B C 1
ATOM 4455 O O . LEU B 1 279 ? -6.016 28.359 25 1 95.94 279 LEU B O 1
ATOM 4459 N N . LEU B 1 280 ? -6.297 29.594 26.875 1 96.75 280 LEU B N 1
ATOM 4460 C CA . LEU B 1 280 ? -5.93 28.469 27.734 1 96.75 280 LEU B CA 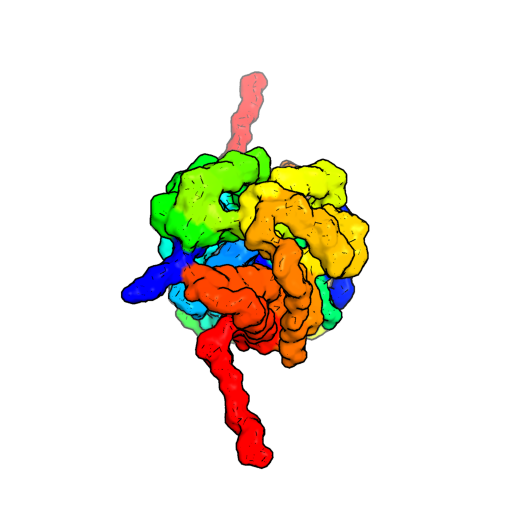1
ATOM 4461 C C . LEU B 1 280 ? -6.852 27.281 27.5 1 96.75 280 LEU B C 1
ATOM 4463 O O . LEU B 1 280 ? -6.391 26.141 27.406 1 96.75 280 LEU B O 1
ATOM 4467 N N . GLU B 1 281 ? -8.117 27.547 27.406 1 96.62 281 GLU B N 1
ATOM 4468 C CA . GLU B 1 281 ? -9.086 26.5 27.125 1 96.62 281 GLU B CA 1
ATOM 4469 C C . GLU B 1 281 ? -8.836 25.859 25.766 1 96.62 281 GLU B C 1
ATOM 4471 O O . GLU B 1 281 ? -8.945 24.641 25.625 1 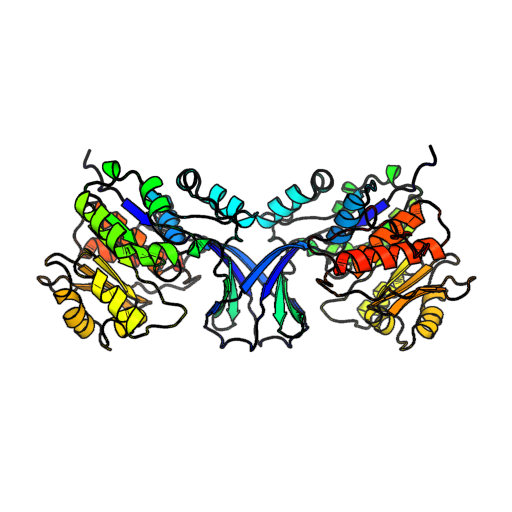96.62 281 GLU B O 1
ATOM 4476 N N . CYS B 1 282 ? -8.531 26.656 24.734 1 97.38 282 CYS B N 1
ATOM 4477 C CA . CYS B 1 282 ? -8.234 26.156 23.391 1 97.38 282 CYS B CA 1
ATOM 4478 C C . CYS B 1 282 ? -7.062 25.172 23.438 1 97.38 282 CYS B C 1
ATOM 4480 O O . CYS B 1 282 ? -7.121 24.109 22.828 1 97.38 282 CYS B O 1
ATOM 4482 N N . LEU B 1 283 ? -6.027 25.516 24.188 1 98.06 283 LEU B N 1
ATOM 4483 C CA . LEU B 1 283 ? -4.84 24.688 24.312 1 98.06 283 LEU B CA 1
ATOM 4484 C C . LEU B 1 283 ? -5.164 23.375 25.031 1 98.06 283 LEU B C 1
ATOM 4486 O O . LEU B 1 283 ? -4.738 22.312 24.609 1 98.06 283 LEU B O 1
ATOM 4490 N N . GLU B 1 284 ? -5.957 23.516 26.078 1 97.75 284 GLU B N 1
ATOM 4491 C CA . GLU B 1 284 ? -6.324 22.344 26.875 1 97.75 284 GLU B CA 1
ATOM 4492 C C . GLU B 1 284 ? -7.141 21.344 26.047 1 97.75 284 GLU B C 1
ATOM 4494 O O . GLU B 1 284 ? -6.902 20.141 26.109 1 97.75 284 GLU B O 1
ATOM 4499 N N . VAL B 1 285 ? -8.07 21.859 25.312 1 96.69 285 VAL B N 1
ATOM 4500 C CA . VAL B 1 285 ? -8.906 21 24.484 1 96.69 285 VAL B CA 1
ATOM 4501 C C . VAL B 1 285 ? -8.055 20.344 23.391 1 96.69 285 VAL B C 1
ATOM 4503 O O . VAL B 1 285 ? -8.211 19.156 23.109 1 96.69 285 VAL B O 1
ATOM 4506 N N . GLY B 1 286 ? -7.125 21.125 22.75 1 97.94 286 GLY B N 1
ATOM 4507 C CA . GLY B 1 286 ? -6.215 20.562 21.766 1 97.94 286 GLY B CA 1
ATOM 4508 C C . GLY B 1 286 ? -5.402 19.406 22.312 1 97.94 286 GLY B C 1
ATOM 4509 O O . GLY B 1 286 ? -5.348 18.328 21.703 1 97.94 286 GLY B O 1
ATOM 4510 N N . VAL B 1 287 ? -4.844 19.578 23.5 1 97.62 287 VAL B N 1
ATOM 4511 C CA . VAL B 1 287 ? -3.986 18.578 24.141 1 97.62 287 VAL B CA 1
ATOM 4512 C C . VAL B 1 287 ? -4.809 17.344 24.484 1 97.62 287 VAL B C 1
ATOM 4514 O O . VAL B 1 287 ? -4.395 16.219 24.203 1 97.62 287 VAL B O 1
ATOM 4517 N N . ARG B 1 288 ? -5.941 17.547 25.031 1 96.06 288 ARG B N 1
ATOM 4518 C CA . ARG B 1 288 ? -6.797 16.438 25.438 1 96.06 288 ARG B CA 1
ATOM 4519 C C . ARG B 1 288 ? -7.273 15.641 24.234 1 96.06 288 ARG B C 1
ATOM 4521 O O . ARG B 1 288 ? -7.328 14.406 24.281 1 96.06 288 ARG B O 1
ATOM 4528 N N . THR B 1 289 ? -7.652 16.297 23.203 1 96.5 289 THR B N 1
ATOM 4529 C CA . THR B 1 289 ? -8.133 15.633 22 1 96.5 289 THR B CA 1
ATOM 4530 C C . THR B 1 289 ? -7.031 14.797 21.359 1 96.5 289 THR B C 1
ATOM 4532 O O . THR B 1 289 ? -7.254 13.648 20.969 1 96.5 289 THR B O 1
ATOM 4535 N N . ALA B 1 290 ? -5.82 15.367 21.234 1 96.44 290 ALA B N 1
ATOM 4536 C CA . ALA B 1 290 ? -4.691 14.633 20.688 1 96.44 290 ALA B CA 1
ATOM 4537 C C . ALA B 1 290 ? -4.352 13.414 21.547 1 96.44 290 ALA B C 1
ATOM 4539 O O . ALA B 1 290 ? -4.109 12.328 21.016 1 96.44 290 ALA B O 1
ATOM 4540 N N . ALA B 1 291 ? -4.375 13.617 22.844 1 94.94 291 ALA B N 1
ATOM 4541 C CA . ALA B 1 291 ? -4.086 12.523 23.781 1 94.94 291 ALA B CA 1
ATOM 4542 C C . ALA B 1 291 ? -5.105 11.398 23.625 1 94.94 291 ALA B C 1
ATOM 4544 O O . ALA B 1 291 ? -4.738 10.219 23.625 1 94.94 291 ALA B O 1
ATOM 4545 N N . ALA B 1 292 ? -6.344 11.734 23.5 1 94.06 292 ALA B N 1
ATOM 4546 C CA . ALA B 1 292 ? -7.406 10.742 23.328 1 94.06 292 ALA B CA 1
ATOM 4547 C C . ALA B 1 292 ? -7.238 9.984 22.016 1 94.06 292 ALA B C 1
ATOM 4549 O O . ALA B 1 292 ? -7.375 8.758 21.984 1 94.06 292 ALA B O 1
ATOM 4550 N N . ALA B 1 293 ? -6.922 10.695 21.016 1 92.75 293 ALA B N 1
ATOM 4551 C CA . ALA B 1 293 ? -6.809 10.094 19.688 1 92.75 293 ALA B CA 1
ATOM 4552 C C . ALA B 1 293 ? -5.66 9.094 19.641 1 92.75 293 ALA B C 1
ATOM 4554 O O . ALA B 1 293 ? -5.805 8 19.078 1 92.75 293 ALA B O 1
ATOM 4555 N N . ILE B 1 294 ? -4.539 9.359 20.266 1 91.75 294 ILE B N 1
ATOM 4556 C CA . ILE B 1 294 ? -3.355 8.516 20.094 1 91.75 294 ILE B CA 1
ATOM 4557 C C . ILE B 1 294 ? -3.406 7.355 21.094 1 91.75 294 ILE B C 1
ATOM 4559 O O . ILE B 1 294 ? -2.586 6.438 21.016 1 91.75 294 ILE B O 1
ATOM 4563 N N . SER B 1 295 ? -4.43 7.395 22 1 91.94 295 SER B N 1
ATOM 4564 C CA . SER B 1 295 ? -4.5 6.363 23.031 1 91.94 295 SER B CA 1
ATOM 4565 C C . SER B 1 295 ? -5.684 5.43 22.797 1 91.94 295 SER B C 1
ATOM 4567 O O . SER B 1 295 ? -6.012 4.613 23.656 1 91.94 295 SER B O 1
ATOM 4569 N N . THR B 1 296 ? -6.344 5.586 21.688 1 87.06 296 THR B N 1
ATOM 4570 C CA . THR B 1 296 ? -7.508 4.762 21.391 1 87.06 296 THR B CA 1
ATOM 4571 C C . THR B 1 296 ? -7.398 4.152 20 1 87.06 296 THR B C 1
ATOM 4573 O O . THR B 1 296 ? -6.809 4.754 19.094 1 87.06 296 THR B O 1
ATOM 4576 N N . SER B 1 297 ? -7.957 2.896 19.812 1 81.5 297 SER B N 1
ATOM 4577 C CA . SER B 1 297 ? -8.086 2.178 18.547 1 81.5 297 SER B CA 1
ATOM 4578 C C . SER B 1 297 ? -9.422 1.453 18.453 1 81.5 297 SER B C 1
ATOM 4580 O O . SER B 1 297 ? -9.695 0.541 19.234 1 81.5 297 SER B O 1
ATOM 4582 N N . PRO B 1 298 ? -10.211 1.927 17.562 1 80.81 298 PRO B N 1
ATOM 4583 C CA . PRO B 1 298 ? -10.055 3.033 16.609 1 80.81 298 PRO B CA 1
ATOM 4584 C C . PRO B 1 298 ? -9.945 4.391 17.297 1 80.81 298 PRO B C 1
ATOM 4586 O O . PRO B 1 298 ? -10.336 4.527 18.469 1 80.81 298 PRO B O 1
ATOM 4589 N N . ARG B 1 299 ? -9.453 5.312 16.609 1 83.44 299 ARG B N 1
ATOM 4590 C CA . ARG B 1 299 ? -9.211 6.645 17.156 1 83.44 299 ARG B CA 1
ATOM 4591 C C . ARG B 1 299 ? -10.516 7.305 17.594 1 83.44 299 ARG B C 1
ATOM 4593 O O . ARG B 1 299 ? -11.531 7.211 16.891 1 83.44 299 ARG B O 1
ATOM 4600 N N . ARG B 1 300 ? -10.414 7.918 18.797 1 83.75 300 ARG B N 1
ATOM 4601 C CA . ARG B 1 300 ? -11.5 8.734 19.312 1 83.75 300 ARG B CA 1
ATOM 4602 C C . ARG B 1 300 ? -11.062 10.188 19.484 1 83.75 300 ARG B C 1
ATOM 4604 O O . ARG B 1 300 ? -9.938 10.453 19.906 1 83.75 300 ARG B O 1
ATOM 4611 N N . TYR B 1 301 ? -11.844 11.297 19.109 1 79.31 301 TYR B N 1
ATOM 4612 C CA . TYR B 1 301 ? -11.453 12.703 19.094 1 79.31 301 TYR B CA 1
ATOM 4613 C C . TYR B 1 301 ? -12.219 13.5 20.141 1 79.31 301 TYR B C 1
ATOM 4615 O O . TYR B 1 301 ? -11.852 14.633 20.469 1 79.31 301 TYR B O 1
ATOM 4623 N N . GLY B 1 302 ? -12.672 13.023 21.469 1 64.19 302 GLY B N 1
ATOM 4624 C CA . GLY B 1 302 ? -13.141 13.734 22.641 1 64.19 302 GLY B CA 1
ATOM 4625 C C . GLY B 1 302 ? -14.648 13.875 22.703 1 64.19 302 GLY B C 1
ATOM 4626 O O . GLY B 1 302 ? -15.211 14.164 23.766 1 64.19 302 GLY B O 1
ATOM 4627 N N . ARG B 1 303 ? -15.523 14.328 21.812 1 56.84 303 ARG B N 1
ATOM 4628 C CA . ARG B 1 303 ? -16.906 14.5 22.281 1 56.84 303 ARG B CA 1
ATOM 4629 C C . ARG B 1 303 ? -17.344 13.312 23.125 1 56.84 303 ARG B C 1
ATOM 4631 O O . ARG B 1 303 ? -18.203 13.445 24 1 56.84 303 ARG B O 1
ATOM 4638 N N . ASP B 1 304 ? -16.797 12.219 22.875 1 47.09 304 ASP B N 1
ATOM 4639 C CA . ASP B 1 304 ? -17.234 11.102 23.719 1 47.09 304 ASP B CA 1
ATOM 4640 C C . ASP B 1 304 ? -16.422 11.055 25.016 1 47.09 304 ASP B C 1
ATOM 4642 O O . ASP B 1 304 ? -16.656 10.188 25.859 1 47.09 304 ASP B O 1
ATOM 4646 N N . VAL B 1 305 ? -15.344 11.828 25.109 1 43.97 305 VAL B N 1
ATOM 4647 C CA . VAL B 1 305 ? -14.516 11.727 26.297 1 43.97 305 VAL B CA 1
ATOM 4648 C C . VAL B 1 305 ? -14.992 12.734 27.344 1 43.97 305 VAL B C 1
ATOM 4650 O O . VAL B 1 305 ? -14.602 13.906 27.312 1 43.97 305 VAL B O 1
ATOM 4653 N N . GLU B 1 306 ? -16.203 12.867 27.641 1 38.94 306 GLU B N 1
ATOM 4654 C CA . GLU B 1 306 ? -16.453 13.594 28.875 1 38.94 306 GLU B CA 1
ATOM 4655 C C . GLU B 1 306 ? -15.547 13.109 30 1 38.94 306 GLU B C 1
ATOM 4657 O O . GLU B 1 306 ? -15.336 11.898 30.156 1 38.94 306 GLU B O 1
ATOM 4662 N N . PRO B 1 307 ? -14.797 14.008 30.656 1 35.59 307 PRO B N 1
ATOM 4663 C CA . PRO B 1 307 ? -14.102 13.57 31.875 1 35.59 307 PRO B CA 1
ATOM 4664 C C . PRO B 1 307 ? -14.984 12.711 32.781 1 35.59 307 PRO B C 1
ATOM 4666 O O . PRO B 1 307 ? -16.188 12.977 32.906 1 35.59 307 PRO B O 1
ATOM 4669 N N . SER B 1 308 ? -14.797 11.453 32.875 1 34.34 308 SER B N 1
ATOM 4670 C CA . SER B 1 308 ? -15.469 10.758 33.969 1 34.34 308 SER B CA 1
ATOM 4671 C C . SER B 1 308 ? -15.297 11.516 35.281 1 34.34 308 SER B C 1
ATOM 4673 O O . SER B 1 308 ? -14.188 11.617 35.812 1 34.34 308 SER B O 1
ATOM 4675 N N . THR B 1 309 ? -15.891 12.625 35.594 1 32.41 309 THR B N 1
ATOM 4676 C CA . THR B 1 309 ? -16.062 13.18 36.938 1 32.41 309 THR B CA 1
ATOM 4677 C C . THR B 1 309 ? -16.406 12.086 37.938 1 32.41 309 THR B C 1
ATOM 4679 O O . THR B 1 309 ? -16.641 12.367 39.125 1 32.41 309 THR B O 1
ATOM 4682 N N . GLN B 1 310 ? -16.719 10.891 37.656 1 34.38 310 GLN B N 1
ATOM 4683 C CA . GLN B 1 310 ? -17.203 10.055 38.781 1 34.38 310 GLN B CA 1
ATOM 4684 C C . GLN B 1 310 ? -16.062 9.648 39.688 1 34.38 310 GLN B C 1
ATOM 4686 O O . GLN B 1 310 ? -16.281 8.906 40.656 1 34.38 310 GLN B O 1
ATOM 4691 N N . GLY B 1 311 ? -14.773 9.977 39.531 1 29.62 311 GLY B N 1
ATOM 4692 C CA . GLY B 1 311 ? -13.961 9.406 40.594 1 29.62 311 GLY B CA 1
ATOM 4693 C C . GLY B 1 311 ? -14.094 10.148 41.906 1 29.62 311 GLY B C 1
ATOM 4694 O O . GLY B 1 311 ? -13.625 9.672 42.938 1 29.62 311 GLY B O 1
ATOM 4695 N N . ALA B 1 312 ? -14.188 11.492 42.156 1 31.34 312 ALA B N 1
ATOM 4696 C CA . ALA B 1 312 ? -13.828 11.93 43.5 1 31.34 312 ALA B CA 1
ATOM 4697 C C . ALA B 1 312 ? -14.945 11.641 44.469 1 31.34 312 ALA B C 1
ATOM 4699 O O . ALA B 1 312 ? -14.805 11.883 45.688 1 31.34 312 ALA B O 1
ATOM 4700 N N . SER B 1 313 ? -16.172 11.375 44.188 1 23.98 313 SER B N 1
ATOM 4701 C CA . SER B 1 313 ? -16.938 11.305 45.438 1 23.98 313 SER B CA 1
ATOM 4702 C C . SER B 1 313 ? -16.828 9.93 46.094 1 23.98 313 SER B C 1
ATOM 4704 O O . SER B 1 313 ? -17.422 9.68 47.125 1 23.98 313 SER B O 1
ATOM 4706 N N . ALA B 1 314 ? -15.75 9.211 46.125 1 19.27 314 ALA B N 1
ATOM 4707 C CA . ALA B 1 314 ? -15.633 8.32 47.281 1 19.27 314 ALA B CA 1
ATOM 4708 C C . ALA B 1 314 ? -14.758 8.938 48.375 1 19.27 314 ALA B C 1
ATOM 4710 O O . ALA B 1 314 ? -13.734 9.562 48.062 1 19.27 314 ALA B O 1
#

Foldseek 3Di:
DLDQQAEEEEAEKAKEKEWDADPDPDDPPDDDDGDDIDIDIDDLRRLLLVLCVQVVHDYAYEFAFEDDPRRVVRLVVNPPNNVLYYYDPWHTKYWYWHAHPVRDTDIDIDLIPQLVDAPVRVVVSDDLLSNARHEYEYPNLQSNNRHVVCVVVVLVVSVVSNYAYEYDYPAHPVGLDPVNLVSVLVCQQSHQEYQEEQVRLCSNQVDNDPVSSCVRRQVSYDQNHKYWYQYPQQAIWMDGPPDDIDGDGADDADFQALRNLSSSLVSQLRSVVSSVDDNNVSRNLSRPQSRQQRRDVPGRRPPVCDPPPPDDPD/DLDQQAEEEEAEKAKEKEWDADPDPDDPPDDDDGDDIDIDIDDLQRLLLVLCVQVVHDYAYEFAFEDDPRRVVRLVVNPPNNVLYYYDPWHTKYWYWHAHPVRDTDIDIDLIPQLVDAPVRVVVSDDLLSNARHEYEYPNLQSNNRHVVCVVVVLVVSVVSNYAYEYDYPAHPVGLDPVNLVSVLVCQQSHQEYQEEQVRLCSNQVDNDPVSSCVRRQVSYDQNHKYWYQYPQQAIWMDGPPDDIDGDGADDADFQALRNLSSSLVSQLRSVVSSVDDNNVSSNLSRPQSRQQRRDVPGRRPPVCDPPPPPPPD

InterPro domains:
  IPR002173 Carbohydrate/purine kinase, PfkB, conserved site [PS00583] (42-66)
  IPR002173 Carbohydrate/purine kinase, PfkB, conserved site [PS00584] (257-270)
  IPR011611 Carbohydrate kinase PfkB [PF00294] (7-296)
  IPR029056 Ribokinase-like [G3DSA:3.40.1190.20] (7-297)
  IPR029056 Ribokinase-like [SSF53613] (7-296)

Nearest PDB structures (foldseek):
  5zwy-assembly1_B  TM=8.241E-01  e=1.625E-20  Leishmania donovani BPK282A1
  6a8c-assembly1_B  TM=8.093E-01  e=1.278E-20  Leishmania donovani BPK282A1
  7vtg-assembly1_B  TM=8.386E-01  e=1.189E-16  Escherichia coli
  6wb4-assembly1_A  TM=8.035E-01  e=9.180E-16  uncultured bacterium
  6wb7-assembly2_C  TM=7.609E-01  e=2.303E-16  Actinoplanes sp. SE50/110

Secondary structure (DSSP, 8-state):
---PPPEEEES--EEEEEEE---SPPPTT-EEEESEEEEEEESHHHHHHHHHHHTT---EEE--B-SSHHHHHHHHHTTTTTTT--B-SSPPPEEEEEE-TTS-EEEEEE-GGGGG--HHHHHHHS-HHHHTTSEEEE--TTT-HHHHTTHHHHHHHHHHTT-EEEE-----TT---HHHHHHHHHHHTT-SEEEEEHHHHHHHH--SSHHHHHHHHGGGS-TT-EEEEE-GGG-EEEEETTSPPEEEPPPP---S--TTHHHHHHHHHHHHHHTT--HHHHHHHHHHHHHHHHTSSS---STT----------/------EEEES--EEEEEEE---SPPPTT-EEEESEEEEEEESHHHHHHHHHHHTT---EEE--B-SSHHHHHHHHHTTTTTTT--B-SSPPPEEEEEE-TTS-EEEEEE-GGGGG--HHHHHHHS-HHHHTTSEEEE--TTT-HHHHTTHHHHHHHHHHTT-EEEE-----TT---HHHHHHHHHHHTT-SEEEEEHHHHHHHH--SSHHHHHHHHGGGS-TT-EEEEE-GGG-EEEEETTSPPEEEPPPP---S--TTHHHHHHHHHHHHHHTT--HHHHHHHHHHHHHHHHTSSS---STT----GGGTT-

Organism: NCBI:txid2984134

Solvent-accessible surface area (backbone atoms only — not comparable to full-atom values): 32203 Å² total; per-residue (Å²): 127,89,76,63,39,33,38,33,33,33,30,29,48,32,38,31,36,39,33,27,60,52,75,70,86,73,64,85,61,39,74,44,81,25,79,42,72,46,81,39,87,22,38,50,29,34,39,21,49,53,42,29,53,70,70,69,46,78,68,47,56,32,46,38,30,10,61,41,74,66,16,50,50,50,40,63,72,41,54,74,63,34,75,66,41,52,69,35,88,42,47,44,25,40,32,40,28,42,26,27,91,87,68,42,42,27,32,45,26,33,63,44,17,37,32,68,35,36,52,69,55,42,63,69,44,51,63,60,75,73,32,40,67,13,40,38,36,40,24,32,42,58,54,20,48,52,24,47,76,36,41,68,60,50,54,50,51,36,48,75,48,46,24,42,32,32,41,29,52,68,74,44,88,88,48,85,41,72,67,56,37,52,53,53,59,66,50,33,54,73,28,43,28,39,46,36,39,57,69,53,39,26,66,65,55,71,26,88,47,69,70,57,22,48,68,56,50,46,77,51,28,41,78,85,17,36,43,39,34,39,45,70,79,61,14,35,40,33,35,35,75,90,44,73,78,43,75,43,72,32,76,90,68,67,77,70,44,69,82,57,37,68,30,32,21,51,29,44,22,51,55,40,41,38,64,67,50,56,64,70,57,19,51,49,50,8,41,50,24,20,49,40,30,19,43,35,86,73,68,40,72,39,88,85,56,60,78,79,72,81,69,77,86,116,127,88,74,64,38,34,39,33,32,35,29,29,48,33,38,29,37,40,32,27,61,52,76,70,86,73,64,85,61,37,75,43,78,24,76,42,73,46,82,39,86,21,39,51,28,34,38,21,51,52,43,29,51,72,70,69,48,78,68,48,55,30,45,39,30,10,63,41,73,65,16,51,51,50,40,62,72,42,55,74,64,36,74,67,41,53,69,34,87,43,48,44,25,39,34,39,30,41,24,27,89,87,69,42,42,27,32,45,26,33,62,46,17,36,32,68,36,37,53,69,54,42,62,70,45,51,62,59,74,72,33,39,66,13,40,38,35,39,25,33,43,59,55,20,50,50,24,48,75,37,42,67,59,50,52,51,51,36,48,74,46,46,24,42,29,31,41,30,54,67,74,44,87,87,47,85,41,71,69,56,39,52,54,54,60,68,49,33,56,70,27,43,27,39,45,37,40,56,67,54,41,27,66,64,56,70,25,88,48,69,71,58,23,48,67,56,48,46,78,50,27,40,77,84,18,35,42,38,35,40,46,69,81,62,15,35,40,34,36,34,74,91,45,72,80,44,75,42,72,32,75,90,70,68,78,70,44,68,80,57,36,67,31,31,20,52,28,44,22,52,55,40,41,36,64,67,50,57,65,69,58,18,52,48,50,7,42,51,22,20,50,40,28,19,43,35,87,74,70,40,70,37,90,85,56,61,76,75,72,75,66,71,85,116

Radius of gyration: 29.31 Å; Cα contacts (8 Å, |Δi|>4): 1383; chains: 2; bounding box: 48×84×97 Å

pLDDT: mean 92.33, std 13.36, range [19.05, 98.94]

Sequence (628 aa):
MNDLSPLAVVGNVNVDLIMGPVAPWPRPGTEMIVDTSDLRYGGAAGNVALAWRALGREFQIAANTGRDALGNWLRNGFAPHSEAWPVSDGSTMISVGLTHPDSERTFFTTQGHVADLTWSDVRGTLDWTRLSGGTLLLCGTFVTDELTADYDRLIDHARDKNIRVALDTGWPPGGWTTATRNQVLGWLGRCDCLLLNEIETRELSGSHAAEDALSVLLPLMPDNALVVIKCGSSGVVAARRDLEILKVPAPPVEVSDTIGAGDIFNAAFLAIRADGRPLLECLEVGVRTAAAAISTSPRRYGRDVEPSTQGASAMNDLSPLAVVGNVNVDLIMGPVAPWPRPGTEMIVDTSDLRYGGAAGNVALAWRALGREFQIAANTGRDALGNWLRNGFAPHSEAWPVSDGSTMISVGLTHPDSERTFFTTQGHVADLTWSDVRGTLDWTRLSGGTLLLCGTFVTDELTADYDRLIDHARDKNIRVALDTGWPPGGWTTATRNQVLGWLGRCDCLLLNEIETRELSGSHAAEDALSVLLPLMPDNALVVIKCGSSGVVAARRDLEILKVPAPPVEVSDTIGAGDIFNAAFLAIRADGRPLLECLEVGVRTAAAAISTSPRRYGRDVEPSTQGASA